Protein AF-A0A7C7A0F3-F1 (afdb_monomer_lite)

Foldseek 3Di:
DVVVVVVVVVVVVVCVVVVDDPPDPPPVDDPVQEWDWDWDQDPVVQWIKIKTADPDQFQKKKKKKFAPDADPVVRFTDMDIDMDGRADQDVRMGIDTHHVVRQDAQEFIFIKMFTHRHPPDPHGSHMYTFGEHEAKAKAKEWQLVQADVLAFAGPDWDFDADPVRFGFKTKFLAKTKMKMKIAFHWYQAPRDIDGCQDLRNQQVFADPVGRFDGKKKWKKWAKAAPHPDIQIWIQGQDPVVRFTWTDAPPDIWTFDADPVRNMTMTMDIVVSVDGTQIKRALIWMFMWTADPVRHTDDSVNTSYDYPPSRTHAYAYPRPVCPLFPHDGSIYGRAWMWMWGAQELFKIKIKTFARDIYDAAWKWKWKAKDLDPVCSPDPPDPTDTDTPVVDDPVDRMDMDMDTHDDPDQAGHFMKIWMFMDGPVDPGTPHIHRIYTPNSGHSPSHDFDDFPDKDKDKDWPAWDWDADPDDPVDGDTDTDTDIDIDIDGDQTPVQPVFDDPVVVRRDGPRDDD

Radius of gyration: 37.36 Å; chains: 1; bounding box: 97×75×110 Å

Secondary structure (DSSP, 8-state):
-HHHHHHHHHHHHHHHHHS---S--------TTBPPPEEEEETTTTEEEEEE--SS--SEEEEEEEEEEEETTTTEEEEEEEEEES---BTTBEEEEEEGGGS-TTEEEEEEEEEESSTT-SS-SEEEEEEEE----EEEESHHHHBGGGSSBBSS-EEEE-TTS-EEEEEESSS--EEEEEEPPEEEETTEEEETTSHHHHHHH-BTTB---EEEEEEEEEESTT-S-EEEEEEEEETTTTEEEEEETTEEEEEEEETTTTEEEEEE-GGGT--TT-EEEEEEEEEEEE-TT-PEEPGGGSSEEESGGG-EE-EE--HHHHTT-S--S-EEPPPPEEEEEEETTEEEEEEEPP-SS--SSEEEEEEEESSSGGGG-SSS-PPEEEGGGS-SSSSEEEEEEE----SSS--S-EEEEEEEETT-SSEEEEPPBEEGGGS-TT-SPPPPPS-EEEEEEEEEEEEEEEEEETTEEEEEEEEEEEEEEEEPPPGGGTT---BTTTTB--TT---

pLDDT: mean 84.55, std 15.21, range [25.31, 98.5]

Sequence (511 aa):
MKKTGKIISFLLILTFLMTGFPSDLKLFAADDDELALEVVYNQSSYTYDVSFTPAIQPARVVLRFHTNEYDSVAMQYREEIIELIAPELQNGKVVAHINDELIMSNHIYDISVEVYRRIDDTVPYQKGLVYYLAGMTFTGESFNVMAKNSDIEDADPDRIKDDKNNVILVKSGYEPVIRLSWTVPTIIVSGSLKKLTDPEALAALSEENIPISRASFQINMTVGKDSDRKLNYYAEYDQEDGKFKIKVGDQETEVVFDAEKNTMTVTLTAEHGIEPGTEYAFTNIGVIFRDSSSAPITLRSTKLVANRDNRFPVRNRDKVFERISPNSSSIFTPIPFEITKIDTDKVEVRFRKIVNGIYPVLYYQVQDADRLDDLFSTEKSWVKIPESSLTYDDFYGYHIVNVNVTGNTNPEWYFRVVVYDSETERPMTSSLAVNLQELAVDAGRPPMPKEIKVTPIYGGRTKVTVPSTDLSTGEFNIPITHLELSFEKPISWKKYHNDRINDDYGWDEFR

Structure (mmCIF, N/CA/C/O backbone):
data_AF-A0A7C7A0F3-F1
#
_entry.id   AF-A0A7C7A0F3-F1
#
loop_
_atom_site.group_PDB
_atom_site.id
_atom_site.type_symbol
_atom_site.label_atom_id
_atom_site.label_alt_id
_atom_site.label_comp_id
_atom_site.label_asym_id
_atom_site.label_entity_id
_atom_site.label_seq_id
_atom_site.pdbx_PDB_ins_code
_atom_site.Cartn_x
_atom_site.Cartn_y
_atom_site.Cartn_z
_atom_site.occupancy
_atom_site.B_iso_or_equiv
_atom_site.auth_seq_id
_atom_site.auth_comp_id
_atom_site.auth_asym_id
_atom_site.auth_atom_id
_atom_site.pdbx_PDB_model_num
ATOM 1 N N . MET A 1 1 ? -11.645 -55.814 -38.587 1.00 49.28 1 MET A N 1
ATOM 2 C CA . MET A 1 1 ? -11.610 -54.416 -38.088 1.00 49.28 1 MET A CA 1
ATOM 3 C C . MET A 1 1 ? -10.252 -53.950 -37.533 1.00 49.28 1 MET A C 1
ATOM 5 O O . MET A 1 1 ? -9.971 -52.772 -37.659 1.00 49.28 1 MET A O 1
ATOM 9 N N . LYS A 1 2 ? -9.354 -54.807 -37.002 1.00 49.22 2 LYS A N 1
ATOM 10 C CA . LYS A 1 2 ? -8.020 -54.366 -36.505 1.00 49.22 2 LYS A CA 1
ATOM 11 C C . LYS A 1 2 ? -6.930 -54.113 -37.575 1.00 49.22 2 LYS A C 1
ATOM 13 O O . LYS A 1 2 ? -5.911 -53.514 -37.254 1.00 49.22 2 LYS A O 1
ATOM 18 N N . LYS A 1 3 ? -7.108 -54.556 -38.830 1.00 48.72 3 LYS A N 1
ATOM 19 C CA . LYS A 1 3 ? -6.119 -54.350 -39.917 1.00 48.72 3 LYS A CA 1
ATOM 20 C C . LYS A 1 3 ? -6.302 -53.028 -40.676 1.00 48.72 3 LYS A C 1
ATOM 22 O O . LYS A 1 3 ? -5.312 -52.428 -41.070 1.00 48.72 3 LYS A O 1
ATOM 27 N N . THR A 1 4 ? -7.533 -52.534 -40.808 1.00 52.22 4 THR A N 1
ATOM 28 C CA . THR A 1 4 ? -7.843 -51.260 -41.479 1.00 52.22 4 THR A CA 1
ATOM 29 C C . THR A 1 4 ? -7.380 -50.043 -40.673 1.00 52.22 4 THR A C 1
ATOM 31 O O . THR A 1 4 ? -6.859 -49.101 -41.256 1.00 52.22 4 THR A O 1
ATOM 34 N N . GLY A 1 5 ? -7.452 -50.097 -39.336 1.00 52.28 5 GLY A N 1
ATOM 35 C CA . GLY A 1 5 ? -6.949 -49.021 -38.469 1.00 52.28 5 GLY A CA 1
ATOM 36 C C . GLY A 1 5 ? -5.434 -48.808 -38.568 1.00 52.28 5 GLY A C 1
ATOM 37 O O . GLY A 1 5 ? -4.984 -47.672 -38.613 1.00 52.28 5 GLY A O 1
ATOM 38 N N . LYS A 1 6 ? -4.642 -49.884 -38.705 1.00 54.91 6 LYS A N 1
ATOM 39 C CA . LYS A 1 6 ? -3.181 -49.769 -38.875 1.00 54.91 6 LYS A CA 1
ATOM 40 C C . LYS A 1 6 ? -2.788 -49.139 -40.211 1.00 54.91 6 LYS A C 1
ATOM 42 O O . LYS A 1 6 ? -1.821 -48.392 -40.251 1.00 54.91 6 LYS A O 1
ATOM 47 N N . ILE A 1 7 ? -3.538 -49.415 -41.279 1.00 67.31 7 ILE A N 1
ATOM 48 C CA . ILE A 1 7 ? -3.276 -48.848 -42.609 1.00 67.31 7 ILE A CA 1
ATOM 49 C C . ILE A 1 7 ? -3.622 -47.357 -42.629 1.00 67.31 7 ILE A C 1
ATOM 51 O O . ILE A 1 7 ? -2.843 -46.573 -43.152 1.00 67.31 7 ILE A O 1
ATOM 55 N N . ILE A 1 8 ? -4.729 -46.955 -41.996 1.00 66.00 8 ILE A N 1
ATOM 56 C CA . ILE A 1 8 ? -5.131 -45.544 -41.897 1.00 66.00 8 ILE A CA 1
ATOM 57 C C . ILE A 1 8 ? -4.150 -44.750 -41.024 1.00 66.00 8 ILE A C 1
ATOM 59 O O . ILE A 1 8 ? -3.761 -43.653 -41.409 1.00 66.00 8 ILE A O 1
ATOM 63 N N . SER A 1 9 ? -3.685 -45.307 -39.899 1.00 59.38 9 SER A N 1
ATOM 64 C CA . SER A 1 9 ? -2.657 -44.659 -39.070 1.00 59.38 9 SER A CA 1
ATOM 65 C C . SER A 1 9 ? -1.315 -44.537 -39.790 1.00 59.38 9 SER A C 1
ATOM 67 O O . SER A 1 9 ? -0.652 -43.515 -39.658 1.00 59.38 9 SER A O 1
ATOM 69 N N . PHE A 1 10 ? -0.922 -45.541 -40.581 1.00 65.19 10 PHE A N 1
ATOM 70 C CA . PHE A 1 10 ? 0.309 -45.467 -41.369 1.00 65.19 10 PHE A CA 1
ATOM 71 C C . PHE A 1 10 ? 0.186 -44.449 -42.508 1.00 65.19 10 PHE A C 1
ATOM 73 O O . PHE A 1 10 ? 1.126 -43.703 -42.749 1.00 65.19 10 PHE A O 1
ATOM 80 N N . LEU A 1 11 ? -0.986 -44.358 -43.148 1.00 65.38 11 LEU A N 1
ATOM 81 C CA . LEU A 1 11 ? -1.274 -43.324 -44.141 1.00 65.38 11 LEU A CA 1
ATOM 82 C C . LEU A 1 11 ? -1.250 -41.930 -43.513 1.00 65.38 11 LEU A C 1
ATOM 84 O O . LEU A 1 11 ? -0.602 -41.068 -44.072 1.00 65.38 11 LEU A O 1
ATOM 88 N N . LEU A 1 12 ? -1.847 -41.720 -42.335 1.00 59.06 12 LEU A N 1
ATOM 89 C CA . LEU A 1 12 ? -1.823 -40.433 -41.623 1.00 59.06 12 LEU A CA 1
ATOM 90 C C . LEU A 1 12 ? -0.410 -39.985 -41.229 1.00 59.06 12 LEU A C 1
ATOM 92 O O . LEU A 1 12 ? -0.086 -38.811 -41.385 1.00 59.06 12 LEU A O 1
ATOM 96 N N . ILE A 1 13 ? 0.438 -40.908 -40.764 1.00 64.94 13 ILE A N 1
ATOM 97 C CA . ILE A 1 13 ? 1.848 -40.625 -40.448 1.00 64.94 13 ILE A CA 1
ATOM 98 C C . ILE A 1 13 ? 2.634 -40.311 -41.728 1.00 64.94 13 ILE A C 1
ATOM 100 O O . ILE A 1 13 ? 3.452 -39.394 -41.739 1.00 64.94 13 ILE A O 1
ATOM 104 N N . LEU A 1 14 ? 2.358 -41.030 -42.822 1.00 59.62 14 LEU A N 1
ATOM 105 C CA . LEU A 1 14 ? 2.980 -40.768 -44.118 1.00 59.62 14 LEU A CA 1
ATOM 106 C C . LEU A 1 14 ? 2.521 -39.425 -44.702 1.00 59.62 14 LEU A C 1
ATOM 108 O O . LEU A 1 14 ? 3.343 -38.718 -45.270 1.00 59.62 14 LEU A O 1
ATOM 112 N N . THR A 1 15 ? 1.252 -39.038 -44.521 1.00 58.12 15 THR A N 1
ATOM 113 C CA . THR A 1 15 ? 0.752 -37.711 -44.902 1.00 58.12 15 THR A CA 1
ATOM 114 C C . THR A 1 15 ? 1.443 -36.630 -44.078 1.00 58.12 15 THR A C 1
ATOM 116 O O . THR A 1 15 ? 1.877 -35.653 -44.664 1.00 58.12 15 THR A O 1
ATOM 119 N N . PHE A 1 16 ? 1.651 -36.832 -42.771 1.00 54.09 16 PHE A N 1
ATOM 120 C CA . PHE A 1 16 ? 2.391 -35.893 -41.911 1.00 54.09 16 PHE A CA 1
ATOM 121 C C . PHE A 1 16 ? 3.870 -35.739 -42.308 1.00 54.09 16 PHE A C 1
ATOM 123 O O . PHE A 1 16 ? 4.430 -34.654 -42.194 1.00 54.09 16 PHE A O 1
ATOM 130 N N . LEU A 1 17 ? 4.505 -36.811 -42.796 1.00 53.81 17 LEU A N 1
ATOM 131 C CA . LEU A 1 17 ? 5.882 -36.782 -43.307 1.00 53.81 17 LEU A CA 1
ATOM 132 C C . LEU A 1 17 ? 5.976 -36.208 -44.734 1.00 53.81 17 LEU A C 1
ATOM 134 O O . LEU A 1 17 ? 6.989 -35.606 -45.078 1.00 53.81 17 LEU A O 1
ATOM 138 N N . MET A 1 18 ? 4.933 -36.373 -45.558 1.00 46.53 18 MET A N 1
ATOM 139 C CA . MET A 1 18 ? 4.871 -35.909 -46.955 1.00 46.53 18 MET A CA 1
ATOM 140 C C . MET A 1 18 ? 4.336 -34.480 -47.113 1.00 46.53 18 MET A C 1
ATOM 142 O O . MET A 1 18 ? 4.638 -33.844 -48.118 1.00 46.53 18 MET A O 1
ATOM 146 N N . THR A 1 19 ? 3.576 -33.945 -46.150 1.00 48.56 19 THR A N 1
ATOM 147 C CA . THR A 1 19 ? 3.162 -32.527 -46.149 1.00 48.56 19 THR A CA 1
ATOM 148 C C . THR A 1 19 ? 4.287 -31.580 -45.748 1.00 48.56 19 THR A C 1
ATOM 150 O O . THR A 1 19 ? 4.072 -30.372 -45.729 1.00 48.56 19 THR A O 1
ATOM 153 N N . GLY A 1 20 ? 5.477 -32.117 -45.455 1.00 33.31 20 GLY A N 1
ATOM 154 C CA . GLY A 1 20 ? 6.587 -31.358 -44.911 1.00 33.31 20 GLY A CA 1
ATOM 155 C C . GLY A 1 20 ? 6.275 -30.888 -43.493 1.00 33.31 20 GLY A C 1
ATOM 156 O O . GLY A 1 20 ? 5.136 -30.592 -43.127 1.00 33.31 20 GLY A O 1
ATOM 157 N N . PHE A 1 21 ? 7.313 -30.758 -42.675 1.00 37.38 21 PHE A N 1
ATOM 158 C CA . PHE A 1 21 ? 7.268 -29.679 -41.697 1.00 37.38 21 PHE A CA 1
ATOM 159 C C . PHE A 1 21 ? 6.915 -28.397 -42.466 1.00 37.38 21 PHE A C 1
ATOM 161 O O . PHE A 1 21 ? 7.432 -28.236 -43.575 1.00 37.38 21 PHE A O 1
ATOM 168 N N . PRO A 1 22 ? 6.067 -27.497 -41.943 1.00 34.72 22 PRO A N 1
ATOM 169 C CA . PRO A 1 22 ? 6.011 -26.151 -42.484 1.00 34.72 22 PRO A CA 1
ATOM 170 C C . PRO A 1 22 ? 7.416 -25.561 -42.319 1.00 34.72 22 PRO A C 1
ATOM 172 O O . PRO A 1 22 ? 7.784 -25.083 -41.251 1.00 34.72 22 PRO A O 1
ATOM 175 N N . SER A 1 23 ? 8.234 -25.683 -43.363 1.00 33.81 23 SER A N 1
ATOM 176 C CA . SER A 1 23 ? 9.594 -25.155 -43.433 1.00 33.81 23 SER A CA 1
ATOM 177 C C . SER A 1 23 ? 9.602 -23.642 -43.616 1.00 33.81 23 SER A C 1
ATOM 179 O O . SER A 1 23 ? 10.668 -23.052 -43.611 1.00 33.81 23 SER A O 1
ATOM 181 N N . ASP A 1 24 ? 8.422 -23.026 -43.683 1.00 32.81 24 ASP A N 1
ATOM 182 C CA . ASP A 1 24 ? 8.230 -21.590 -43.602 1.00 32.81 24 ASP A CA 1
ATOM 183 C C . ASP A 1 24 ? 7.264 -21.283 -42.450 1.00 32.81 24 ASP A C 1
ATOM 185 O O . ASP A 1 24 ? 6.107 -20.899 -42.641 1.00 32.81 24 ASP A O 1
ATOM 189 N N . LEU A 1 25 ? 7.754 -21.413 -41.213 1.00 29.66 25 LEU A N 1
ATOM 190 C CA . LEU A 1 25 ? 7.401 -20.401 -40.222 1.00 29.66 25 LEU A CA 1
ATOM 191 C C . LEU A 1 25 ? 7.898 -19.091 -40.830 1.00 29.66 25 LEU A C 1
ATOM 193 O O . LEU A 1 25 ? 9.091 -18.801 -40.790 1.00 29.66 25 LEU A O 1
ATOM 197 N N . LYS A 1 26 ? 6.990 -18.325 -41.442 1.00 25.31 26 LYS A N 1
ATOM 198 C CA . LYS A 1 26 ? 7.215 -16.902 -41.680 1.00 25.31 26 LYS A CA 1
ATOM 199 C C . LYS A 1 26 ? 7.327 -16.240 -40.308 1.00 25.31 26 LYS A C 1
ATOM 201 O O . LYS A 1 26 ? 6.374 -15.651 -39.809 1.00 25.31 26 LYS A O 1
ATOM 206 N N . LEU A 1 27 ? 8.494 -16.391 -39.683 1.00 27.17 27 LEU A N 1
ATOM 207 C CA . LEU A 1 27 ? 9.072 -15.330 -38.890 1.00 27.17 27 LEU A CA 1
ATOM 208 C C . LEU A 1 27 ? 9.091 -14.143 -39.842 1.00 27.17 27 LEU A C 1
ATOM 210 O O . LEU A 1 27 ? 9.787 -14.158 -40.857 1.00 27.17 27 LEU A O 1
ATOM 214 N N . PHE A 1 28 ? 8.238 -13.162 -39.577 1.00 28.50 28 PHE A N 1
ATOM 215 C CA . PHE A 1 28 ? 8.556 -11.823 -40.023 1.00 28.50 28 PHE A CA 1
ATOM 216 C C . PHE A 1 28 ? 9.920 -11.549 -39.402 1.00 28.50 28 PHE A C 1
ATOM 218 O O . PHE A 1 28 ? 10.029 -11.485 -38.178 1.00 28.50 28 PHE A O 1
ATOM 225 N N . ALA A 1 29 ? 10.960 -11.576 -40.233 1.00 27.14 29 ALA A N 1
ATOM 226 C CA . ALA A 1 29 ? 12.270 -11.115 -39.838 1.00 27.14 29 ALA A CA 1
ATOM 227 C C . ALA A 1 29 ? 12.052 -9.689 -39.323 1.00 27.14 29 ALA A C 1
ATOM 229 O O . ALA A 1 29 ? 11.647 -8.812 -40.086 1.00 27.14 29 ALA A O 1
ATOM 230 N N . ALA A 1 30 ? 12.219 -9.505 -38.012 1.00 34.44 30 ALA A N 1
ATOM 231 C CA . ALA A 1 30 ? 12.712 -8.235 -37.511 1.00 34.44 30 ALA A CA 1
ATOM 232 C C . ALA A 1 30 ? 13.984 -7.930 -38.313 1.00 34.44 30 ALA A C 1
ATOM 234 O O . ALA A 1 30 ? 14.670 -8.879 -38.707 1.00 34.44 30 ALA A O 1
ATOM 235 N N . ASP A 1 31 ? 14.246 -6.660 -38.621 1.00 42.69 31 ASP A N 1
ATOM 236 C CA . ASP A 1 31 ? 15.475 -6.267 -39.314 1.00 42.69 31 ASP A CA 1
ATOM 237 C C . ASP A 1 31 ? 16.654 -7.068 -38.734 1.00 42.69 31 ASP A C 1
ATOM 239 O O . ASP A 1 31 ? 16.819 -7.107 -37.515 1.00 42.69 31 ASP A O 1
ATOM 243 N N . ASP A 1 32 ? 17.432 -7.761 -39.580 1.00 50.88 32 ASP A N 1
ATOM 244 C CA . ASP A 1 32 ? 18.472 -8.730 -39.158 1.00 50.88 32 ASP A CA 1
ATOM 245 C C . ASP A 1 32 ? 19.538 -8.115 -38.206 1.00 50.88 32 ASP A C 1
ATOM 247 O O . ASP A 1 32 ? 20.347 -8.823 -37.590 1.00 50.88 32 ASP A O 1
ATOM 251 N N . ASP A 1 33 ? 19.507 -6.789 -38.054 1.00 63.25 33 ASP A N 1
ATOM 252 C CA . ASP A 1 33 ? 20.387 -5.968 -37.235 1.00 63.25 33 ASP A CA 1
ATOM 253 C C . ASP A 1 33 ? 19.806 -5.610 -35.843 1.00 63.25 33 ASP A C 1
ATOM 255 O O . ASP A 1 33 ? 20.537 -5.041 -35.026 1.00 63.25 33 ASP A O 1
ATOM 259 N N . GLU A 1 34 ? 18.542 -5.943 -35.532 1.00 80.00 34 GLU A N 1
ATOM 260 C CA . GLU A 1 34 ? 17.885 -5.609 -34.255 1.00 80.00 34 GLU A CA 1
ATOM 261 C C . GLU A 1 34 ? 17.949 -6.755 -33.222 1.00 80.00 34 GLU A C 1
ATOM 263 O O . GLU A 1 34 ? 17.533 -7.892 -33.456 1.00 80.00 34 GLU A O 1
ATOM 268 N N . LEU A 1 35 ? 18.483 -6.455 -32.037 1.00 88.94 35 LEU A N 1
ATOM 269 C CA . LEU A 1 35 ? 18.645 -7.384 -30.922 1.00 88.94 35 LEU A CA 1
ATOM 270 C C . LEU A 1 35 ? 17.506 -7.242 -29.918 1.00 88.94 35 LEU A C 1
ATOM 272 O O . LEU A 1 35 ? 17.319 -6.186 -29.315 1.00 88.94 35 LEU A O 1
ATOM 276 N N . ALA A 1 36 ? 16.841 -8.359 -29.633 1.00 89.50 36 ALA A N 1
ATOM 277 C CA . ALA A 1 36 ? 15.972 -8.467 -28.471 1.00 89.50 36 ALA A CA 1
ATOM 278 C C . ALA A 1 36 ? 16.817 -8.520 -27.188 1.00 89.50 36 ALA A C 1
ATOM 280 O O . ALA A 1 36 ? 17.622 -9.439 -26.998 1.00 89.50 36 ALA A O 1
ATOM 281 N N . LEU A 1 37 ? 16.619 -7.534 -26.312 1.00 92.50 37 LEU A N 1
ATOM 282 C CA . LEU A 1 37 ? 17.280 -7.448 -25.013 1.00 92.50 37 LEU A CA 1
ATOM 283 C C . LEU A 1 37 ? 16.383 -8.028 -23.915 1.00 92.50 37 LEU A C 1
ATOM 285 O O . LEU A 1 37 ? 15.184 -7.760 -23.861 1.00 92.50 37 LEU A O 1
ATOM 289 N N . GLU A 1 38 ? 16.979 -8.794 -23.010 1.00 92.62 38 GLU A N 1
ATOM 290 C CA . GLU A 1 38 ? 16.331 -9.325 -21.813 1.00 92.62 38 GLU A CA 1
ATOM 291 C C . GLU A 1 38 ? 17.031 -8.759 -20.577 1.00 92.62 38 GLU A C 1
ATOM 293 O O . GLU A 1 38 ? 18.254 -8.844 -20.472 1.00 92.62 38 GLU A O 1
ATOM 298 N N . VAL A 1 39 ? 16.267 -8.195 -19.640 1.00 93.62 39 VAL A N 1
ATOM 299 C CA . VAL A 1 39 ? 16.795 -7.607 -18.401 1.00 93.62 39 VAL A CA 1
ATOM 300 C C . VAL A 1 39 ? 16.240 -8.377 -17.209 1.00 93.62 39 VAL A C 1
ATOM 302 O O . VAL A 1 39 ? 15.024 -8.443 -17.027 1.00 93.62 39 VAL A O 1
ATOM 305 N N . VAL A 1 40 ? 17.122 -8.948 -16.389 1.00 92.12 40 VAL A N 1
ATOM 306 C CA . VAL A 1 40 ? 16.747 -9.748 -15.213 1.00 92.12 40 VAL A CA 1
ATOM 307 C C . VAL A 1 40 ? 17.502 -9.256 -13.985 1.00 92.12 40 VAL A C 1
ATOM 309 O O . VAL A 1 40 ? 18.712 -9.072 -14.027 1.00 92.12 40 VAL A O 1
ATOM 312 N N . TYR A 1 41 ? 16.801 -9.060 -12.866 1.00 90.88 41 TYR A N 1
ATOM 313 C CA . TYR A 1 41 ? 17.458 -8.744 -11.597 1.00 90.88 41 TYR A CA 1
ATOM 314 C C . TYR A 1 41 ? 18.002 -10.008 -10.927 1.00 90.88 41 TYR A C 1
ATOM 316 O O . TYR A 1 41 ? 17.246 -10.932 -10.614 1.00 90.88 41 TYR A O 1
ATOM 324 N N . ASN A 1 42 ? 19.302 -10.023 -10.654 1.00 90.06 42 ASN A N 1
ATOM 325 C CA . ASN A 1 42 ? 19.999 -11.099 -9.975 1.00 90.06 42 ASN A CA 1
ATOM 326 C C . ASN A 1 42 ? 20.209 -10.753 -8.495 1.00 90.06 42 ASN A C 1
ATOM 328 O O . ASN A 1 42 ? 21.079 -9.965 -8.124 1.00 90.06 42 ASN A O 1
ATOM 332 N N . GLN A 1 43 ? 19.416 -11.386 -7.630 1.00 86.75 43 GLN A N 1
ATOM 333 C CA . GLN A 1 43 ? 19.450 -11.139 -6.184 1.00 86.75 43 GLN A CA 1
ATOM 334 C C . GLN A 1 43 ? 20.750 -11.593 -5.507 1.00 86.75 43 GLN A C 1
ATOM 336 O O . GLN A 1 43 ? 21.043 -11.139 -4.407 1.00 86.75 43 GLN A O 1
ATOM 341 N N . SER A 1 44 ? 21.505 -12.515 -6.116 1.00 90.50 44 SER A N 1
ATOM 342 C CA . SER A 1 44 ? 22.740 -13.036 -5.512 1.00 90.50 44 SER A CA 1
ATOM 343 C C . SER A 1 44 ? 23.928 -12.104 -5.732 1.00 90.50 44 SER A C 1
ATOM 345 O O . SER A 1 44 ? 24.795 -12.012 -4.867 1.00 90.50 44 SER A O 1
ATOM 347 N N . SER A 1 45 ? 23.971 -11.421 -6.877 1.00 88.62 45 SER A N 1
ATOM 348 C CA . SER A 1 45 ? 25.024 -10.463 -7.228 1.00 88.62 45 SER A CA 1
ATOM 349 C C . SER A 1 45 ? 24.621 -9.004 -7.027 1.00 88.62 45 SER A C 1
ATOM 351 O O . SER A 1 45 ? 25.493 -8.148 -7.119 1.00 88.62 45 SER A O 1
ATOM 353 N N . TYR A 1 46 ? 23.345 -8.718 -6.742 1.00 90.44 46 TYR A N 1
ATOM 354 C CA . TYR A 1 46 ? 22.797 -7.356 -6.675 1.00 90.44 46 TYR A CA 1
ATOM 355 C C . TYR A 1 46 ? 23.015 -6.579 -7.986 1.00 90.44 46 TYR A C 1
ATOM 357 O O . TYR A 1 46 ? 23.360 -5.399 -8.001 1.00 90.44 46 TYR A O 1
ATOM 365 N N . THR A 1 47 ? 22.820 -7.265 -9.116 1.00 93.19 47 THR A N 1
ATOM 366 C CA . THR A 1 47 ? 22.987 -6.700 -10.462 1.00 93.19 47 THR A CA 1
ATOM 367 C C . THR A 1 47 ? 21.737 -6.889 -11.307 1.00 93.19 47 THR A C 1
ATOM 369 O O . THR A 1 47 ? 20.979 -7.842 -11.128 1.00 93.19 47 THR A O 1
ATOM 372 N N . TYR A 1 48 ? 21.529 -5.992 -12.264 1.00 94.06 48 TYR A N 1
ATOM 373 C CA . TYR A 1 48 ? 20.659 -6.232 -13.406 1.00 94.06 48 TYR A CA 1
ATOM 374 C C . TYR A 1 48 ? 21.493 -6.819 -14.538 1.00 94.06 48 TYR A C 1
ATOM 376 O O . TYR A 1 48 ? 22.427 -6.189 -15.036 1.00 94.06 48 TYR A O 1
ATOM 384 N N . ASP A 1 49 ? 21.142 -8.033 -14.933 1.00 94.56 49 ASP A N 1
ATOM 385 C CA . ASP A 1 49 ? 21.792 -8.770 -15.999 1.00 94.56 49 ASP A CA 1
ATOM 386 C C . ASP A 1 49 ? 21.047 -8.461 -17.303 1.00 94.56 49 ASP A C 1
ATOM 388 O O . ASP A 1 49 ? 19.886 -8.840 -17.479 1.00 94.56 49 ASP A O 1
ATOM 392 N N . VAL A 1 50 ? 21.710 -7.735 -18.204 1.00 95.88 50 VAL A N 1
ATOM 393 C CA . VAL A 1 50 ? 21.221 -7.438 -19.553 1.00 95.88 50 VAL A CA 1
ATOM 394 C C . VAL A 1 50 ? 21.805 -8.472 -20.498 1.00 95.88 50 VAL A C 1
ATOM 396 O O . VAL A 1 50 ? 23.021 -8.539 -20.686 1.00 95.88 50 VAL A O 1
ATOM 399 N N . SER A 1 51 ? 20.945 -9.292 -21.089 1.00 95.12 51 SER A N 1
ATOM 400 C CA . SER A 1 51 ? 21.356 -10.399 -21.942 1.00 95.12 51 SER A CA 1
ATOM 401 C C . SER A 1 51 ? 20.714 -10.356 -23.319 1.00 95.12 51 SER A C 1
ATOM 403 O O . SER A 1 51 ? 19.589 -9.891 -23.494 1.00 95.12 51 SER A O 1
ATOM 405 N N . PHE A 1 52 ? 21.450 -10.845 -24.311 1.00 94.56 52 PHE A N 1
ATOM 406 C CA . PHE A 1 52 ? 21.001 -10.927 -25.698 1.00 94.56 52 PHE A CA 1
ATOM 407 C C . PHE A 1 52 ? 21.762 -12.031 -26.435 1.00 94.56 52 PHE A C 1
ATOM 409 O O . PHE A 1 52 ? 22.848 -12.445 -26.022 1.00 94.56 52 PHE A O 1
ATOM 416 N N . THR A 1 53 ? 21.187 -12.518 -27.535 1.00 94.25 53 THR A N 1
ATOM 417 C CA . THR A 1 53 ? 21.800 -13.560 -28.374 1.00 94.25 53 THR A CA 1
ATOM 418 C C . THR A 1 53 ? 22.389 -12.905 -29.621 1.00 94.25 53 THR A C 1
ATOM 420 O O . THR A 1 53 ? 21.621 -12.525 -30.504 1.00 94.25 53 THR A O 1
ATOM 423 N N . PRO A 1 54 ? 23.718 -12.723 -29.716 1.00 90.31 54 PRO A N 1
ATOM 424 C CA . PRO A 1 54 ? 24.310 -12.123 -30.904 1.00 90.31 54 PRO A CA 1
ATOM 425 C C . PRO A 1 54 ? 24.310 -13.120 -32.070 1.00 90.31 54 PRO A C 1
ATOM 427 O O . PRO A 1 54 ? 24.436 -14.329 -31.868 1.00 90.31 54 PRO A O 1
ATOM 430 N N . ALA A 1 55 ? 24.232 -12.627 -33.309 1.00 87.31 55 ALA A N 1
ATOM 431 C CA . ALA A 1 55 ? 24.277 -13.496 -34.493 1.00 87.31 55 ALA A CA 1
ATOM 432 C C . ALA A 1 55 ? 25.655 -14.162 -34.700 1.00 87.31 55 ALA A C 1
ATOM 434 O O . ALA A 1 55 ? 25.768 -15.188 -35.371 1.00 87.31 55 ALA A O 1
ATOM 435 N N . ILE A 1 56 ? 26.711 -13.572 -34.134 1.00 85.50 56 ILE A N 1
ATOM 436 C CA . ILE A 1 56 ? 28.102 -14.038 -34.195 1.00 85.50 56 ILE A CA 1
ATOM 437 C C . ILE A 1 56 ? 28.822 -13.705 -32.885 1.00 85.50 56 ILE A C 1
ATOM 439 O O . ILE A 1 56 ? 28.375 -12.839 -32.140 1.00 85.50 56 ILE A O 1
ATOM 443 N N . GLN A 1 57 ? 29.974 -14.333 -32.634 1.00 91.00 57 GLN A N 1
ATOM 444 C CA . GLN A 1 57 ? 30.841 -13.965 -31.512 1.00 91.00 57 GLN A CA 1
ATOM 445 C C . GLN A 1 57 ? 31.273 -12.489 -31.633 1.00 91.00 57 GLN A C 1
ATOM 447 O O . GLN A 1 57 ? 31.960 -12.145 -32.601 1.00 91.00 57 GLN A O 1
ATOM 452 N N . PRO A 1 58 ? 30.905 -11.617 -30.681 1.00 93.00 58 PRO A N 1
ATOM 453 C CA . PRO A 1 58 ? 31.268 -10.209 -30.743 1.00 93.00 58 PRO A CA 1
ATOM 454 C C . PRO A 1 58 ? 32.708 -9.977 -30.276 1.00 93.00 58 PRO A C 1
ATOM 456 O O . PRO A 1 58 ? 33.206 -10.657 -29.375 1.00 93.00 58 PRO A O 1
ATOM 459 N N . ALA A 1 59 ? 33.367 -8.983 -30.873 1.00 94.44 59 ALA A N 1
ATOM 460 C CA . ALA A 1 59 ? 34.692 -8.536 -30.443 1.00 94.44 59 ALA A CA 1
ATOM 461 C C . ALA A 1 59 ? 34.612 -7.396 -29.421 1.00 94.44 59 ALA A C 1
ATOM 463 O O . ALA A 1 59 ? 35.478 -7.281 -28.556 1.00 94.44 59 ALA A O 1
ATOM 464 N N . ARG A 1 60 ? 33.567 -6.568 -29.511 1.00 95.62 60 ARG A N 1
ATOM 465 C CA . ARG A 1 60 ? 33.263 -5.505 -28.555 1.00 95.62 60 ARG A CA 1
ATOM 466 C C . ARG A 1 60 ? 31.754 -5.320 -28.452 1.00 95.62 60 ARG A C 1
ATOM 468 O O . ARG A 1 60 ? 31.055 -5.368 -29.463 1.00 95.62 60 ARG A O 1
ATOM 475 N N . VAL A 1 61 ? 31.270 -5.080 -27.241 1.00 95.75 61 VAL A N 1
ATOM 476 C CA . VAL A 1 61 ? 29.888 -4.687 -26.956 1.00 95.75 61 VAL A CA 1
ATOM 477 C C . VAL A 1 61 ? 29.920 -3.402 -26.145 1.00 95.75 61 VAL A C 1
ATOM 479 O O . VAL A 1 61 ? 30.694 -3.300 -25.198 1.00 95.75 61 VAL A O 1
ATOM 482 N N . VAL A 1 62 ? 29.090 -2.434 -26.518 1.00 96.56 62 VAL A N 1
ATOM 483 C CA . VAL A 1 62 ? 28.920 -1.176 -25.788 1.00 96.56 62 VAL A CA 1
ATOM 484 C C . VAL A 1 62 ? 27.470 -1.088 -25.338 1.00 96.56 62 VAL A C 1
ATOM 486 O O . VAL A 1 62 ? 26.568 -1.074 -26.171 1.00 96.56 62 VAL A O 1
ATOM 489 N N . LEU A 1 63 ? 27.252 -1.051 -24.030 1.00 96.88 63 LEU A N 1
ATOM 490 C CA . LEU A 1 63 ? 25.949 -0.840 -23.414 1.00 96.88 63 LEU A CA 1
ATOM 491 C C . LEU A 1 63 ? 25.867 0.599 -22.901 1.00 96.88 63 LEU A C 1
ATOM 493 O O . LEU A 1 63 ? 26.815 1.068 -22.271 1.00 96.88 63 LEU A O 1
ATOM 497 N N . ARG A 1 64 ? 24.753 1.289 -23.169 1.00 96.31 64 ARG A N 1
ATOM 498 C CA . ARG A 1 64 ? 24.520 2.685 -22.764 1.00 96.31 64 ARG A CA 1
ATOM 499 C C . ARG A 1 64 ? 23.128 2.873 -22.183 1.00 96.31 64 ARG A C 1
ATOM 501 O O . ARG A 1 64 ? 22.185 2.254 -22.671 1.00 96.31 64 ARG A O 1
ATOM 508 N N . PHE A 1 65 ? 22.997 3.739 -21.187 1.00 95.44 65 PHE A N 1
ATOM 509 C CA . PHE A 1 65 ? 21.705 4.177 -20.652 1.00 95.44 65 PHE A CA 1
ATOM 510 C C . PHE A 1 65 ? 21.844 5.515 -19.932 1.00 95.44 65 PHE A C 1
ATOM 512 O O . PHE A 1 65 ? 22.911 5.831 -19.399 1.00 95.44 65 PHE A O 1
ATOM 519 N N . HIS A 1 66 ? 20.758 6.279 -19.861 1.00 94.31 66 HIS A N 1
ATOM 520 C CA . HIS A 1 66 ? 20.720 7.499 -19.064 1.00 94.31 66 HIS A CA 1
ATOM 521 C C . HIS A 1 66 ? 20.234 7.223 -17.641 1.00 94.31 66 HIS A C 1
ATOM 523 O O . HIS A 1 66 ? 19.328 6.419 -17.416 1.00 94.31 66 HIS A O 1
ATOM 529 N N . THR A 1 67 ? 20.824 7.914 -16.666 1.00 91.75 67 THR A N 1
ATOM 530 C CA . THR A 1 67 ? 20.282 7.997 -15.307 1.00 91.75 67 THR A CA 1
ATOM 531 C C . THR A 1 67 ? 19.453 9.273 -15.149 1.00 91.75 67 THR A C 1
ATOM 533 O O . THR A 1 67 ? 19.480 10.184 -15.978 1.00 91.75 67 THR A O 1
ATOM 536 N N . ASN A 1 68 ? 18.705 9.371 -14.050 1.00 87.12 68 ASN A N 1
ATOM 537 C CA . ASN A 1 68 ? 17.961 10.583 -13.708 1.00 87.12 68 ASN A CA 1
ATOM 538 C C . ASN A 1 68 ? 18.830 11.671 -13.042 1.00 87.12 68 ASN A C 1
ATOM 540 O O . ASN A 1 68 ? 18.299 12.703 -12.625 1.00 87.12 68 ASN A O 1
ATOM 544 N N . GLU A 1 69 ? 20.144 11.461 -12.936 1.00 89.06 69 GLU A N 1
ATOM 545 C CA . GLU A 1 69 ? 21.082 12.417 -12.351 1.00 89.06 69 GLU A CA 1
ATOM 546 C C . GLU A 1 69 ? 21.474 13.468 -13.391 1.00 89.06 69 GLU A C 1
ATOM 548 O O . GLU A 1 69 ? 21.948 13.140 -14.477 1.00 89.06 69 GLU A O 1
ATOM 553 N N . TYR A 1 70 ? 21.283 14.747 -13.065 1.00 87.69 70 TYR A N 1
ATOM 554 C CA . TYR A 1 70 ? 21.669 15.843 -13.949 1.00 87.69 70 TYR A CA 1
ATOM 555 C C . TYR A 1 70 ? 23.090 16.318 -13.633 1.00 87.69 70 TYR A C 1
ATOM 557 O O . TYR A 1 70 ? 23.355 16.817 -12.535 1.00 87.69 70 TYR A O 1
ATOM 565 N N . ASP A 1 71 ? 23.993 16.207 -14.604 1.00 86.75 71 ASP A N 1
ATOM 566 C CA . ASP A 1 71 ? 25.327 16.789 -14.523 1.00 86.75 71 ASP A CA 1
ATOM 567 C C . ASP A 1 71 ? 25.238 18.286 -14.850 1.00 86.75 71 ASP A C 1
ATOM 569 O O . ASP A 1 71 ? 25.014 18.700 -15.990 1.00 86.75 71 ASP A O 1
ATOM 573 N N . SER A 1 72 ? 25.421 19.118 -13.824 1.00 86.19 72 SER A N 1
ATOM 574 C CA . SER A 1 72 ? 25.355 20.574 -13.966 1.00 86.19 72 SER A CA 1
ATOM 575 C C . SER A 1 72 ? 26.512 21.168 -14.774 1.00 86.19 72 SER A C 1
ATOM 577 O O . SER A 1 72 ? 26.354 22.255 -15.329 1.00 86.19 72 SER A O 1
ATOM 579 N N . VAL A 1 73 ? 27.647 20.470 -14.872 1.00 85.56 73 VAL A N 1
ATOM 580 C CA . VAL A 1 73 ? 28.824 20.906 -15.635 1.00 85.56 73 VAL A CA 1
ATOM 581 C C . VAL A 1 73 ? 28.654 20.552 -17.107 1.00 85.56 73 VAL A C 1
ATOM 583 O O . VAL A 1 73 ? 28.861 21.405 -17.968 1.00 85.56 73 VAL A O 1
ATOM 586 N N . ALA A 1 74 ? 28.250 19.313 -17.395 1.00 82.88 74 ALA A N 1
ATOM 587 C CA . ALA A 1 74 ? 27.997 18.859 -18.761 1.00 82.88 74 ALA A CA 1
ATOM 588 C C . ALA A 1 74 ? 26.644 19.346 -19.319 1.00 82.88 74 ALA A C 1
ATOM 590 O O . ALA A 1 74 ? 26.400 19.229 -20.516 1.00 82.88 74 ALA A O 1
ATOM 591 N N . MET A 1 75 ? 25.787 19.920 -18.464 1.00 86.25 75 MET A N 1
ATOM 592 C CA . MET A 1 75 ? 24.436 20.388 -18.793 1.00 86.25 75 MET A CA 1
ATOM 593 C C . MET A 1 75 ? 23.572 19.309 -19.462 1.00 86.25 75 MET A C 1
ATOM 595 O O . MET A 1 75 ? 22.820 19.582 -20.397 1.00 86.25 75 MET A O 1
ATOM 599 N N . GLN A 1 76 ? 23.695 18.073 -18.986 1.00 89.00 76 GLN A N 1
ATOM 600 C CA . GLN A 1 76 ? 22.986 16.916 -19.521 1.00 89.00 76 GLN A CA 1
ATOM 601 C C . GLN A 1 76 ? 22.715 15.897 -18.418 1.00 89.00 76 GLN A C 1
ATOM 603 O O . GLN A 1 76 ? 23.378 15.891 -17.379 1.00 89.00 76 GLN A O 1
ATOM 608 N N . TYR A 1 77 ? 21.743 15.019 -18.648 1.00 89.88 77 TYR A N 1
ATOM 609 C CA . TYR A 1 77 ? 21.568 13.849 -17.795 1.00 89.88 77 TYR A CA 1
ATOM 610 C C . TYR A 1 77 ? 22.737 12.889 -17.989 1.00 89.88 77 TYR A C 1
ATOM 612 O O . TYR A 1 77 ? 23.235 12.718 -19.103 1.00 89.88 77 TYR A O 1
ATOM 620 N N . ARG A 1 78 ? 23.202 12.311 -16.885 1.00 90.94 78 ARG A N 1
ATOM 621 C CA . ARG A 1 78 ? 24.353 11.416 -16.863 1.00 90.94 78 ARG A CA 1
ATOM 622 C C . ARG A 1 78 ? 24.067 10.184 -17.722 1.00 90.94 78 ARG A C 1
ATOM 624 O O . ARG A 1 78 ? 23.055 9.510 -17.541 1.00 90.94 78 ARG A O 1
ATOM 631 N N . GLU A 1 79 ? 24.981 9.903 -18.643 1.00 93.06 79 GLU A N 1
ATOM 632 C CA . GLU A 1 79 ? 24.998 8.688 -19.457 1.00 93.06 79 GLU A CA 1
ATOM 633 C C . GLU A 1 79 ? 26.018 7.718 -18.857 1.00 93.06 79 GLU A C 1
ATOM 635 O O . GLU A 1 79 ? 27.174 8.081 -18.630 1.00 93.06 79 GLU A O 1
ATOM 640 N N . GLU A 1 80 ? 25.594 6.481 -18.628 1.00 94.94 80 GLU A N 1
ATOM 641 C CA . GLU A 1 80 ? 26.474 5.387 -18.242 1.00 94.94 80 GLU A CA 1
ATOM 642 C C . GLU A 1 80 ? 26.848 4.554 -19.458 1.00 94.94 80 GLU A C 1
ATOM 644 O O . GLU A 1 80 ? 26.002 4.245 -20.297 1.00 94.94 80 GLU A O 1
ATOM 649 N N . ILE A 1 81 ? 28.121 4.162 -19.532 1.00 95.12 81 ILE A N 1
ATOM 650 C CA . ILE A 1 81 ? 28.667 3.362 -20.628 1.00 95.12 81 ILE A CA 1
ATOM 651 C C . ILE A 1 81 ? 29.407 2.167 -20.036 1.00 95.12 81 ILE A C 1
ATOM 653 O O . ILE A 1 81 ? 30.362 2.329 -19.277 1.00 95.12 81 ILE A O 1
ATOM 657 N N . ILE A 1 82 ? 28.995 0.962 -20.424 1.00 95.44 82 ILE A N 1
ATOM 658 C CA . ILE A 1 82 ? 29.659 -0.290 -20.063 1.00 95.44 82 ILE A CA 1
ATOM 659 C C . ILE A 1 82 ? 30.196 -0.927 -21.341 1.00 95.44 82 ILE A C 1
ATOM 661 O O . ILE A 1 82 ? 29.438 -1.278 -22.244 1.00 95.44 82 ILE A O 1
ATOM 665 N N . GLU A 1 83 ? 31.515 -1.088 -21.415 1.00 95.38 83 GLU A N 1
ATOM 666 C CA . GLU A 1 83 ? 32.191 -1.700 -22.557 1.00 95.38 83 GLU A CA 1
ATOM 667 C C . GLU A 1 83 ? 32.705 -3.095 -22.192 1.00 95.38 83 GLU A C 1
ATOM 669 O O . GLU A 1 83 ? 33.434 -3.276 -21.215 1.00 95.38 83 GLU A O 1
ATOM 674 N N . LEU A 1 84 ? 32.333 -4.089 -22.997 1.00 95.06 84 LEU A N 1
ATOM 675 C CA . LEU A 1 84 ? 32.812 -5.462 -22.879 1.00 95.06 84 LEU A CA 1
ATOM 676 C C . LEU A 1 84 ? 33.698 -5.791 -24.080 1.00 95.06 84 LEU A C 1
ATOM 678 O O . LEU A 1 84 ? 33.239 -5.767 -25.225 1.00 95.06 84 LEU A O 1
ATOM 682 N N . ILE A 1 85 ? 34.958 -6.138 -23.821 1.00 94.44 85 ILE A N 1
ATOM 683 C CA . ILE A 1 85 ? 35.915 -6.563 -24.849 1.00 94.44 85 ILE A CA 1
ATOM 684 C C . ILE A 1 85 ? 35.964 -8.085 -24.892 1.00 94.44 85 ILE A C 1
ATOM 686 O O . ILE A 1 85 ? 36.218 -8.722 -23.873 1.00 94.44 85 ILE A O 1
ATOM 690 N N . ALA A 1 86 ? 35.743 -8.645 -26.083 1.00 90.31 86 ALA A N 1
ATOM 691 C CA . ALA A 1 86 ? 35.696 -10.081 -26.346 1.00 90.31 86 ALA A CA 1
ATOM 692 C C . ALA A 1 86 ? 34.868 -10.862 -25.297 1.00 90.31 86 ALA A C 1
ATOM 694 O O . ALA A 1 86 ? 35.403 -11.774 -24.663 1.00 90.31 86 ALA A O 1
ATOM 695 N N . PRO A 1 87 ? 33.582 -10.508 -25.077 1.00 91.81 87 PRO A N 1
ATOM 696 C CA . PRO A 1 87 ? 32.793 -11.121 -24.016 1.00 91.81 87 PRO A CA 1
ATOM 697 C C . PRO A 1 87 ? 32.564 -12.610 -24.285 1.00 91.81 87 PRO A C 1
ATOM 699 O O . PRO A 1 87 ? 32.271 -13.025 -25.410 1.00 91.81 87 PRO A O 1
ATOM 702 N N . GLU A 1 88 ? 32.661 -13.416 -23.234 1.00 90.81 88 GLU A N 1
ATOM 703 C CA . GLU A 1 88 ? 32.336 -14.837 -23.305 1.00 90.81 88 GLU A CA 1
ATOM 704 C C . GLU A 1 88 ? 30.823 -15.045 -23.447 1.00 90.81 88 GLU A C 1
ATOM 706 O O . GLU A 1 88 ? 30.017 -14.335 -22.841 1.00 90.81 88 GLU A O 1
ATOM 711 N N . LEU A 1 89 ? 30.433 -16.045 -24.242 1.00 90.38 89 LEU A N 1
ATOM 712 C CA . LEU A 1 89 ? 29.031 -16.421 -24.395 1.00 90.38 89 LEU A CA 1
ATOM 713 C C . LEU A 1 89 ? 28.622 -17.403 -23.296 1.00 90.38 89 LEU A C 1
ATOM 715 O O . LEU A 1 89 ? 29.062 -18.553 -23.273 1.00 90.38 89 LEU A O 1
ATOM 719 N N . GLN A 1 90 ? 27.712 -16.975 -22.429 1.00 90.19 90 GLN A N 1
ATOM 720 C CA . GLN A 1 90 ? 27.083 -17.815 -21.416 1.00 90.19 90 GLN A CA 1
ATOM 721 C C . GLN A 1 90 ? 25.810 -18.420 -22.010 1.00 90.19 90 GLN A C 1
ATOM 723 O O . GLN A 1 90 ? 24.842 -17.714 -22.282 1.00 90.19 90 GLN A O 1
ATOM 728 N N . ASN A 1 91 ? 25.810 -19.733 -22.267 1.00 88.44 91 ASN A N 1
ATOM 729 C CA . ASN A 1 91 ? 24.692 -20.431 -22.923 1.00 88.44 91 ASN A CA 1
ATOM 730 C C . ASN A 1 91 ? 24.251 -19.776 -24.250 1.00 88.44 91 ASN A C 1
ATOM 732 O O . ASN A 1 91 ? 23.063 -19.706 -24.556 1.00 88.44 91 ASN A O 1
ATOM 736 N N . GLY A 1 92 ? 25.213 -19.277 -25.034 1.00 89.06 92 GLY A N 1
ATOM 737 C CA . GLY A 1 92 ? 24.953 -18.607 -26.314 1.00 89.06 92 GLY A CA 1
ATOM 738 C C . GLY A 1 92 ? 24.526 -17.138 -26.207 1.00 89.06 92 GLY A C 1
ATOM 739 O O . GLY A 1 92 ? 24.318 -16.510 -27.241 1.00 89.06 92 GLY A O 1
ATOM 740 N N . LYS A 1 93 ? 24.433 -16.573 -24.997 1.00 94.38 93 LYS A N 1
ATOM 741 C CA . LYS A 1 93 ? 24.120 -15.157 -24.767 1.00 94.38 93 LYS A CA 1
ATOM 742 C C . LYS A 1 93 ? 25.345 -14.381 -24.293 1.00 94.38 93 LYS A C 1
ATOM 744 O O . LYS A 1 93 ? 26.172 -14.910 -23.554 1.00 94.38 93 LYS A O 1
ATOM 749 N N . VAL A 1 94 ? 25.426 -13.108 -24.664 1.00 95.25 94 VAL A N 1
ATOM 750 C CA . VAL A 1 94 ? 26.259 -12.140 -23.936 1.00 95.25 94 VAL A CA 1
ATOM 751 C C . VAL A 1 94 ? 25.464 -11.677 -22.723 1.00 95.25 94 VAL A C 1
ATOM 753 O O . VAL A 1 94 ? 24.259 -11.463 -22.841 1.00 95.25 94 VAL A O 1
ATOM 756 N N . VAL A 1 95 ? 26.130 -11.516 -21.579 1.00 94.88 95 VAL A N 1
ATOM 757 C CA . VAL A 1 95 ? 25.530 -10.964 -20.360 1.00 94.88 95 VAL A CA 1
ATOM 758 C C . VAL A 1 95 ? 26.367 -9.776 -19.902 1.00 94.88 95 VAL A C 1
ATOM 760 O O . VAL A 1 95 ? 27.557 -9.920 -19.627 1.00 94.88 95 VAL A O 1
ATOM 763 N N . ALA A 1 96 ? 25.748 -8.601 -19.854 1.00 94.19 96 ALA A N 1
ATOM 764 C CA . ALA A 1 96 ? 26.307 -7.401 -19.253 1.00 94.19 96 ALA A CA 1
ATOM 765 C C . ALA A 1 96 ? 25.680 -7.195 -17.871 1.00 94.19 96 ALA A C 1
ATOM 767 O O . ALA A 1 96 ? 24.465 -7.299 -17.721 1.00 94.19 96 ALA A O 1
ATOM 768 N N . HIS A 1 97 ? 26.504 -6.893 -16.871 1.00 94.25 97 HIS A N 1
ATOM 769 C CA . HIS A 1 97 ? 26.053 -6.700 -15.495 1.00 94.25 97 HIS A CA 1
ATOM 770 C C . HIS A 1 97 ? 26.021 -5.209 -15.162 1.00 94.25 97 HIS A C 1
ATOM 772 O O . HIS A 1 97 ? 27.036 -4.525 -15.288 1.00 94.25 97 HIS A O 1
ATOM 778 N N . ILE A 1 98 ? 24.864 -4.714 -14.724 1.00 94.50 98 ILE A N 1
ATOM 779 C CA . ILE A 1 98 ? 24.677 -3.340 -14.251 1.00 94.50 98 ILE A CA 1
ATOM 780 C C . ILE A 1 98 ? 24.453 -3.384 -12.740 1.00 94.50 98 ILE A C 1
ATOM 782 O O . ILE A 1 98 ? 23.558 -4.088 -12.275 1.00 94.50 98 ILE A O 1
ATOM 786 N N . ASN A 1 99 ? 25.243 -2.639 -11.966 1.00 92.00 99 ASN A N 1
ATOM 787 C CA . ASN A 1 99 ? 25.045 -2.540 -10.516 1.00 92.00 99 ASN A CA 1
ATOM 788 C C . ASN A 1 99 ? 23.673 -1.931 -10.201 1.00 92.00 99 ASN A C 1
ATOM 790 O O . ASN A 1 99 ? 23.247 -0.977 -10.858 1.00 92.00 99 ASN A O 1
ATOM 794 N N . ASP A 1 100 ? 22.983 -2.459 -9.193 1.00 89.25 100 ASP A N 1
ATOM 795 C CA . ASP A 1 100 ? 21.621 -2.029 -8.867 1.00 89.25 100 ASP A CA 1
ATOM 796 C C . ASP A 1 100 ? 21.515 -0.584 -8.361 1.00 89.25 100 ASP A C 1
ATOM 798 O O . ASP A 1 100 ? 20.493 0.062 -8.580 1.00 89.25 100 ASP A O 1
ATOM 802 N N . GLU A 1 101 ? 22.597 -0.031 -7.815 1.00 89.38 101 GLU A N 1
ATOM 803 C CA . GLU A 1 101 ? 22.720 1.391 -7.473 1.00 89.38 101 GLU A CA 1
ATOM 804 C C . GLU A 1 101 ? 22.514 2.328 -8.680 1.00 89.38 101 GLU A C 1
ATOM 806 O O . GLU A 1 101 ? 22.077 3.464 -8.505 1.00 89.38 101 GLU A O 1
ATOM 811 N N . LEU A 1 102 ? 22.791 1.867 -9.908 1.00 90.75 102 LEU A N 1
ATOM 812 C CA . LEU A 1 102 ? 22.616 2.660 -11.134 1.00 90.75 102 LEU A CA 1
ATOM 813 C C . LEU A 1 102 ? 21.197 2.557 -11.711 1.00 90.75 102 LEU A C 1
ATOM 815 O O . LEU A 1 102 ? 20.751 3.466 -12.414 1.00 90.75 102 LEU A O 1
ATOM 819 N N . ILE A 1 103 ? 20.481 1.469 -11.402 1.00 91.56 103 ILE A N 1
ATOM 820 C CA . ILE A 1 103 ? 19.112 1.206 -11.859 1.00 91.56 103 ILE A CA 1
ATOM 821 C C . ILE A 1 103 ? 18.155 1.261 -10.662 1.00 91.56 103 ILE A C 1
ATOM 823 O O . ILE A 1 103 ? 17.816 0.264 -10.019 1.00 91.56 103 ILE A O 1
ATOM 827 N N . MET A 1 104 ? 17.693 2.474 -10.384 1.00 88.81 104 MET A N 1
ATOM 828 C CA . MET A 1 104 ? 16.809 2.804 -9.277 1.00 88.81 104 MET A CA 1
ATOM 829 C C . MET A 1 104 ? 15.326 2.728 -9.663 1.00 88.81 104 MET A C 1
ATOM 831 O O . MET A 1 104 ? 14.930 2.715 -10.828 1.00 88.81 104 MET A O 1
ATOM 835 N N . SER A 1 105 ? 14.463 2.714 -8.647 1.00 93.38 105 SER A N 1
ATOM 836 C CA . SER A 1 105 ? 13.015 2.837 -8.850 1.00 93.38 105 SER A CA 1
ATOM 837 C C . SER A 1 105 ? 12.625 4.220 -9.395 1.00 93.38 105 SER A C 1
ATOM 839 O O . SER A 1 105 ? 13.315 5.209 -9.167 1.00 93.38 105 SER A O 1
ATOM 841 N N . ASN A 1 106 ? 11.448 4.305 -10.024 1.00 96.00 106 ASN A N 1
ATOM 842 C CA . ASN A 1 106 ? 10.816 5.524 -10.560 1.00 96.00 106 ASN A CA 1
ATOM 843 C C . ASN A 1 106 ? 11.478 6.132 -11.806 1.00 96.00 106 ASN A C 1
ATOM 845 O O . ASN A 1 106 ? 11.122 7.245 -12.207 1.00 96.00 106 ASN A O 1
ATOM 849 N N . HIS A 1 107 ? 12.400 5.417 -12.440 1.00 96.50 107 HIS A N 1
ATOM 850 C CA . HIS A 1 107 ? 12.984 5.816 -13.712 1.00 96.50 107 HIS A CA 1
ATOM 851 C C . HIS A 1 107 ? 12.894 4.669 -14.720 1.00 96.50 107 HIS A C 1
ATOM 853 O O . HIS A 1 107 ? 13.043 3.500 -14.364 1.00 96.50 107 HIS A O 1
ATOM 859 N N . ILE A 1 108 ? 12.583 5.022 -15.962 1.00 97.62 108 ILE A N 1
ATOM 860 C CA . ILE A 1 108 ? 12.550 4.137 -17.117 1.00 97.62 108 ILE A CA 1
ATOM 861 C C . ILE A 1 108 ? 13.856 4.362 -17.868 1.00 97.62 108 ILE A C 1
ATOM 863 O O . ILE A 1 108 ? 14.076 5.441 -18.414 1.00 97.62 108 ILE A O 1
ATOM 867 N N . TYR A 1 109 ? 14.693 3.334 -17.882 1.00 96.69 109 TYR A N 1
ATOM 868 C CA . TYR A 1 109 ? 16.026 3.362 -18.469 1.00 96.69 109 TYR A CA 1
ATOM 869 C C . TYR A 1 109 ? 15.969 2.977 -19.943 1.00 96.69 109 TYR A C 1
ATOM 871 O O . TYR A 1 109 ? 15.410 1.938 -20.279 1.00 96.69 109 TYR A O 1
ATOM 879 N N . ASP A 1 110 ? 16.566 3.785 -20.810 1.00 95.25 110 ASP A N 1
ATOM 880 C CA . ASP A 1 110 ? 16.719 3.552 -22.246 1.00 95.25 110 ASP A CA 1
ATOM 881 C C . ASP A 1 110 ? 17.979 2.718 -22.537 1.00 95.25 110 ASP A C 1
ATOM 883 O O . ASP A 1 110 ? 18.958 3.189 -23.113 1.00 95.25 110 ASP A O 1
ATOM 887 N N . ILE A 1 111 ? 17.974 1.458 -22.098 1.00 95.69 111 ILE A N 1
ATOM 888 C CA . ILE A 1 111 ? 19.136 0.571 -22.208 1.00 95.69 111 ILE A CA 1
ATOM 889 C C . ILE A 1 111 ? 19.344 0.197 -23.672 1.00 95.69 111 ILE A C 1
ATOM 891 O O . ILE A 1 111 ? 18.570 -0.568 -24.251 1.00 95.69 111 ILE A O 1
ATOM 895 N N . SER A 1 112 ? 20.423 0.708 -24.254 1.00 95.50 112 SER A N 1
ATOM 896 C CA . SER A 1 112 ? 20.849 0.401 -25.612 1.00 95.50 112 SER A CA 1
ATOM 897 C C . SER A 1 112 ? 22.113 -0.449 -25.615 1.00 95.50 112 SER A C 1
ATOM 899 O O . SER A 1 112 ? 22.983 -0.322 -24.754 1.00 95.50 112 SER A O 1
ATOM 901 N N . VAL A 1 113 ? 22.206 -1.340 -26.593 1.00 95.81 113 VAL A N 1
ATOM 902 C CA . VAL A 1 113 ? 23.347 -2.227 -26.804 1.00 95.81 113 VAL A CA 1
ATOM 903 C C . VAL A 1 113 ? 23.796 -2.094 -28.245 1.00 95.81 113 VAL A C 1
ATOM 905 O O . VAL A 1 113 ? 22.999 -2.231 -29.167 1.00 95.81 113 VAL A O 1
ATOM 908 N N . GLU A 1 114 ? 25.089 -1.884 -28.440 1.00 95.38 114 GLU A N 1
ATOM 909 C CA . GLU A 1 114 ? 25.741 -1.860 -29.741 1.00 95.38 114 GLU A CA 1
ATOM 910 C C . GLU A 1 114 ? 26.811 -2.950 -29.806 1.00 95.38 114 GLU A C 1
ATOM 912 O O . GLU A 1 114 ? 27.710 -3.022 -28.964 1.00 95.38 114 GLU A O 1
ATOM 917 N N . VAL A 1 115 ? 26.728 -3.806 -30.822 1.00 94.06 115 VAL A N 1
ATOM 918 C CA . VAL A 1 115 ? 27.611 -4.964 -30.988 1.00 94.06 115 VAL A CA 1
ATOM 919 C C . VAL A 1 115 ? 28.535 -4.755 -32.177 1.00 94.06 115 VAL A C 1
ATOM 921 O O . VAL A 1 115 ? 28.074 -4.472 -33.276 1.00 94.06 115 VAL A O 1
ATOM 924 N N . TYR A 1 116 ? 29.837 -4.952 -31.987 1.00 94.25 116 TYR A N 1
ATOM 925 C CA . TYR A 1 116 ? 30.868 -4.715 -32.996 1.00 94.25 116 TYR A CA 1
ATOM 926 C C .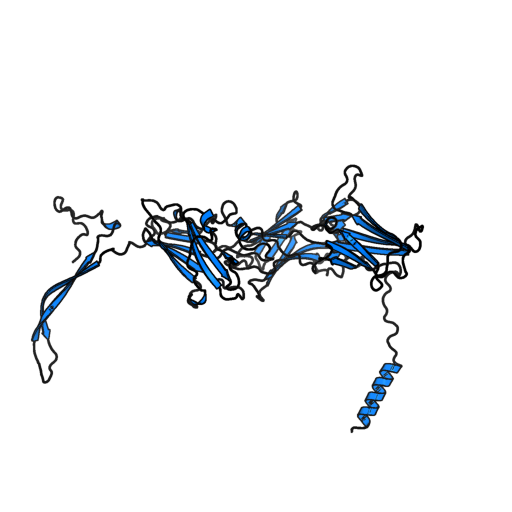 TYR A 1 116 ? 31.604 -6.012 -33.369 1.00 94.25 116 TYR A C 1
ATOM 928 O O . TYR A 1 116 ? 31.930 -6.846 -32.514 1.00 94.25 116 TYR A O 1
ATOM 936 N N . ARG A 1 117 ? 31.884 -6.178 -34.670 1.00 90.94 117 ARG A N 1
ATOM 937 C CA . ARG A 1 117 ? 32.580 -7.352 -35.232 1.00 90.94 117 ARG A CA 1
ATOM 938 C C . ARG A 1 117 ? 34.071 -7.332 -34.925 1.00 90.94 117 ARG A C 1
ATOM 940 O O . ARG A 1 117 ? 34.677 -8.391 -34.770 1.00 90.94 117 ARG A O 1
ATOM 947 N N . ARG A 1 118 ? 34.659 -6.142 -34.858 1.00 91.19 118 ARG A N 1
ATOM 948 C CA . ARG A 1 118 ? 36.055 -5.889 -34.501 1.00 91.19 118 ARG A CA 1
ATOM 949 C C . ARG A 1 118 ? 36.127 -4.805 -33.435 1.00 91.19 118 ARG A C 1
ATOM 951 O O . ARG A 1 118 ? 35.205 -4.012 -33.276 1.00 91.19 118 ARG A O 1
ATOM 958 N N . ILE A 1 119 ? 37.231 -4.788 -32.694 1.00 89.81 119 ILE A N 1
ATOM 959 C CA . ILE A 1 119 ? 37.446 -3.844 -31.586 1.00 89.81 119 ILE A CA 1
ATOM 960 C C . ILE A 1 119 ? 37.487 -2.392 -32.093 1.00 89.81 119 ILE A C 1
ATOM 962 O O . ILE A 1 119 ? 37.036 -1.485 -31.404 1.00 89.81 119 ILE A O 1
ATOM 966 N N . ASP A 1 120 ? 38.007 -2.176 -33.298 1.00 91.38 120 ASP A N 1
ATOM 967 C CA . ASP A 1 120 ? 38.227 -0.872 -33.926 1.00 91.38 120 ASP A CA 1
ATOM 968 C C . ASP A 1 120 ? 37.095 -0.426 -34.865 1.00 91.38 120 ASP A C 1
ATOM 970 O O . ASP A 1 120 ? 37.169 0.664 -35.437 1.00 91.38 120 ASP A O 1
ATOM 974 N N . ASP A 1 121 ? 36.036 -1.229 -35.014 1.00 90.06 121 ASP A N 1
ATOM 975 C CA . ASP A 1 121 ? 34.884 -0.853 -35.834 1.00 90.06 121 ASP A CA 1
ATOM 976 C C . ASP A 1 121 ? 34.220 0.416 -35.270 1.00 90.06 121 ASP A C 1
ATOM 978 O O . ASP A 1 121 ? 34.061 0.576 -34.063 1.00 90.06 121 ASP A O 1
ATOM 982 N N . THR A 1 122 ? 33.791 1.329 -36.138 1.00 88.19 122 THR A N 1
ATOM 983 C CA . THR A 1 122 ? 33.055 2.547 -35.740 1.00 88.19 122 THR A CA 1
ATOM 984 C C . THR A 1 122 ? 31.554 2.439 -35.977 1.00 88.19 122 THR A C 1
ATOM 986 O O . THR A 1 122 ? 30.791 3.262 -35.481 1.00 88.19 122 THR A O 1
ATOM 989 N N . VAL A 1 123 ? 31.129 1.423 -36.728 1.00 89.56 123 VAL A N 1
ATOM 990 C CA . VAL A 1 123 ? 29.727 1.145 -37.034 1.00 89.56 123 VAL A CA 1
ATOM 991 C C . VAL A 1 123 ? 29.365 -0.188 -36.386 1.00 89.56 123 VAL A C 1
ATOM 993 O O . VAL A 1 123 ? 30.040 -1.186 -36.659 1.00 89.56 123 VAL A O 1
ATOM 996 N N . PRO A 1 124 ? 28.339 -0.230 -35.524 1.00 90.75 124 PRO A N 1
ATOM 997 C CA . PRO A 1 124 ? 27.909 -1.479 -34.925 1.00 90.75 124 PRO A CA 1
ATOM 998 C C . PRO A 1 124 ? 27.251 -2.374 -35.969 1.00 90.75 124 PRO A C 1
ATOM 1000 O O . PRO A 1 124 ? 26.561 -1.916 -36.878 1.00 90.75 124 PRO A O 1
ATOM 1003 N N . TYR A 1 125 ? 27.491 -3.666 -35.811 1.00 89.50 125 TYR A N 1
ATOM 1004 C CA . TYR A 1 125 ? 26.911 -4.725 -36.614 1.00 89.50 125 TYR A CA 1
ATOM 1005 C C . TYR A 1 125 ? 25.466 -5.032 -36.213 1.00 89.50 125 TYR A C 1
ATOM 1007 O O . TYR A 1 125 ? 24.653 -5.307 -37.079 1.00 89.50 125 TYR A O 1
ATOM 1015 N N . GLN A 1 126 ? 25.154 -4.991 -34.917 1.00 92.88 126 GLN A N 1
ATOM 1016 C CA . GLN A 1 126 ? 23.790 -5.152 -34.413 1.00 92.88 126 GLN A CA 1
ATOM 1017 C C . GLN A 1 126 ? 23.524 -4.136 -33.305 1.00 92.88 126 GLN A C 1
ATOM 1019 O O . GLN A 1 126 ? 24.452 -3.731 -32.593 1.00 92.88 126 GLN A O 1
ATOM 1024 N N . LYS A 1 127 ? 22.261 -3.740 -33.154 1.00 93.62 127 LYS A N 1
ATOM 1025 C CA . LYS A 1 127 ? 21.798 -2.809 -32.125 1.00 93.62 127 LYS A CA 1
ATOM 1026 C C . LYS A 1 127 ? 20.585 -3.373 -31.404 1.00 93.62 127 LYS A C 1
ATOM 1028 O O . LYS A 1 127 ? 19.749 -4.003 -32.026 1.00 93.62 127 LYS A O 1
ATOM 1033 N N . GLY A 1 128 ? 20.462 -3.116 -30.112 1.00 92.50 128 GLY A N 1
ATOM 1034 C CA . GLY A 1 128 ? 19.244 -3.381 -29.350 1.00 92.50 128 GLY A CA 1
ATOM 1035 C C . GLY A 1 128 ? 18.891 -2.181 -28.489 1.00 92.50 128 GLY A C 1
ATOM 1036 O O . GLY A 1 128 ? 19.784 -1.445 -28.069 1.00 92.50 128 GLY A O 1
ATOM 1037 N N . LEU A 1 129 ? 17.604 -1.992 -28.219 1.00 92.62 129 LEU A N 1
ATOM 1038 C CA . LEU A 1 129 ? 17.098 -0.978 -27.299 1.00 92.62 129 LEU A CA 1
ATOM 1039 C C . LEU A 1 129 ? 15.951 -1.573 -26.486 1.00 92.62 129 LEU A C 1
ATOM 1041 O O . LEU A 1 129 ? 15.069 -2.228 -27.032 1.00 92.62 129 LEU A O 1
ATOM 1045 N N . VAL A 1 130 ? 15.945 -1.315 -25.183 1.00 92.94 130 VAL A N 1
ATOM 1046 C CA . VAL A 1 130 ? 14.818 -1.628 -24.305 1.00 92.94 130 VAL A CA 1
ATOM 1047 C C . VAL A 1 130 ? 14.581 -0.472 -23.346 1.00 92.94 130 VAL A C 1
ATOM 1049 O O . VAL A 1 130 ? 15.519 0.032 -22.732 1.00 92.94 130 VAL A O 1
ATOM 1052 N N . TYR A 1 131 ? 13.320 -0.068 -23.191 1.00 95.75 131 TYR A N 1
ATOM 1053 C CA . TYR A 1 131 ? 12.933 0.835 -22.114 1.00 95.75 131 TYR A CA 1
ATOM 1054 C C . TYR A 1 131 ? 12.560 0.003 -20.895 1.00 95.75 131 TYR A C 1
ATOM 1056 O O . TYR A 1 131 ? 11.599 -0.761 -20.945 1.00 95.75 131 TYR A O 1
ATOM 1064 N N . TYR A 1 132 ? 13.315 0.123 -19.807 1.00 96.31 132 TYR A N 1
ATOM 1065 C CA . TYR A 1 132 ? 13.189 -0.754 -18.647 1.00 96.31 132 TYR A CA 1
ATOM 1066 C C . TYR A 1 132 ? 12.787 0.000 -17.377 1.00 96.31 132 TYR A C 1
ATOM 1068 O O . TYR A 1 132 ? 13.504 0.887 -16.917 1.00 96.31 132 TYR A O 1
ATOM 1076 N N . LEU A 1 133 ? 11.658 -0.383 -16.773 1.00 96.62 133 LEU A N 1
ATOM 1077 C CA . LEU A 1 133 ? 11.219 0.095 -15.460 1.00 96.62 133 LEU A CA 1
ATOM 1078 C C . LEU A 1 133 ? 11.535 -0.942 -14.379 1.00 96.62 133 LEU A C 1
ATOM 1080 O O . LEU A 1 133 ? 10.868 -1.974 -14.264 1.00 96.62 133 LEU A O 1
ATOM 1084 N N . ALA A 1 134 ? 12.517 -0.637 -13.537 1.00 94.62 134 ALA A N 1
ATOM 1085 C CA . ALA A 1 134 ? 12.978 -1.558 -12.502 1.00 94.62 134 ALA A CA 1
ATOM 1086 C C . ALA A 1 134 ? 12.054 -1.647 -11.278 1.00 94.62 134 ALA A C 1
ATOM 1088 O O . ALA A 1 134 ? 11.938 -2.705 -10.653 1.00 94.62 134 ALA A O 1
ATOM 1089 N N . GLY A 1 135 ? 11.401 -0.540 -10.925 1.00 94.81 135 GLY A N 1
ATOM 1090 C CA . GLY A 1 135 ? 10.610 -0.425 -9.707 1.00 94.81 135 GLY A CA 1
ATOM 1091 C C . GLY A 1 135 ? 9.779 0.849 -9.659 1.00 94.81 135 GLY A C 1
ATOM 1092 O O . GLY A 1 135 ? 10.101 1.839 -10.315 1.00 94.81 135 GLY A O 1
ATOM 1093 N N . MET A 1 136 ? 8.743 0.843 -8.824 1.00 95.75 136 MET A N 1
ATOM 1094 C CA . MET A 1 136 ? 8.004 2.040 -8.432 1.00 95.75 136 MET A CA 1
ATOM 1095 C C . MET A 1 136 ? 8.007 2.168 -6.914 1.00 95.75 136 MET A C 1
ATOM 1097 O O . MET A 1 136 ? 7.792 1.198 -6.188 1.00 95.75 136 MET A O 1
ATOM 1101 N N . THR A 1 137 ? 8.225 3.384 -6.431 1.00 96.31 137 THR A N 1
ATOM 1102 C CA . THR A 1 137 ? 7.981 3.745 -5.041 1.00 96.31 137 THR A CA 1
ATOM 1103 C C . THR A 1 137 ? 6.483 3.852 -4.855 1.00 96.31 137 THR A C 1
ATOM 1105 O O . THR A 1 137 ? 5.854 4.769 -5.376 1.00 96.31 137 THR A O 1
ATOM 1108 N N . PHE A 1 138 ? 5.936 2.893 -4.118 1.00 97.38 138 PHE A N 1
ATOM 1109 C CA . PHE A 1 138 ? 4.525 2.804 -3.785 1.00 97.38 138 PHE A CA 1
ATOM 1110 C C . PHE A 1 138 ? 4.387 2.567 -2.287 1.00 97.38 138 PHE A C 1
ATOM 1112 O O . PHE A 1 138 ? 4.947 1.614 -1.744 1.00 97.38 138 PHE A O 1
ATOM 1119 N N . THR A 1 139 ? 3.683 3.457 -1.602 1.00 96.62 139 THR A N 1
ATOM 1120 C CA . THR A 1 139 ? 3.519 3.427 -0.150 1.00 96.62 139 THR A CA 1
ATOM 1121 C C . THR A 1 139 ? 2.054 3.487 0.233 1.00 96.62 139 THR A C 1
ATOM 1123 O O . THR A 1 139 ? 1.251 4.093 -0.474 1.00 96.62 139 THR A O 1
ATOM 1126 N N . GLY A 1 140 ? 1.729 2.892 1.374 1.00 95.69 140 GLY A N 1
ATOM 1127 C CA . GLY A 1 140 ? 0.385 2.897 1.930 1.00 95.69 140 GLY A CA 1
ATOM 1128 C C . GLY A 1 140 ? 0.411 3.057 3.441 1.00 95.69 140 GLY A C 1
ATOM 1129 O O . GLY A 1 140 ? 1.352 2.605 4.093 1.00 95.69 140 GLY A O 1
ATOM 1130 N N . GLU A 1 141 ? -0.611 3.707 3.978 1.00 94.88 141 GLU A N 1
ATOM 1131 C CA . GLU A 1 141 ? -0.808 3.909 5.413 1.00 94.88 141 GLU A CA 1
ATOM 1132 C C . GLU A 1 141 ? -2.303 3.990 5.739 1.00 94.88 141 GLU A C 1
ATOM 1134 O O . GLU A 1 141 ? -3.108 4.448 4.925 1.00 94.88 141 GLU A O 1
ATOM 1139 N N . SER A 1 142 ? -2.671 3.533 6.930 1.00 95.75 142 SER A N 1
ATOM 1140 C CA . SER A 1 142 ? -4.028 3.607 7.470 1.00 95.75 142 SER A CA 1
ATOM 1141 C C . SER A 1 142 ? -4.010 4.146 8.898 1.00 95.75 142 SER A C 1
ATOM 1143 O O . SER A 1 142 ? -4.637 5.164 9.186 1.00 95.75 142 SER A O 1
ATOM 1145 N N . PHE A 1 143 ? -3.203 3.550 9.778 1.00 94.50 143 PHE A N 1
ATOM 1146 C CA . PHE A 1 143 ? -3.061 3.987 11.168 1.00 94.50 143 PHE A CA 1
ATOM 1147 C C . PHE A 1 143 ? -2.497 5.399 11.268 1.00 94.50 143 PHE A C 1
ATOM 1149 O O . PHE A 1 143 ? -3.073 6.224 11.966 1.00 94.50 143 PHE A O 1
ATOM 1156 N N . ASN A 1 144 ? -1.432 5.726 10.531 1.00 94.81 144 ASN A N 1
ATOM 1157 C CA . ASN A 1 144 ? -0.840 7.067 10.571 1.00 94.81 144 ASN A CA 1
ATOM 1158 C C . ASN A 1 144 ? -1.825 8.169 10.159 1.00 94.81 144 ASN A C 1
ATOM 1160 O O . ASN A 1 144 ? -1.668 9.316 10.582 1.00 94.81 144 ASN A O 1
ATOM 1164 N N . VAL A 1 145 ? -2.786 7.824 9.295 1.00 96.00 145 VAL A N 1
ATOM 1165 C CA . VAL A 1 145 ? -3.817 8.734 8.781 1.00 96.00 145 VAL A CA 1
ATOM 1166 C C . VAL A 1 145 ? -4.894 8.978 9.831 1.00 96.00 145 VAL A C 1
ATOM 1168 O O . VAL A 1 145 ? -5.420 10.083 9.912 1.00 96.00 145 VAL A O 1
ATOM 1171 N N . MET A 1 146 ? -5.209 7.951 10.620 1.00 96.31 146 MET A N 1
ATOM 1172 C CA . MET A 1 146 ? -6.280 7.966 11.615 1.00 96.31 146 MET A CA 1
ATOM 1173 C C . MET A 1 146 ? -5.786 8.290 13.035 1.00 96.31 146 MET A C 1
ATOM 1175 O O . MET A 1 146 ? -6.597 8.572 13.909 1.00 96.31 146 MET A O 1
ATOM 1179 N N . ALA A 1 147 ? -4.476 8.257 13.289 1.00 95.00 147 ALA A N 1
ATOM 1180 C CA . ALA A 1 147 ? -3.898 8.465 14.613 1.00 95.00 147 ALA A CA 1
ATOM 1181 C C . ALA A 1 147 ? -3.429 9.909 14.862 1.00 95.00 147 ALA A C 1
ATOM 1183 O O . ALA A 1 147 ? -2.859 10.567 13.984 1.00 95.00 147 ALA A O 1
ATOM 1184 N N . LYS A 1 148 ? -3.554 10.384 16.110 1.00 93.31 148 LYS A N 1
ATOM 1185 C CA . LYS A 1 148 ? -2.917 11.620 16.587 1.00 93.31 148 LYS A CA 1
ATOM 1186 C C . LYS A 1 148 ? -1.408 11.511 16.397 1.00 93.31 148 LYS A C 1
ATOM 1188 O O . LYS A 1 148 ? -0.794 10.506 16.750 1.00 93.31 148 LYS A O 1
ATOM 1193 N N . ASN A 1 149 ? -0.803 12.564 15.844 1.00 90.12 149 ASN A N 1
ATOM 1194 C CA . ASN A 1 149 ? 0.643 12.656 15.593 1.00 90.12 149 ASN A CA 1
ATOM 1195 C C . ASN A 1 149 ? 1.222 11.493 14.754 1.00 90.12 149 ASN A C 1
ATOM 1197 O O . ASN A 1 149 ? 2.432 11.235 14.796 1.00 90.12 149 ASN A O 1
ATOM 1201 N N . SER A 1 150 ? 0.368 10.801 13.987 1.00 87.94 150 SER A N 1
ATOM 1202 C CA . SER A 1 150 ? 0.720 9.594 13.233 1.00 87.94 150 SER A CA 1
ATOM 1203 C C . SER A 1 150 ? 1.412 8.547 14.109 1.00 87.94 150 SER A C 1
ATOM 1205 O O . SER A 1 150 ? 2.493 8.068 13.758 1.00 87.94 150 SER A O 1
ATOM 1207 N N . ASP A 1 151 ? 0.853 8.287 15.290 1.00 86.81 151 ASP A N 1
ATOM 1208 C CA . ASP A 1 151 ? 1.284 7.208 16.181 1.00 86.81 151 ASP A CA 1
ATOM 1209 C C . ASP A 1 151 ? 0.168 6.163 16.340 1.00 86.81 151 ASP A C 1
ATOM 1211 O O . ASP A 1 151 ? -0.211 5.551 15.341 1.00 86.81 151 ASP A O 1
ATOM 1215 N N . ILE A 1 152 ? -0.377 5.952 17.548 1.00 90.75 152 ILE A N 1
ATOM 1216 C CA . ILE A 1 152 ? -1.396 4.918 17.787 1.00 90.75 152 ILE A CA 1
ATOM 1217 C C . ILE A 1 152 ? -2.686 5.415 18.444 1.00 90.75 152 ILE A C 1
ATOM 1219 O O . ILE A 1 152 ? -3.691 4.723 18.342 1.00 90.75 152 ILE A O 1
ATOM 1223 N N . GLU A 1 153 ? -2.707 6.581 19.094 1.00 95.69 153 GLU A N 1
ATOM 1224 C CA . GLU A 1 153 ? -3.942 7.141 19.668 1.00 95.69 153 GLU A CA 1
ATOM 1225 C C . GLU A 1 153 ? -4.893 7.612 18.563 1.00 95.69 153 GLU A C 1
ATOM 1227 O O . GLU A 1 153 ? -4.460 8.320 17.663 1.00 95.69 153 GLU A O 1
ATOM 1232 N N . ASP A 1 154 ? -6.175 7.261 18.631 1.00 96.88 154 ASP A N 1
ATOM 1233 C CA . ASP A 1 154 ? -7.184 7.672 17.651 1.00 96.88 154 ASP A CA 1
ATOM 1234 C C . ASP A 1 154 ? -7.344 9.203 17.621 1.00 96.88 154 ASP A C 1
ATOM 1236 O O . ASP A 1 154 ? -7.530 9.841 18.663 1.00 96.88 154 ASP A O 1
ATOM 1240 N N . ALA A 1 155 ? -7.239 9.802 16.431 1.00 96.31 155 ALA A N 1
ATOM 1241 C CA . ALA A 1 155 ? -7.372 11.241 16.229 1.00 96.31 155 ALA A CA 1
ATOM 1242 C C . ALA A 1 155 ? -8.796 11.744 16.418 1.00 96.31 155 ALA A C 1
ATOM 1244 O O . ALA A 1 155 ? -8.973 12.841 16.958 1.00 96.31 155 ALA A O 1
ATOM 1245 N N . ASP A 1 156 ? -9.783 10.955 16.006 1.00 95.50 156 ASP A N 1
ATOM 1246 C CA . ASP A 1 156 ? -11.182 11.352 16.055 1.00 95.50 156 ASP A CA 1
ATOM 1247 C C . ASP A 1 156 ? -12.095 10.150 16.323 1.00 95.50 156 ASP A C 1
ATOM 1249 O O . ASP A 1 156 ? -12.819 9.696 15.439 1.00 95.50 156 ASP A O 1
ATOM 1253 N N . PRO A 1 157 ? -12.064 9.602 17.551 1.00 96.50 157 PRO A N 1
ATOM 1254 C CA . PRO A 1 157 ? -12.955 8.515 17.903 1.00 96.50 157 PRO A CA 1
ATOM 1255 C C . PRO A 1 157 ? -14.402 9.017 18.029 1.00 96.50 157 PRO A C 1
ATOM 1257 O O . PRO A 1 157 ? -14.674 10.112 18.542 1.00 96.50 157 PRO A O 1
ATOM 1260 N N . ASP A 1 158 ? -15.351 8.163 17.652 1.00 97.00 158 ASP A N 1
ATOM 1261 C CA . ASP A 1 158 ? -16.780 8.438 17.759 1.00 97.00 158 ASP A CA 1
ATOM 1262 C C . ASP A 1 158 ? -17.221 8.452 19.222 1.00 97.00 158 ASP A C 1
ATOM 1264 O O . ASP A 1 158 ? -17.069 7.470 19.956 1.00 97.00 158 ASP A O 1
ATOM 1268 N N . ARG A 1 159 ? -17.843 9.554 19.646 1.00 95.88 159 ARG A N 1
ATOM 1269 C CA . ARG A 1 159 ? -18.294 9.767 21.029 1.00 95.88 159 ARG A CA 1
ATOM 1270 C C . ARG A 1 159 ? -19.813 9.729 21.099 1.00 95.88 159 ARG A C 1
ATOM 1272 O O . ARG A 1 159 ? -20.487 10.691 20.731 1.00 95.88 159 ARG A O 1
ATOM 1279 N N . ILE A 1 160 ? -20.356 8.641 21.631 1.00 94.62 160 ILE A N 1
ATOM 1280 C CA . ILE A 1 160 ? -21.795 8.484 21.843 1.00 94.62 160 ILE A CA 1
ATOM 1281 C C . ILE A 1 160 ? -22.151 9.000 23.230 1.00 94.62 160 ILE A C 1
ATOM 1283 O O . ILE A 1 160 ? -21.535 8.634 24.236 1.00 94.62 160 ILE A O 1
ATOM 1287 N N . LYS A 1 161 ? -23.165 9.864 23.272 1.00 92.69 161 LYS A N 1
ATOM 1288 C CA . LYS A 1 161 ? -23.573 10.581 24.476 1.00 92.69 161 LYS A CA 1
ATOM 1289 C C . LYS A 1 161 ? -24.953 10.160 24.961 1.00 92.69 161 LYS A C 1
ATOM 1291 O O . LYS A 1 161 ? -25.790 9.748 24.163 1.00 92.69 161 LYS A O 1
ATOM 1296 N N . ASP A 1 162 ? -25.171 10.283 26.265 1.00 87.62 162 ASP A N 1
ATOM 1297 C CA . ASP A 1 162 ? -26.496 10.168 26.876 1.00 87.62 162 ASP A CA 1
ATOM 1298 C C . ASP A 1 162 ? -27.323 11.463 26.713 1.00 87.62 162 ASP A C 1
ATOM 1300 O O . ASP A 1 162 ? -26.846 12.482 26.203 1.00 87.62 162 ASP A O 1
ATOM 1304 N N . ASP A 1 163 ? -28.559 11.449 27.219 1.00 86.25 163 ASP A N 1
ATOM 1305 C CA . ASP A 1 163 ? -29.468 12.608 27.227 1.00 86.25 163 ASP A CA 1
ATOM 1306 C C . ASP A 1 163 ? -28.923 13.818 28.013 1.00 86.25 163 ASP A C 1
ATOM 1308 O O . ASP A 1 163 ? -29.422 14.936 27.884 1.00 86.25 163 ASP A O 1
ATOM 1312 N N . LYS A 1 164 ? -27.903 13.609 28.854 1.00 84.69 164 LYS A N 1
ATOM 1313 C CA . LYS A 1 164 ? -27.231 14.643 29.651 1.00 84.69 164 LYS A CA 1
ATOM 1314 C C . LYS A 1 164 ? -25.927 15.109 29.002 1.00 84.69 164 LYS A C 1
ATOM 1316 O O . LYS A 1 164 ? -25.180 15.854 29.634 1.00 84.69 164 LYS A O 1
ATOM 1321 N N . ASN A 1 165 ? -25.671 14.716 27.752 1.00 87.31 165 ASN A N 1
ATOM 1322 C CA . ASN A 1 165 ? -24.477 15.058 26.983 1.00 87.31 165 ASN A CA 1
ATOM 1323 C C . ASN A 1 165 ? -23.167 14.506 27.594 1.00 87.31 165 ASN A C 1
ATOM 1325 O O . ASN A 1 165 ? -22.082 14.995 27.272 1.00 87.31 165 ASN A O 1
ATOM 1329 N N . ASN A 1 166 ? -23.247 13.472 28.437 1.00 88.31 166 ASN A N 1
ATOM 1330 C CA . ASN A 1 166 ? -22.088 12.727 28.925 1.00 88.31 166 ASN A CA 1
ATOM 1331 C C . ASN A 1 166 ? -21.690 11.672 27.898 1.00 88.31 166 ASN A C 1
ATOM 1333 O O . ASN A 1 166 ? -22.547 10.933 27.420 1.00 88.31 166 ASN A O 1
ATOM 1337 N N . VAL A 1 167 ? -20.398 11.555 27.590 1.00 92.50 167 VAL A N 1
ATOM 1338 C CA . VAL A 1 167 ? -19.900 10.490 26.709 1.00 92.50 167 VAL A CA 1
ATOM 1339 C C . VAL A 1 167 ? -19.938 9.161 27.463 1.00 92.50 167 VAL A C 1
ATOM 1341 O O . VAL A 1 167 ? -19.224 8.990 28.451 1.00 92.50 167 VAL A O 1
ATOM 1344 N N . ILE A 1 168 ? -20.782 8.235 27.006 1.00 91.62 168 ILE A N 1
ATOM 1345 C CA . ILE A 1 168 ? -21.018 6.928 27.646 1.00 91.62 168 ILE A CA 1
ATOM 1346 C C . ILE A 1 168 ? -20.362 5.760 26.906 1.00 91.62 168 ILE A C 1
ATOM 1348 O O . ILE A 1 168 ? -20.180 4.676 27.465 1.00 91.62 168 ILE A O 1
ATOM 1352 N N . LEU A 1 169 ? -20.015 5.978 25.642 1.00 94.06 169 LEU A N 1
ATOM 1353 C CA . LEU A 1 169 ? -19.435 4.984 24.758 1.00 94.06 169 LEU A CA 1
ATOM 1354 C C . LEU A 1 169 ? -18.518 5.702 23.773 1.00 94.06 169 LEU A C 1
ATOM 1356 O O . LEU A 1 169 ? -18.924 6.687 23.154 1.00 94.06 169 LEU A O 1
ATOM 1360 N N . VAL A 1 170 ? -17.299 5.196 23.636 1.00 97.06 170 VAL A N 1
ATOM 1361 C CA . VAL A 1 170 ? -16.343 5.665 22.631 1.00 97.06 170 VAL A CA 1
ATOM 1362 C C . VAL A 1 170 ? -16.066 4.521 21.672 1.00 97.06 170 VAL A C 1
ATOM 1364 O O . VAL A 1 170 ? -15.786 3.409 22.123 1.00 97.06 170 VAL A O 1
ATOM 1367 N N . LYS A 1 171 ? -16.169 4.780 20.369 1.00 97.25 171 LYS A N 1
ATOM 1368 C CA . LYS A 1 171 ? -15.879 3.807 19.314 1.00 97.25 171 LYS A CA 1
ATOM 1369 C C . LYS A 1 171 ? -14.688 4.267 18.486 1.00 97.25 171 LYS A C 1
ATOM 1371 O O . LYS A 1 171 ? -14.529 5.454 18.231 1.00 97.25 171 LYS A O 1
ATOM 1376 N N . SER A 1 172 ? -13.869 3.318 18.059 1.00 97.56 172 SER A N 1
ATOM 1377 C CA . SER A 1 172 ? -12.651 3.577 17.295 1.00 97.56 172 SER A CA 1
ATOM 1378 C C . SER A 1 172 ? -12.473 2.526 16.203 1.00 97.56 172 SER A C 1
ATOM 1380 O O . SER A 1 172 ? -12.872 1.372 16.378 1.00 97.56 172 SER A O 1
ATOM 1382 N N . GLY A 1 173 ? -11.900 2.928 15.064 1.00 95.00 173 GLY A N 1
ATOM 1383 C CA . GLY A 1 173 ? -11.577 2.035 13.944 1.00 95.00 173 GLY A CA 1
ATOM 1384 C C . GLY A 1 173 ? -12.766 1.582 13.084 1.00 95.00 173 GLY A C 1
ATOM 1385 O O . GLY A 1 173 ? -12.604 0.686 12.260 1.00 95.00 173 GLY A O 1
ATOM 1386 N N . TYR A 1 174 ? -13.956 2.165 13.262 1.00 95.00 174 TYR A N 1
ATOM 1387 C CA . TYR A 1 174 ? -15.158 1.811 12.492 1.00 95.00 174 TYR A CA 1
ATOM 1388 C C . TYR A 1 174 ? -15.210 2.439 11.095 1.00 95.00 174 TYR A C 1
ATOM 1390 O O . TYR A 1 174 ? -15.787 1.832 10.192 1.00 95.00 174 TYR A O 1
ATOM 1398 N N . GLU A 1 175 ? -14.589 3.605 10.914 1.00 95.56 175 GLU A N 1
ATOM 1399 C CA . GLU A 1 175 ? -14.513 4.333 9.644 1.00 95.56 175 GLU A CA 1
ATOM 1400 C C . GLU A 1 175 ? -13.081 4.267 9.094 1.00 95.56 175 GLU A C 1
ATOM 1402 O O . GLU A 1 175 ? -12.260 5.147 9.353 1.00 95.56 175 GLU A O 1
ATOM 1407 N N . PRO A 1 176 ? -12.715 3.181 8.393 1.00 94.88 176 PRO A N 1
ATOM 1408 C CA . PRO A 1 176 ? -11.344 2.972 7.965 1.00 94.88 176 PRO A CA 1
ATOM 1409 C C . PRO A 1 176 ? -10.973 3.913 6.819 1.00 94.88 176 PRO A C 1
ATOM 1411 O O . PRO A 1 176 ? -11.747 4.144 5.885 1.00 94.88 176 PRO A O 1
ATOM 1414 N N . VAL A 1 177 ? -9.725 4.369 6.847 1.00 97.38 177 VAL A N 1
ATOM 1415 C CA . VAL A 1 177 ? -9.134 5.173 5.781 1.00 97.38 177 VAL A CA 1
ATOM 1416 C C . VAL A 1 177 ? -7.819 4.543 5.354 1.00 97.38 177 VAL A C 1
ATOM 1418 O O . VAL A 1 177 ? -7.004 4.177 6.198 1.00 97.38 177 VAL A O 1
ATOM 1421 N N . ILE A 1 178 ? -7.590 4.430 4.048 1.00 98.12 178 ILE A N 1
ATOM 1422 C CA . ILE A 1 178 ? -6.285 4.073 3.485 1.00 98.12 178 ILE A CA 1
ATOM 1423 C C . ILE A 1 178 ? -5.810 5.218 2.608 1.00 98.12 178 ILE A C 1
ATOM 1425 O O . ILE A 1 178 ? -6.502 5.623 1.677 1.00 98.12 178 ILE A O 1
ATOM 1429 N N . ARG A 1 179 ? -4.596 5.702 2.854 1.00 98.31 179 ARG A N 1
ATOM 1430 C CA . ARG A 1 179 ? -3.905 6.610 1.945 1.00 98.31 179 ARG A CA 1
ATOM 1431 C C . ARG A 1 179 ? -2.847 5.847 1.170 1.00 98.31 179 ARG A C 1
ATOM 1433 O O . ARG A 1 179 ? -2.003 5.172 1.754 1.00 98.31 179 ARG A O 1
ATOM 1440 N N . LEU A 1 180 ? -2.898 5.974 -0.149 1.00 98.50 180 LEU A N 1
ATOM 1441 C CA . LEU A 1 180 ? -1.936 5.387 -1.073 1.00 98.50 180 LEU A CA 1
ATOM 1442 C C . LEU A 1 180 ? -1.179 6.501 -1.781 1.00 98.50 180 LEU A C 1
ATOM 1444 O O . LEU A 1 180 ? -1.799 7.448 -2.266 1.00 98.50 180 LEU A O 1
ATOM 1448 N N . SER A 1 181 ? 0.139 6.357 -1.893 1.00 98.25 181 SER A N 1
ATOM 1449 C CA . SER A 1 181 ? 0.994 7.318 -2.590 1.00 98.25 181 SER A CA 1
ATOM 1450 C C . SER A 1 181 ? 2.010 6.617 -3.481 1.00 98.25 181 SER A C 1
ATOM 1452 O O . SER A 1 181 ? 2.606 5.617 -3.078 1.00 98.25 181 SER A O 1
ATOM 1454 N N . TRP A 1 182 ? 2.241 7.143 -4.683 1.00 98.31 182 TRP A N 1
ATOM 1455 C CA . TRP A 1 182 ? 3.265 6.631 -5.594 1.00 98.31 182 TRP A CA 1
ATOM 1456 C C . TRP A 1 182 ? 3.973 7.739 -6.362 1.00 98.31 182 TRP A C 1
ATOM 1458 O O . TRP A 1 182 ? 3.393 8.778 -6.674 1.00 98.31 182 TRP A O 1
ATOM 1468 N N . THR A 1 183 ? 5.235 7.500 -6.702 1.00 97.81 183 THR A N 1
ATOM 1469 C CA . THR A 1 183 ? 6.007 8.396 -7.567 1.00 97.81 183 THR A CA 1
ATOM 1470 C C . THR A 1 183 ? 5.727 8.073 -9.032 1.00 97.81 183 THR A C 1
ATOM 1472 O O . THR A 1 183 ? 5.759 6.910 -9.440 1.00 97.81 183 THR A O 1
ATOM 1475 N N . VAL A 1 184 ? 5.458 9.099 -9.842 1.00 97.38 184 VAL A N 1
ATOM 1476 C CA . VAL A 1 184 ? 5.238 8.929 -11.287 1.00 97.38 184 VAL A CA 1
ATOM 1477 C C . VAL A 1 184 ? 6.578 8.597 -11.953 1.00 97.38 184 VAL A C 1
ATOM 1479 O O . VAL A 1 184 ? 7.510 9.394 -11.808 1.00 97.38 184 VAL A O 1
ATOM 1482 N N . PRO A 1 185 ? 6.711 7.474 -12.688 1.00 97.75 185 PRO A N 1
ATOM 1483 C CA . PRO A 1 185 ? 7.963 7.143 -13.354 1.00 97.75 185 PRO A CA 1
ATOM 1484 C C . PRO A 1 185 ? 8.405 8.246 -14.312 1.00 97.75 185 PRO A C 1
ATOM 1486 O O . PRO A 1 185 ? 7.581 8.950 -14.897 1.00 97.75 185 PRO A O 1
ATOM 1489 N N . THR A 1 186 ? 9.711 8.392 -14.473 1.00 97.31 186 THR A N 1
ATOM 1490 C CA . THR A 1 186 ? 10.322 9.368 -15.381 1.00 97.31 186 THR A CA 1
ATOM 1491 C C . THR A 1 186 ? 11.128 8.669 -16.464 1.00 97.31 186 THR A C 1
ATOM 1493 O O . THR A 1 186 ? 11.476 7.506 -16.306 1.00 97.31 186 THR A O 1
ATOM 1496 N N . ILE A 1 187 ? 11.422 9.363 -17.554 1.00 97.06 187 ILE A N 1
ATOM 1497 C CA . ILE A 1 187 ? 12.190 8.858 -18.694 1.00 97.06 187 ILE A CA 1
ATOM 1498 C C . ILE A 1 187 ? 12.990 10.012 -19.301 1.00 97.06 187 ILE A C 1
ATOM 1500 O O . ILE A 1 187 ? 12.512 11.149 -19.304 1.00 97.06 187 ILE A O 1
ATOM 1504 N N . ILE A 1 188 ? 14.195 9.743 -19.805 1.00 95.62 188 ILE A N 1
ATOM 1505 C CA . ILE A 1 188 ? 14.928 10.711 -20.626 1.00 95.62 188 ILE A CA 1
ATOM 1506 C C . ILE A 1 188 ? 14.484 10.559 -22.081 1.00 95.62 188 ILE A C 1
ATOM 1508 O O . ILE A 1 188 ? 14.596 9.488 -22.669 1.00 95.62 188 ILE A O 1
ATOM 1512 N N . VAL A 1 189 ? 13.975 11.639 -22.671 1.00 92.94 189 VAL A N 1
ATOM 1513 C CA . VAL A 1 189 ? 13.619 11.704 -24.094 1.00 92.94 189 VAL A CA 1
ATOM 1514 C C . VAL A 1 189 ? 14.296 12.926 -24.688 1.00 92.94 189 VAL A C 1
ATOM 1516 O O . VAL A 1 189 ? 14.150 14.034 -24.172 1.00 92.94 189 VAL A O 1
ATOM 1519 N N . SER A 1 190 ? 15.071 12.725 -25.757 1.00 88.62 190 SER A N 1
ATOM 1520 C CA . SER A 1 190 ? 15.792 13.804 -26.451 1.00 88.62 190 SER A CA 1
ATOM 1521 C C . SER A 1 190 ? 16.618 14.691 -25.501 1.00 88.62 190 SER A C 1
ATOM 1523 O O . SER A 1 190 ? 16.626 15.915 -25.623 1.00 88.62 190 SER A O 1
ATOM 1525 N N . GLY A 1 191 ? 17.273 14.077 -24.508 1.00 86.81 191 GLY A N 1
ATOM 1526 C CA . GLY A 1 191 ? 18.109 14.765 -23.517 1.00 86.81 191 GLY A CA 1
ATOM 1527 C C . GLY A 1 191 ? 17.352 15.493 -22.399 1.00 86.81 191 GLY A C 1
ATOM 1528 O O . GLY A 1 191 ? 17.980 16.172 -21.592 1.00 86.81 191 GLY A O 1
ATOM 1529 N N . SER A 1 192 ? 16.023 15.367 -22.320 1.00 91.38 192 SER A N 1
ATOM 1530 C CA . SER A 1 192 ? 15.193 15.993 -21.282 1.00 91.38 192 SER A CA 1
ATOM 1531 C C . SER A 1 192 ? 14.476 14.954 -20.419 1.00 91.38 192 SER A C 1
ATOM 1533 O O . SER A 1 192 ? 13.950 13.972 -20.938 1.00 91.38 192 SER A O 1
ATOM 1535 N N . LEU A 1 193 ? 14.387 15.196 -19.107 1.00 94.56 193 LEU A N 1
ATOM 1536 C CA . LEU A 1 193 ? 13.604 14.362 -18.192 1.00 94.56 193 LEU A CA 1
ATOM 1537 C C . LEU A 1 193 ? 12.115 14.668 -18.328 1.00 94.56 193 LEU A C 1
ATOM 1539 O O . LEU A 1 193 ? 11.661 15.789 -18.093 1.00 94.56 193 LEU A O 1
ATOM 1543 N N . LYS A 1 194 ? 11.349 13.639 -18.668 1.00 95.88 194 LYS A N 1
ATOM 1544 C CA . LYS A 1 194 ? 9.899 13.686 -18.820 1.00 95.88 194 LYS A CA 1
ATOM 1545 C C . LYS A 1 194 ? 9.246 12.736 -17.829 1.00 95.88 194 LYS A C 1
ATOM 1547 O O . LYS A 1 194 ? 9.800 11.697 -17.477 1.00 95.88 194 LYS A O 1
ATOM 1552 N N . LYS A 1 195 ? 8.052 13.091 -17.361 1.00 95.94 195 LYS A N 1
ATOM 1553 C CA . LYS A 1 195 ? 7.204 12.176 -16.584 1.00 95.94 195 LYS A CA 1
ATOM 1554 C C . LYS A 1 195 ? 6.550 11.198 -17.550 1.00 95.94 195 LYS A C 1
ATOM 1556 O O . LYS A 1 195 ? 6.252 11.567 -18.677 1.00 95.94 195 LYS A O 1
ATOM 1561 N N . LEU A 1 196 ? 6.247 9.987 -17.101 1.00 96.31 196 LEU A N 1
ATOM 1562 C CA . LEU A 1 196 ? 5.575 8.974 -17.916 1.00 96.31 196 LEU A CA 1
ATOM 1563 C C . LEU A 1 196 ? 4.222 9.449 -18.471 1.00 96.31 196 LEU A C 1
ATOM 1565 O O . LEU A 1 196 ? 3.768 8.968 -19.498 1.00 96.31 196 LEU A O 1
ATOM 1569 N N . THR A 1 197 ? 3.575 10.399 -17.800 1.00 94.38 197 THR A N 1
ATOM 1570 C CA . THR A 1 197 ? 2.310 11.002 -18.236 1.00 94.38 197 THR A CA 1
ATOM 1571 C C . THR A 1 197 ? 2.481 12.097 -19.300 1.00 94.38 197 THR A C 1
ATOM 1573 O O . THR A 1 197 ? 1.483 12.656 -19.743 1.00 94.38 197 THR A O 1
ATOM 1576 N N . ASP A 1 198 ? 3.713 12.451 -19.675 1.00 95.19 198 ASP A N 1
ATOM 1577 C CA . ASP A 1 198 ? 4.019 13.459 -20.694 1.00 95.19 198 ASP A CA 1
ATOM 1578 C C . ASP A 1 198 ? 3.860 12.878 -22.115 1.00 95.19 198 ASP A C 1
ATOM 1580 O O . ASP A 1 198 ? 4.324 11.762 -22.363 1.00 95.19 198 ASP A O 1
ATOM 1584 N N . PRO A 1 199 ? 3.255 13.603 -23.076 1.00 94.62 199 PRO A N 1
ATOM 1585 C CA . PRO A 1 199 ? 3.090 13.115 -24.445 1.00 94.62 199 PRO A CA 1
ATOM 1586 C C . PRO A 1 199 ? 4.388 12.670 -25.136 1.00 94.62 199 PRO A C 1
ATOM 1588 O O . PRO A 1 199 ? 4.360 11.701 -25.893 1.00 94.62 199 PRO A O 1
ATOM 1591 N N . GLU A 1 200 ? 5.526 13.324 -24.875 1.00 96.12 200 GLU A N 1
ATOM 1592 C CA . GLU A 1 200 ? 6.816 12.930 -25.463 1.00 96.12 200 GLU A CA 1
ATOM 1593 C C . GLU A 1 200 ? 7.311 11.591 -24.898 1.00 96.12 200 GLU A C 1
ATOM 1595 O O . GLU A 1 200 ? 7.845 10.765 -25.638 1.00 96.12 200 GLU A O 1
ATOM 1600 N N . ALA A 1 201 ? 7.074 11.339 -23.605 1.00 96.50 201 ALA A N 1
ATOM 1601 C CA . ALA A 1 201 ? 7.363 10.051 -22.978 1.00 96.50 201 ALA A CA 1
ATOM 1602 C C . ALA A 1 201 ? 6.493 8.934 -23.572 1.00 96.50 201 ALA A C 1
ATOM 1604 O O . ALA A 1 201 ? 6.997 7.864 -23.911 1.00 96.50 201 ALA A O 1
ATOM 1605 N N . LEU A 1 202 ? 5.193 9.190 -23.745 1.00 96.31 202 LEU A N 1
ATOM 1606 C CA . LEU A 1 202 ? 4.266 8.223 -24.341 1.00 96.31 202 LEU A CA 1
ATOM 1607 C C . LEU A 1 202 ? 4.630 7.907 -25.796 1.00 96.31 202 LEU A C 1
ATOM 1609 O O . LEU A 1 202 ? 4.591 6.744 -26.200 1.00 96.31 202 LEU A O 1
ATOM 1613 N N . ALA A 1 203 ? 5.035 8.917 -26.569 1.00 95.25 203 ALA A N 1
ATOM 1614 C CA . ALA A 1 203 ? 5.491 8.739 -27.943 1.00 95.25 203 ALA A CA 1
ATOM 1615 C C . ALA A 1 203 ? 6.768 7.887 -28.022 1.00 95.25 203 ALA A C 1
ATOM 1617 O O . ALA A 1 203 ? 6.838 6.983 -28.853 1.00 95.25 203 ALA A O 1
ATOM 1618 N N . ALA A 1 204 ? 7.742 8.112 -27.130 1.00 94.12 204 ALA A N 1
ATOM 1619 C CA . ALA A 1 204 ? 8.974 7.320 -27.079 1.00 94.12 204 ALA A CA 1
ATOM 1620 C C . ALA A 1 204 ? 8.712 5.829 -26.793 1.00 94.12 204 ALA A C 1
ATOM 1622 O O . ALA A 1 204 ? 9.377 4.962 -27.357 1.00 94.12 204 ALA A O 1
ATOM 1623 N N . LEU A 1 205 ? 7.711 5.527 -25.960 1.00 95.75 205 LEU A N 1
ATOM 1624 C CA . LEU A 1 205 ? 7.332 4.156 -25.597 1.00 95.75 205 LEU A CA 1
ATOM 1625 C C . LEU A 1 205 ? 6.381 3.483 -26.600 1.00 95.75 205 LEU A C 1
ATOM 1627 O O . LEU A 1 205 ? 6.115 2.284 -26.478 1.00 95.75 205 LEU A O 1
ATOM 1631 N N . SER A 1 206 ? 5.852 4.232 -27.568 1.00 94.31 206 SER A N 1
ATOM 1632 C CA . SER A 1 206 ? 4.904 3.722 -28.559 1.00 94.31 206 SER A CA 1
ATOM 1633 C C . SER A 1 206 ? 5.600 2.921 -29.660 1.00 94.31 206 SER A C 1
ATOM 1635 O O . SER A 1 206 ? 6.703 3.258 -30.107 1.00 94.31 206 SER A O 1
ATOM 1637 N N . GLU A 1 207 ? 4.905 1.896 -30.147 1.00 90.38 207 GLU A N 1
ATOM 1638 C CA . GLU A 1 207 ? 5.214 1.279 -31.438 1.00 90.38 207 GLU A CA 1
ATOM 1639 C C . GLU A 1 207 ? 4.536 2.061 -32.564 1.00 90.38 207 GLU A C 1
ATOM 1641 O O . GLU A 1 207 ? 3.481 2.661 -32.355 1.00 90.38 207 GLU A O 1
ATOM 1646 N N . GLU A 1 208 ? 5.106 2.035 -33.772 1.00 86.06 208 GLU A N 1
ATOM 1647 C CA . GLU A 1 208 ? 4.624 2.833 -34.917 1.00 86.06 208 GLU A CA 1
ATOM 1648 C C . GLU A 1 208 ? 3.124 2.621 -35.197 1.00 86.06 208 GLU A C 1
ATOM 1650 O O . GLU A 1 208 ? 2.390 3.568 -35.477 1.00 86.06 208 GLU A O 1
ATOM 1655 N N . ASN A 1 209 ? 2.648 1.382 -35.041 1.00 88.69 209 ASN A N 1
ATOM 1656 C CA . ASN A 1 209 ? 1.255 1.000 -35.280 1.00 88.69 209 ASN A CA 1
ATOM 1657 C C . ASN A 1 209 ? 0.392 0.949 -34.005 1.00 88.69 209 ASN A C 1
ATOM 1659 O O . ASN A 1 209 ? -0.787 0.602 -34.085 1.00 88.69 209 ASN A O 1
ATOM 1663 N N . ILE A 1 210 ? 0.959 1.246 -32.830 1.00 90.88 210 ILE A N 1
ATOM 1664 C CA . ILE A 1 210 ? 0.283 1.132 -31.526 1.00 90.88 210 ILE A CA 1
ATOM 1665 C C . ILE A 1 210 ? 0.576 2.398 -30.701 1.00 90.88 210 ILE A C 1
ATOM 1667 O O . ILE A 1 210 ? 1.357 2.360 -29.746 1.00 90.88 210 ILE A O 1
ATOM 1671 N N . PRO A 1 211 ? -0.022 3.547 -31.075 1.00 93.88 211 PRO A N 1
ATOM 1672 C CA . PRO A 1 211 ? 0.228 4.810 -30.398 1.00 93.88 211 PRO A CA 1
ATOM 1673 C C . PRO A 1 211 ? -0.395 4.828 -29.000 1.00 93.88 211 PRO A C 1
ATOM 1675 O O . PRO A 1 211 ? -1.599 4.619 -28.821 1.00 93.88 211 PRO A O 1
ATOM 1678 N N . ILE A 1 212 ? 0.419 5.156 -28.003 1.00 95.50 212 ILE A N 1
ATOM 1679 C CA . ILE A 1 212 ? -0.026 5.359 -26.628 1.00 95.50 212 ILE A CA 1
ATOM 1680 C C . ILE A 1 212 ? -0.519 6.797 -26.485 1.00 95.50 212 ILE A C 1
ATOM 1682 O O . ILE A 1 212 ? 0.222 7.748 -26.714 1.00 95.50 212 ILE A O 1
ATOM 1686 N N . SER A 1 213 ? -1.775 6.967 -26.075 1.00 93.50 213 SER A N 1
ATOM 1687 C CA . SER A 1 213 ? -2.356 8.297 -25.849 1.00 93.50 213 SER A CA 1
ATOM 1688 C C . SER A 1 213 ? -2.373 8.696 -24.378 1.00 93.50 213 SER A C 1
ATOM 1690 O O . SER A 1 213 ? -2.343 9.886 -24.074 1.00 93.50 213 SER A O 1
ATOM 1692 N N . ARG A 1 214 ? -2.461 7.727 -23.455 1.00 93.31 214 ARG A N 1
ATOM 1693 C CA . ARG A 1 214 ? -2.522 7.987 -22.008 1.00 93.31 214 ARG A CA 1
ATOM 1694 C C . ARG A 1 214 ? -1.791 6.907 -21.215 1.00 93.31 214 ARG A C 1
ATOM 1696 O O . ARG A 1 214 ? -1.887 5.726 -21.545 1.00 93.31 214 ARG A O 1
ATOM 1703 N N . ALA A 1 215 ? -1.140 7.320 -20.129 1.00 95.00 215 ALA A N 1
ATOM 1704 C CA . ALA A 1 215 ? -0.704 6.436 -19.051 1.00 95.00 215 ALA A CA 1
ATOM 1705 C C . ALA A 1 215 ? -1.678 6.527 -17.871 1.00 95.00 215 ALA A C 1
ATOM 1707 O O . ALA A 1 215 ? -2.215 7.591 -17.561 1.00 95.00 215 ALA A O 1
ATOM 1708 N N . SER A 1 216 ? -1.915 5.407 -17.206 1.00 94.88 216 SER A N 1
ATOM 1709 C CA . SER A 1 216 ? -2.720 5.315 -15.987 1.00 94.88 216 SER A CA 1
ATOM 1710 C C . SER A 1 216 ? -2.101 4.288 -15.044 1.00 94.88 216 SER A C 1
ATOM 1712 O O . SER A 1 216 ? -1.199 3.542 -15.433 1.00 94.88 216 SER A O 1
ATOM 1714 N N . PHE A 1 217 ? -2.563 4.256 -13.797 1.00 97.31 217 PHE A N 1
ATOM 1715 C CA . PHE A 1 217 ? -2.014 3.354 -12.786 1.00 97.31 217 PHE A CA 1
ATOM 1716 C C . PHE A 1 217 ? -3.091 2.412 -12.277 1.00 97.31 217 PHE A C 1
ATOM 1718 O O . PHE A 1 217 ? -4.151 2.850 -11.834 1.00 97.31 217 PHE A O 1
ATOM 1725 N N . GLN A 1 218 ? -2.817 1.114 -12.346 1.00 96.81 218 GLN A N 1
ATOM 1726 C CA . GLN A 1 218 ? -3.683 0.091 -11.785 1.00 96.81 218 GLN A CA 1
ATOM 1727 C C . GLN A 1 218 ? -3.177 -0.278 -10.394 1.00 96.81 218 GLN A C 1
ATOM 1729 O O . GLN A 1 218 ? -2.030 -0.692 -10.255 1.00 96.81 218 GLN A O 1
ATOM 1734 N N . ILE A 1 219 ? -4.039 -0.165 -9.390 1.00 98.12 219 ILE A N 1
ATOM 1735 C CA . ILE A 1 219 ? -3.781 -0.616 -8.024 1.00 98.12 219 ILE A CA 1
ATOM 1736 C C . ILE A 1 219 ? -4.627 -1.861 -7.778 1.00 98.12 219 ILE A C 1
ATOM 1738 O O . ILE A 1 219 ? -5.830 -1.861 -8.037 1.00 98.12 219 ILE A O 1
ATOM 1742 N N . ASN A 1 220 ? -4.007 -2.920 -7.271 1.00 96.69 220 ASN A N 1
ATOM 1743 C CA . ASN A 1 220 ? -4.670 -4.184 -6.972 1.00 96.69 220 ASN A CA 1
ATOM 1744 C C . ASN A 1 220 ? -4.475 -4.522 -5.499 1.00 96.69 220 ASN A C 1
ATOM 1746 O O . ASN A 1 220 ? -3.356 -4.445 -4.997 1.00 96.69 220 ASN A O 1
ATOM 1750 N N . MET A 1 221 ? -5.554 -4.914 -4.824 1.00 96.44 221 MET A N 1
ATOM 1751 C CA . MET A 1 221 ? -5.574 -5.234 -3.395 1.00 96.44 221 MET A CA 1
ATOM 1752 C C . MET A 1 221 ? -6.403 -6.500 -3.179 1.00 96.44 221 MET A C 1
ATOM 1754 O O . MET A 1 221 ? -7.495 -6.623 -3.734 1.00 96.44 221 MET A O 1
ATOM 1758 N N . THR A 1 222 ? -5.908 -7.444 -2.382 1.00 95.88 222 THR A N 1
ATOM 1759 C CA . THR A 1 222 ? -6.656 -8.656 -2.005 1.00 95.88 222 THR A CA 1
ATOM 1760 C C . THR A 1 222 ? -7.278 -8.448 -0.632 1.00 95.88 222 THR A C 1
ATOM 1762 O O . THR A 1 222 ? -6.572 -8.096 0.306 1.00 95.88 222 THR A O 1
ATOM 1765 N N . VAL A 1 223 ? -8.591 -8.626 -0.502 1.00 95.81 223 VAL A N 1
ATOM 1766 C CA . VAL A 1 223 ? -9.316 -8.304 0.733 1.00 95.81 223 VAL A CA 1
ATOM 1767 C C . VAL A 1 223 ? -9.303 -9.500 1.683 1.00 95.81 223 VAL A C 1
ATOM 1769 O O . VAL A 1 223 ? -10.146 -10.395 1.576 1.00 95.81 223 VAL A O 1
ATOM 1772 N N . GLY A 1 224 ? -8.354 -9.487 2.614 1.00 91.38 224 GLY A N 1
ATOM 1773 C CA . GLY A 1 224 ? -8.004 -10.577 3.520 1.00 91.38 224 GLY A CA 1
ATOM 1774 C C . GLY A 1 224 ? -6.913 -11.487 2.950 1.00 91.38 224 GLY A C 1
ATOM 1775 O O . GLY A 1 224 ? -6.821 -11.683 1.735 1.00 91.38 224 GLY A O 1
ATOM 1776 N N . LYS A 1 225 ? -6.093 -12.072 3.831 1.00 88.06 225 LYS A N 1
ATOM 1777 C CA . LYS A 1 225 ? -5.102 -13.094 3.456 1.00 88.06 225 LYS A CA 1
ATOM 1778 C C . LYS A 1 225 ? -5.789 -14.291 2.793 1.00 88.06 225 LYS A C 1
ATOM 1780 O O . LYS A 1 225 ? -6.840 -14.727 3.255 1.00 88.06 225 LYS A O 1
ATOM 1785 N N . ASP A 1 226 ? -5.207 -14.795 1.705 1.00 86.25 226 ASP A N 1
ATOM 1786 C CA . ASP A 1 226 ? -5.687 -15.969 0.956 1.00 86.25 226 ASP A CA 1
ATOM 1787 C C . ASP A 1 226 ? -7.165 -15.894 0.509 1.00 86.25 226 ASP A C 1
ATOM 1789 O O . ASP A 1 226 ? -7.841 -16.907 0.338 1.00 86.25 226 ASP A O 1
ATOM 1793 N N . SER A 1 227 ? -7.672 -14.675 0.305 1.00 89.75 227 SER A N 1
ATOM 1794 C CA . SER A 1 227 ? -9.030 -14.402 -0.171 1.00 89.75 227 SER A CA 1
ATOM 1795 C C . SER A 1 227 ? -9.096 -14.287 -1.697 1.00 89.75 227 SER A C 1
ATOM 1797 O O . SER A 1 227 ? -8.188 -13.756 -2.339 1.00 89.75 227 SER A O 1
ATOM 1799 N N . ASP A 1 228 ? -10.221 -14.694 -2.287 1.00 90.50 228 ASP A N 1
ATOM 1800 C CA . ASP A 1 228 ? -10.500 -14.487 -3.715 1.00 90.50 228 ASP A CA 1
ATOM 1801 C C . ASP A 1 228 ? -11.038 -13.077 -4.025 1.00 90.50 228 ASP A C 1
ATOM 1803 O O . ASP A 1 228 ? -11.074 -12.658 -5.188 1.00 90.50 228 ASP A O 1
ATOM 1807 N N . ARG A 1 229 ? -11.467 -12.317 -3.005 1.00 95.00 229 ARG A N 1
ATOM 1808 C CA . ARG A 1 229 ? -12.038 -10.977 -3.194 1.00 95.00 229 ARG A CA 1
ATOM 1809 C C . ARG A 1 229 ? -10.927 -9.969 -3.481 1.00 95.00 229 ARG A C 1
ATOM 1811 O O . ARG A 1 229 ? -10.048 -9.753 -2.650 1.00 95.00 229 ARG A O 1
ATOM 1818 N N . LYS A 1 230 ? -10.994 -9.311 -4.641 1.00 94.25 230 LYS A N 1
ATOM 1819 C CA . LYS A 1 230 ? -10.002 -8.324 -5.092 1.00 94.25 230 LYS A CA 1
ATOM 1820 C C . LYS A 1 230 ? -10.640 -6.967 -5.351 1.00 94.25 230 LYS A C 1
ATOM 1822 O O . LYS A 1 230 ? -11.691 -6.892 -5.983 1.00 94.25 230 LYS A O 1
ATOM 1827 N N . LEU A 1 231 ? -9.959 -5.910 -4.925 1.00 96.25 231 LEU A N 1
ATOM 1828 C CA . LEU A 1 231 ? -10.257 -4.531 -5.295 1.00 96.25 231 LEU A CA 1
ATOM 1829 C C . LEU A 1 231 ? -9.243 -4.093 -6.348 1.00 96.25 231 LEU A C 1
ATOM 1831 O O . LEU A 1 231 ? -8.036 -4.280 -6.183 1.00 96.25 231 LEU A O 1
ATOM 1835 N N . ASN A 1 232 ? -9.753 -3.555 -7.452 1.00 95.94 232 ASN A N 1
ATOM 1836 C CA . ASN A 1 232 ? -8.944 -3.069 -8.560 1.00 95.94 232 ASN A CA 1
ATOM 1837 C C . ASN A 1 232 ? -9.319 -1.615 -8.806 1.00 95.94 232 ASN A C 1
ATOM 1839 O O . ASN A 1 232 ? -10.444 -1.333 -9.215 1.00 95.94 232 ASN A O 1
ATOM 1843 N N . TYR A 1 233 ? -8.375 -0.716 -8.575 1.00 97.12 233 TYR A N 1
ATOM 1844 C CA . TYR A 1 233 ? -8.550 0.704 -8.819 1.00 97.12 233 TYR A CA 1
ATOM 1845 C C . TYR A 1 233 ? -7.723 1.133 -10.019 1.00 97.12 233 TYR A C 1
ATOM 1847 O O . TYR A 1 233 ? -6.622 0.629 -10.243 1.00 97.12 233 TYR A O 1
ATOM 1855 N N . TYR A 1 234 ? -8.255 2.083 -10.775 1.00 95.50 234 TYR A N 1
ATOM 1856 C CA . TYR A 1 234 ? -7.582 2.677 -11.919 1.00 95.50 234 TYR A CA 1
ATOM 1857 C C . TYR A 1 234 ? -7.499 4.177 -11.676 1.00 95.50 234 TYR A C 1
ATOM 1859 O O . TYR A 1 234 ? -8.525 4.850 -11.645 1.00 95.50 234 TYR A O 1
ATOM 1867 N N . ALA A 1 235 ? -6.287 4.677 -11.451 1.00 95.88 235 ALA A N 1
ATOM 1868 C CA . ALA A 1 235 ? -6.010 6.102 -11.402 1.00 95.88 235 ALA A CA 1
ATOM 1869 C C . ALA A 1 235 ? -5.822 6.596 -12.837 1.00 95.88 235 ALA A C 1
ATOM 1871 O O . ALA A 1 235 ? -4.770 6.376 -13.447 1.00 95.88 235 ALA A O 1
ATOM 1872 N N . GLU A 1 236 ? -6.857 7.234 -13.375 1.00 93.06 236 GLU A N 1
ATOM 1873 C CA . GLU A 1 236 ? -6.931 7.644 -14.777 1.00 93.06 236 GLU A CA 1
ATOM 1874 C C . GLU A 1 236 ? -7.053 9.156 -14.902 1.00 93.06 236 GLU A C 1
ATOM 1876 O O . GLU A 1 236 ? -7.676 9.808 -14.066 1.00 93.06 236 GLU A O 1
ATOM 1881 N N . TYR A 1 237 ? -6.453 9.714 -15.953 1.00 89.88 237 TYR A N 1
ATOM 1882 C CA . TYR A 1 237 ? -6.556 11.138 -16.244 1.00 89.88 237 TYR A CA 1
ATOM 1883 C C . TYR A 1 237 ? -7.924 11.465 -16.848 1.00 89.88 237 TYR A C 1
ATOM 1885 O O . TYR A 1 237 ? -8.253 11.021 -17.954 1.00 89.88 237 TYR A O 1
ATOM 1893 N N . ASP A 1 238 ? -8.691 12.267 -16.122 1.00 87.56 238 ASP A N 1
ATOM 1894 C CA . ASP A 1 238 ? -9.939 12.862 -16.564 1.00 87.56 238 ASP A CA 1
ATOM 1895 C C . ASP A 1 238 ? -9.629 14.148 -17.343 1.00 87.56 238 ASP A C 1
ATOM 1897 O O . ASP A 1 238 ? -9.066 15.102 -16.801 1.00 87.56 238 ASP A O 1
ATOM 1901 N N . GLN A 1 239 ? -9.953 14.154 -18.637 1.00 82.75 239 GLN A N 1
ATOM 1902 C CA . GLN A 1 239 ? -9.675 15.290 -19.517 1.00 82.75 239 GLN A CA 1
ATOM 1903 C C . GLN A 1 239 ? -10.610 16.476 -19.277 1.00 82.75 239 GLN A C 1
ATOM 1905 O O . GLN A 1 239 ? -10.226 17.596 -19.602 1.00 82.75 239 GLN A O 1
ATOM 1910 N N . GLU A 1 240 ? -11.813 16.244 -18.746 1.00 84.12 240 GLU A N 1
ATOM 1911 C CA . GLU A 1 240 ? -12.787 17.314 -18.512 1.00 84.12 240 GLU A CA 1
ATOM 1912 C C . GLU A 1 240 ? -12.355 18.165 -17.317 1.00 84.12 240 GLU A C 1
ATOM 1914 O O . GLU A 1 240 ? -12.307 19.392 -17.407 1.00 84.12 240 GLU A O 1
ATOM 1919 N N . ASP A 1 241 ? -11.927 17.500 -16.243 1.00 82.25 241 ASP A N 1
ATOM 1920 C CA . ASP A 1 241 ? -11.506 18.154 -15.000 1.00 82.25 241 ASP A CA 1
ATOM 1921 C C . ASP A 1 241 ? -9.990 18.374 -14.901 1.00 82.25 241 ASP A C 1
ATOM 1923 O O . ASP A 1 241 ? -9.503 19.016 -13.967 1.00 82.25 241 ASP A O 1
ATOM 1927 N N . GLY A 1 242 ? -9.223 17.840 -15.855 1.00 84.19 242 GLY A N 1
ATOM 1928 C CA . GLY A 1 242 ? -7.773 17.994 -15.939 1.00 84.19 242 GLY A CA 1
ATOM 1929 C C . GLY A 1 242 ? -6.999 17.326 -14.797 1.00 84.19 242 GLY A C 1
ATOM 1930 O O . GLY A 1 242 ? -5.892 17.765 -14.472 1.00 84.19 242 GLY A O 1
ATOM 1931 N N . LYS A 1 243 ? -7.565 16.288 -14.172 1.00 90.38 243 LYS A N 1
ATOM 1932 C CA . LYS A 1 243 ? -7.062 15.657 -12.940 1.00 90.38 243 LYS A CA 1
ATOM 1933 C C . LYS A 1 243 ? -7.076 14.137 -13.036 1.00 90.38 243 LYS A C 1
ATOM 1935 O O . LYS A 1 243 ? -7.875 13.564 -13.766 1.00 90.38 243 LYS A O 1
ATOM 1940 N N . PHE A 1 244 ? -6.216 13.473 -12.267 1.00 94.62 244 PHE A N 1
ATOM 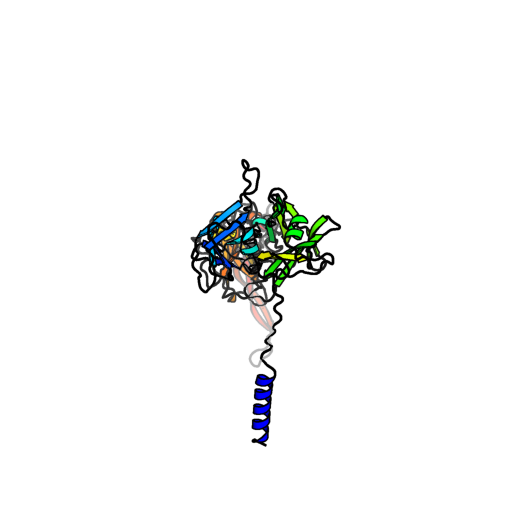1941 C CA . PHE A 1 244 ? -6.308 12.023 -12.098 1.00 94.62 244 PHE A CA 1
ATOM 1942 C C . PHE A 1 244 ? -7.401 11.673 -11.090 1.00 94.62 244 PHE A C 1
ATOM 1944 O O . PHE A 1 244 ? -7.554 12.364 -10.083 1.00 94.62 244 PHE A O 1
ATOM 1951 N N . LYS A 1 245 ? -8.142 10.593 -11.344 1.00 95.44 245 LYS A N 1
ATOM 1952 C CA . LYS A 1 245 ? -9.237 10.140 -10.482 1.00 95.44 245 LYS A CA 1
ATOM 1953 C C . LYS A 1 245 ? -9.322 8.623 -10.415 1.00 95.44 245 LYS A C 1
ATOM 1955 O O . LYS A 1 245 ? -8.878 7.936 -11.333 1.00 95.44 245 LYS A O 1
ATOM 1960 N N . ILE A 1 246 ? -9.920 8.120 -9.340 1.00 96.06 246 ILE A N 1
ATOM 1961 C CA . ILE A 1 246 ? -10.315 6.718 -9.183 1.00 96.06 246 ILE A CA 1
ATOM 1962 C C . ILE A 1 246 ? -11.839 6.667 -9.098 1.00 96.06 246 ILE A C 1
ATOM 1964 O O . ILE A 1 246 ? -12.428 7.365 -8.276 1.00 96.06 246 ILE A O 1
ATOM 1968 N N . LYS A 1 247 ? -12.462 5.827 -9.932 1.00 92.69 247 LYS A N 1
ATOM 1969 C CA . LYS A 1 247 ? -13.916 5.604 -9.953 1.00 92.69 247 LYS A CA 1
ATOM 1970 C C . LYS A 1 247 ? -14.244 4.188 -9.482 1.00 92.69 247 LYS A C 1
ATOM 1972 O O . LYS A 1 247 ? -13.625 3.226 -9.941 1.00 92.69 247 LYS A O 1
ATOM 1977 N N . VAL A 1 248 ? -15.211 4.059 -8.578 1.00 89.50 248 VAL A N 1
ATOM 1978 C CA . VAL A 1 248 ? -15.667 2.794 -7.982 1.00 89.50 248 VAL A CA 1
ATOM 1979 C C . VAL A 1 248 ? -17.193 2.784 -7.979 1.00 89.50 248 VAL A C 1
ATOM 1981 O O . VAL A 1 248 ? -17.829 3.386 -7.118 1.00 89.50 248 VAL A O 1
ATOM 1984 N N . GLY A 1 249 ? -17.797 2.113 -8.963 1.00 87.88 249 GLY A N 1
ATOM 1985 C CA . GLY A 1 249 ? -19.239 2.237 -9.188 1.00 87.88 249 GLY A CA 1
ATOM 1986 C C . GLY A 1 249 ? -19.606 3.694 -9.481 1.00 87.88 249 GLY A C 1
ATOM 1987 O O . GLY A 1 249 ? -19.024 4.292 -10.382 1.00 87.88 249 GLY A O 1
ATOM 1988 N N . ASP A 1 250 ? -20.524 4.252 -8.691 1.00 87.94 250 ASP A N 1
ATOM 1989 C CA . ASP A 1 250 ? -20.955 5.654 -8.792 1.00 87.94 250 ASP A CA 1
ATOM 1990 C C . ASP A 1 250 ? -20.095 6.623 -7.955 1.00 87.94 250 ASP A C 1
ATOM 1992 O O . ASP A 1 250 ? -20.318 7.831 -7.996 1.00 87.94 250 ASP A O 1
ATOM 1996 N N . GLN A 1 251 ? -19.132 6.109 -7.181 1.00 91.50 251 GLN A N 1
ATOM 1997 C CA . GLN A 1 251 ? -18.260 6.913 -6.323 1.00 91.50 251 GLN A CA 1
ATOM 1998 C C . GLN A 1 251 ? -16.966 7.284 -7.041 1.00 91.50 251 GLN A C 1
ATOM 2000 O O . GLN A 1 251 ? -16.411 6.500 -7.816 1.00 91.50 251 GLN A O 1
ATOM 2005 N N . GLU A 1 252 ? -16.460 8.479 -6.757 1.00 92.88 252 GLU A N 1
ATOM 2006 C CA . GLU A 1 252 ? -15.252 9.017 -7.368 1.00 92.88 252 GLU A CA 1
ATOM 2007 C C . GLU A 1 252 ? -14.405 9.748 -6.328 1.00 92.88 252 GLU A C 1
ATOM 2009 O O . GLU A 1 252 ? -14.918 10.529 -5.530 1.00 92.88 252 GLU A O 1
ATOM 2014 N N . THR A 1 253 ? -13.092 9.534 -6.382 1.00 95.75 253 THR A N 1
ATOM 2015 C CA . THR A 1 253 ? -12.123 10.298 -5.594 1.00 95.75 253 THR A CA 1
ATOM 2016 C C . THR A 1 253 ? -11.025 10.863 -6.481 1.00 95.75 253 THR A C 1
ATOM 2018 O O . THR A 1 253 ? -10.531 10.214 -7.409 1.00 95.75 253 THR A O 1
ATOM 2021 N N . GLU A 1 254 ? -10.605 12.083 -6.160 1.00 95.94 254 GLU A N 1
ATOM 2022 C CA . GLU A 1 254 ? -9.463 12.734 -6.790 1.00 95.94 254 GLU A CA 1
ATOM 2023 C C . GLU A 1 254 ? -8.150 12.063 -6.364 1.00 95.94 254 GLU A C 1
ATOM 2025 O O . GLU A 1 254 ? -7.958 11.688 -5.203 1.00 95.94 254 GLU A O 1
ATOM 2030 N N . VAL A 1 255 ? -7.229 11.946 -7.317 1.00 97.69 255 VAL A N 1
ATOM 2031 C CA . VAL A 1 255 ? -5.825 11.624 -7.080 1.00 97.69 255 VAL A CA 1
ATOM 2032 C C . VAL A 1 255 ? -5.043 12.933 -7.128 1.00 97.69 255 VAL A C 1
ATOM 2034 O O . VAL A 1 255 ? -4.859 13.538 -8.186 1.00 97.69 255 VAL A O 1
ATOM 2037 N N . VAL A 1 256 ? -4.573 13.368 -5.966 1.00 97.06 256 VAL A N 1
ATOM 2038 C CA . VAL A 1 256 ? -3.847 14.627 -5.802 1.00 97.06 256 VAL A CA 1
ATOM 2039 C C . VAL A 1 256 ? -2.409 14.447 -6.270 1.00 97.06 256 VAL A C 1
ATOM 2041 O O . VAL A 1 256 ? -1.732 13.503 -5.861 1.00 97.06 256 VAL A O 1
ATOM 2044 N N . PHE A 1 257 ? -1.923 15.367 -7.104 1.00 95.62 257 PHE A N 1
ATOM 2045 C CA . PHE A 1 257 ? -0.544 15.367 -7.583 1.00 95.62 257 PHE A CA 1
ATOM 2046 C C . PHE A 1 257 ? 0.293 16.457 -6.902 1.00 95.62 257 PHE A C 1
ATOM 2048 O O . PHE A 1 257 ? 0.022 17.647 -7.054 1.00 95.62 257 PHE A O 1
ATOM 2055 N N . ASP A 1 258 ? 1.341 16.046 -6.189 1.00 95.62 258 ASP A N 1
ATOM 2056 C CA . ASP A 1 258 ? 2.391 16.914 -5.651 1.00 95.62 258 ASP A CA 1
ATOM 2057 C C . ASP A 1 258 ? 3.507 17.036 -6.702 1.00 95.62 258 ASP A C 1
ATOM 2059 O O . ASP A 1 258 ? 4.263 16.090 -6.955 1.00 95.62 258 ASP A O 1
ATOM 2063 N N . ALA A 1 259 ? 3.583 18.202 -7.351 1.00 90.94 259 ALA A N 1
ATOM 2064 C CA . ALA A 1 259 ? 4.531 18.451 -8.431 1.00 90.94 259 ALA A CA 1
ATOM 2065 C C . ALA A 1 259 ? 5.988 18.530 -7.953 1.00 90.94 259 ALA A C 1
ATOM 2067 O O . ALA A 1 259 ? 6.872 18.137 -8.716 1.00 90.94 259 ALA A O 1
ATOM 2068 N N . GLU A 1 260 ? 6.230 18.995 -6.722 1.00 91.38 260 GLU A N 1
ATOM 2069 C CA . GLU A 1 260 ? 7.573 19.121 -6.142 1.00 91.38 260 GLU A CA 1
ATOM 2070 C C . GLU A 1 260 ? 8.156 17.744 -5.827 1.00 91.38 260 GLU A C 1
ATOM 2072 O O . GLU A 1 260 ? 9.320 17.471 -6.112 1.00 91.38 260 GLU A O 1
ATOM 2077 N N . LYS A 1 261 ? 7.323 16.842 -5.296 1.00 92.44 261 LYS A N 1
ATOM 2078 C CA . LYS A 1 261 ? 7.726 15.466 -4.965 1.00 92.44 261 LYS A CA 1
ATOM 2079 C C . LYS A 1 261 ? 7.498 14.470 -6.095 1.00 92.44 261 LYS A C 1
ATOM 2081 O O . LYS A 1 261 ? 7.770 13.283 -5.918 1.00 92.44 261 LYS A O 1
ATOM 2086 N N . ASN A 1 262 ? 6.935 14.912 -7.219 1.00 94.69 262 ASN A N 1
ATOM 2087 C CA . ASN A 1 262 ? 6.508 14.052 -8.323 1.00 94.69 262 ASN A CA 1
ATOM 2088 C C . ASN A 1 262 ? 5.666 12.844 -7.848 1.00 94.69 262 ASN A C 1
ATOM 2090 O O . ASN A 1 262 ? 5.863 11.706 -8.281 1.00 94.69 262 ASN A O 1
ATOM 2094 N N . THR A 1 263 ? 4.759 13.088 -6.902 1.00 97.50 263 THR A N 1
ATOM 2095 C CA . THR A 1 263 ? 4.034 12.038 -6.175 1.00 97.50 263 THR A CA 1
ATOM 2096 C C . THR A 1 263 ? 2.531 12.212 -6.342 1.00 97.50 263 THR A C 1
ATOM 2098 O O . THR A 1 263 ? 1.995 13.297 -6.145 1.00 97.50 263 THR A O 1
ATOM 2101 N N . MET A 1 264 ? 1.843 11.131 -6.693 1.00 98.06 264 MET A N 1
ATOM 2102 C CA . MET A 1 264 ? 0.386 11.032 -6.686 1.00 98.06 264 MET A CA 1
ATOM 2103 C C . MET A 1 264 ? -0.081 10.439 -5.360 1.00 98.06 264 MET A C 1
ATOM 2105 O O . MET A 1 264 ? 0.570 9.539 -4.834 1.00 98.06 264 MET A O 1
ATOM 2109 N N . THR A 1 265 ? -1.186 10.943 -4.812 1.00 98.38 265 THR A N 1
ATOM 2110 C CA . THR A 1 265 ? -1.780 10.467 -3.557 1.00 98.38 265 THR A CA 1
ATOM 2111 C C . THR A 1 265 ? -3.295 10.370 -3.667 1.00 98.38 265 THR A C 1
ATOM 2113 O O . THR A 1 265 ? -3.940 11.273 -4.191 1.00 98.38 265 THR A O 1
ATOM 2116 N N . VAL A 1 266 ? -3.869 9.297 -3.129 1.00 98.25 266 VAL A N 1
ATOM 2117 C CA . VAL A 1 266 ? -5.319 9.102 -3.032 1.00 98.25 266 VAL A CA 1
ATOM 2118 C C . VAL A 1 266 ? -5.699 8.620 -1.639 1.00 98.25 266 VAL A C 1
ATOM 2120 O O . VAL A 1 266 ? -4.933 7.904 -0.993 1.00 98.25 266 VAL A O 1
ATOM 2123 N N . THR A 1 267 ? -6.881 9.026 -1.181 1.00 98.06 267 THR A N 1
ATOM 2124 C CA . THR A 1 267 ? -7.472 8.571 0.079 1.00 98.06 267 THR A CA 1
ATOM 2125 C C . THR A 1 267 ? -8.701 7.729 -0.237 1.00 98.06 267 THR A C 1
ATOM 2127 O O . THR A 1 267 ? -9.605 8.190 -0.924 1.00 98.06 267 THR A O 1
ATOM 2130 N N . LEU A 1 268 ? -8.711 6.490 0.240 1.00 98.06 268 LEU A N 1
ATOM 2131 C CA . LEU A 1 268 ? -9.780 5.517 0.059 1.00 98.06 268 LEU A CA 1
ATOM 2132 C C . LEU A 1 268 ? -10.500 5.303 1.392 1.00 98.06 268 LEU A C 1
ATOM 2134 O O . LEU A 1 268 ? -9.872 5.257 2.450 1.00 98.06 268 LEU A O 1
ATOM 2138 N N . THR A 1 269 ? -11.815 5.152 1.320 1.00 97.25 269 THR A N 1
ATOM 2139 C CA . THR A 1 269 ? -12.743 5.073 2.461 1.00 97.25 269 THR A CA 1
ATOM 2140 C C . THR A 1 269 ? -13.733 3.924 2.254 1.00 97.25 269 THR A C 1
ATOM 2142 O O . THR A 1 269 ? -13.658 3.204 1.253 1.00 97.25 269 THR A O 1
ATOM 2145 N N . ALA A 1 270 ? -14.701 3.763 3.158 1.00 95.69 270 ALA A N 1
ATOM 2146 C CA . ALA A 1 270 ? -15.771 2.773 3.020 1.00 95.69 270 ALA A CA 1
ATOM 2147 C C . ALA A 1 270 ? -16.547 2.872 1.692 1.00 95.69 270 ALA A C 1
ATOM 2149 O O . ALA A 1 270 ? -16.886 1.845 1.106 1.00 95.69 270 ALA A O 1
ATOM 2150 N N . GLU A 1 271 ? -16.747 4.082 1.158 1.00 95.38 271 GLU A N 1
ATOM 2151 C CA . GLU A 1 271 ? -17.399 4.314 -0.145 1.00 95.38 271 GLU A CA 1
ATOM 2152 C C . GLU A 1 271 ? -16.636 3.679 -1.318 1.00 95.38 271 GLU A C 1
ATOM 2154 O O . GLU A 1 271 ? -17.220 3.329 -2.340 1.00 95.38 271 GLU A O 1
ATOM 2159 N N . HIS A 1 272 ? -15.333 3.462 -1.141 1.00 95.75 272 HIS A N 1
ATOM 2160 C CA . HIS A 1 272 ? -14.445 2.845 -2.121 1.00 95.75 272 HIS A CA 1
ATOM 2161 C C . HIS A 1 272 ? -14.258 1.338 -1.883 1.00 95.75 272 HIS A C 1
ATOM 2163 O O . HIS A 1 272 ? -13.427 0.712 -2.542 1.00 95.75 272 HIS A O 1
ATOM 2169 N N . GLY A 1 273 ? -15.008 0.747 -0.946 1.00 94.88 273 GLY A N 1
ATOM 2170 C CA . GLY A 1 273 ? -14.911 -0.664 -0.572 1.00 94.88 273 GLY A CA 1
ATOM 2171 C C . GLY A 1 273 ? -13.886 -0.962 0.524 1.00 94.88 273 GLY A C 1
ATOM 2172 O O . GLY A 1 273 ? -13.539 -2.129 0.707 1.00 94.88 273 GLY A O 1
ATOM 2173 N N . ILE A 1 274 ? -13.389 0.055 1.243 1.00 97.19 274 ILE A N 1
ATOM 2174 C CA . ILE A 1 274 ? -12.480 -0.161 2.373 1.00 97.19 274 ILE A CA 1
ATOM 2175 C C . ILE A 1 274 ? -13.270 -0.551 3.629 1.00 97.19 274 ILE A C 1
ATOM 2177 O O . ILE A 1 274 ? -14.043 0.219 4.185 1.00 97.19 274 ILE A O 1
ATOM 2181 N N . GLU A 1 275 ? -13.043 -1.767 4.098 1.00 96.19 275 GLU A N 1
ATOM 2182 C CA . GLU A 1 275 ? -13.623 -2.358 5.296 1.00 96.19 275 GLU A CA 1
ATOM 2183 C C . GLU A 1 275 ? -12.682 -2.267 6.512 1.00 96.19 275 GLU A C 1
ATOM 2185 O O . GLU A 1 275 ? -11.451 -2.308 6.363 1.00 96.19 275 GLU A O 1
ATOM 2190 N N . PRO A 1 276 ? -13.242 -2.139 7.728 1.00 95.12 276 PRO A N 1
ATOM 2191 C CA . PRO A 1 276 ? -12.454 -2.039 8.948 1.00 95.12 276 PRO A CA 1
ATOM 2192 C C . PRO A 1 276 ? -11.904 -3.401 9.388 1.00 95.12 276 PRO A C 1
ATOM 2194 O O . PRO A 1 276 ? -12.423 -4.447 8.988 1.00 95.12 276 PRO A O 1
ATOM 2197 N N . GLY A 1 277 ? -10.858 -3.400 10.221 1.00 93.81 277 GLY A N 1
ATOM 2198 C CA . GLY A 1 277 ? -10.218 -4.617 10.737 1.00 93.81 277 GLY A CA 1
ATOM 2199 C C . GLY A 1 277 ? -9.799 -5.605 9.646 1.00 93.81 277 GLY A C 1
ATOM 2200 O O . GLY A 1 277 ? -9.954 -6.813 9.819 1.00 93.81 277 GLY A O 1
ATOM 2201 N N . THR A 1 278 ? -9.355 -5.097 8.497 1.00 94.94 278 THR A N 1
ATOM 2202 C CA . THR A 1 278 ? -9.125 -5.877 7.280 1.00 94.94 278 THR A CA 1
ATOM 2203 C C . THR A 1 278 ? -7.693 -5.699 6.795 1.00 94.94 278 THR A C 1
ATOM 2205 O O . THR A 1 278 ? -7.178 -4.585 6.707 1.00 94.94 278 THR A O 1
ATOM 2208 N N . GLU A 1 279 ? -7.053 -6.812 6.450 1.00 94.19 279 GLU A N 1
ATOM 2209 C CA . GLU A 1 279 ? -5.807 -6.804 5.692 1.00 94.19 279 GLU A CA 1
ATOM 2210 C C . GLU A 1 279 ? -6.102 -6.663 4.198 1.00 94.19 279 GLU A C 1
ATOM 2212 O O . GLU A 1 279 ? -6.905 -7.402 3.637 1.00 94.19 279 GLU A O 1
ATOM 2217 N N . TYR A 1 280 ? -5.390 -5.768 3.532 1.00 95.81 280 TYR A N 1
ATOM 2218 C CA . TYR A 1 280 ? -5.327 -5.673 2.082 1.00 95.81 280 TYR A CA 1
ATOM 2219 C C . TYR A 1 280 ? -4.021 -6.292 1.605 1.00 95.81 280 TYR A C 1
ATOM 2221 O O . TYR A 1 280 ? -3.012 -5.601 1.426 1.00 95.81 280 TYR A O 1
ATOM 2229 N N . ALA A 1 281 ? -4.041 -7.612 1.456 1.00 92.88 281 ALA A N 1
ATOM 2230 C CA . ALA A 1 281 ? -2.886 -8.426 1.118 1.00 92.88 281 ALA A CA 1
ATOM 2231 C C . ALA A 1 281 ? -2.470 -8.249 -0.348 1.00 92.88 281 ALA A C 1
ATOM 2233 O O . ALA A 1 281 ? -3.290 -7.950 -1.224 1.00 92.88 281 ALA A O 1
ATOM 2234 N N . PHE A 1 282 ? -1.178 -8.462 -0.615 1.00 92.00 282 PHE A N 1
ATOM 2235 C CA . PHE A 1 282 ? -0.576 -8.352 -1.948 1.00 92.00 282 PHE A CA 1
ATOM 2236 C C . PHE A 1 282 ? -0.908 -7.032 -2.653 1.00 92.00 282 PHE A C 1
ATOM 2238 O O . PHE A 1 282 ? -1.096 -7.001 -3.871 1.00 92.00 282 PHE A O 1
ATOM 2245 N N . THR A 1 283 ? -1.000 -5.942 -1.892 1.00 96.06 283 THR A N 1
ATOM 2246 C CA . THR A 1 283 ? -1.307 -4.628 -2.444 1.00 96.06 283 THR A CA 1
ATOM 2247 C C . THR A 1 283 ? -0.157 -4.181 -3.337 1.00 96.06 283 THR A C 1
ATOM 2249 O O . THR A 1 283 ? 1.000 -4.131 -2.913 1.00 96.06 283 THR A O 1
ATOM 2252 N N . ASN A 1 284 ? -0.457 -3.890 -4.599 1.00 97.00 284 ASN A N 1
ATOM 2253 C CA . ASN A 1 284 ? 0.544 -3.545 -5.600 1.00 97.00 284 ASN A CA 1
ATOM 2254 C C . ASN A 1 284 ? 0.008 -2.537 -6.619 1.00 97.00 284 ASN A C 1
ATOM 2256 O O . ASN A 1 284 ? -1.202 -2.353 -6.749 1.00 97.00 284 ASN A O 1
ATOM 2260 N N . ILE A 1 285 ? 0.932 -1.896 -7.330 1.00 97.94 285 ILE A N 1
ATOM 2261 C CA . ILE A 1 285 ? 0.650 -0.944 -8.400 1.00 97.94 285 ILE A CA 1
ATOM 2262 C C . ILE A 1 285 ? 1.344 -1.369 -9.696 1.00 97.94 285 ILE A C 1
ATOM 2264 O O . ILE A 1 285 ? 2.430 -1.950 -9.668 1.00 97.94 285 ILE A O 1
ATOM 2268 N N . GLY A 1 286 ? 0.733 -1.054 -10.832 1.00 96.94 286 GLY A N 1
ATOM 2269 C CA . GLY A 1 286 ? 1.309 -1.236 -12.160 1.00 96.94 286 GLY A CA 1
ATOM 2270 C C . GLY A 1 286 ? 0.936 -0.101 -13.106 1.00 96.94 286 GLY A C 1
ATOM 2271 O O . GLY A 1 286 ? -0.075 0.579 -12.920 1.00 96.94 286 GLY A O 1
ATOM 2272 N N . VAL A 1 287 ? 1.745 0.092 -14.142 1.00 96.75 287 VAL A N 1
ATOM 2273 C CA . VAL A 1 287 ? 1.467 1.030 -15.236 1.00 96.75 287 VAL A CA 1
ATOM 2274 C C . VAL A 1 287 ? 0.543 0.372 -16.256 1.00 96.75 287 VAL A C 1
ATOM 2276 O O . VAL A 1 287 ? 0.762 -0.769 -16.656 1.00 96.75 287 VAL A O 1
ATOM 2279 N N . ILE A 1 288 ? -0.465 1.097 -16.722 1.00 95.38 288 ILE A N 1
ATOM 2280 C CA . ILE A 1 288 ? -1.286 0.695 -17.864 1.00 95.38 288 ILE A CA 1
ATOM 2281 C C . ILE A 1 288 ? -1.307 1.812 -18.904 1.00 95.38 288 ILE A C 1
ATOM 2283 O O . ILE A 1 288 ? -1.237 2.996 -18.571 1.00 95.38 288 ILE A O 1
ATOM 2287 N N . PHE A 1 289 ? -1.428 1.426 -20.167 1.00 95.88 289 PHE A N 1
ATOM 2288 C CA . PHE A 1 289 ? -1.506 2.356 -21.283 1.00 95.88 289 PHE A CA 1
ATOM 2289 C C . PHE A 1 289 ? -2.861 2.258 -21.965 1.00 95.88 289 PHE A C 1
ATOM 2291 O O . PHE A 1 289 ? -3.478 1.191 -21.995 1.00 95.88 289 PHE A O 1
ATOM 2298 N N . ARG A 1 290 ? -3.322 3.379 -22.515 1.00 93.62 290 ARG A N 1
ATOM 2299 C CA . ARG A 1 290 ? -4.545 3.444 -23.312 1.00 93.62 290 ARG A CA 1
ATOM 2300 C C . ARG A 1 290 ? -4.310 4.185 -24.621 1.00 93.62 290 ARG A C 1
ATOM 2302 O O . ARG A 1 290 ? -3.505 5.121 -24.680 1.00 93.62 290 ARG A O 1
ATOM 2309 N N . ASP A 1 291 ? -5.028 3.763 -25.653 1.00 92.44 291 ASP A N 1
ATOM 2310 C CA . ASP A 1 291 ? -5.070 4.455 -26.939 1.00 92.44 291 ASP A CA 1
ATOM 2311 C C . ASP A 1 291 ? -6.004 5.681 -26.896 1.00 92.44 291 ASP A C 1
ATOM 2313 O O . ASP A 1 291 ? -6.546 6.055 -25.850 1.00 92.44 291 ASP A O 1
ATOM 2317 N N . SER A 1 292 ? -6.185 6.337 -28.042 1.00 90.31 292 SER A N 1
ATOM 2318 C CA . SER A 1 292 ? -7.008 7.545 -28.165 1.00 90.31 292 SER A CA 1
ATOM 2319 C C . SER A 1 292 ? -8.506 7.287 -27.974 1.00 90.31 292 SER A C 1
ATOM 2321 O O . SER A 1 292 ? -9.241 8.210 -27.626 1.00 90.31 292 SER A O 1
ATOM 2323 N N . SER A 1 293 ? -8.951 6.039 -28.150 1.00 88.75 293 SER A N 1
ATOM 2324 C CA . SER A 1 293 ? -10.315 5.574 -27.873 1.00 88.75 293 SER A CA 1
ATOM 2325 C C . SER A 1 293 ? -10.503 5.106 -26.424 1.00 88.75 293 SER A C 1
ATOM 2327 O O . SER A 1 293 ? -11.576 4.627 -26.058 1.00 88.75 293 SER A O 1
ATOM 2329 N N . SER A 1 294 ? -9.471 5.267 -25.589 1.00 84.81 294 SER A N 1
ATOM 2330 C CA . SER A 1 294 ? -9.390 4.752 -24.223 1.00 84.81 294 SER A CA 1
ATOM 2331 C C . SER A 1 294 ? -9.380 3.221 -24.135 1.00 84.81 294 SER A C 1
ATOM 2333 O O . SER A 1 294 ? -9.633 2.679 -23.059 1.00 84.81 294 SER A O 1
ATOM 2335 N N . ALA A 1 295 ? -9.059 2.493 -25.207 1.00 89.50 295 ALA A N 1
ATOM 2336 C CA . ALA A 1 295 ? -8.893 1.044 -25.144 1.00 89.50 295 ALA A CA 1
ATOM 2337 C C . ALA A 1 295 ? -7.546 0.681 -24.486 1.00 89.50 295 ALA 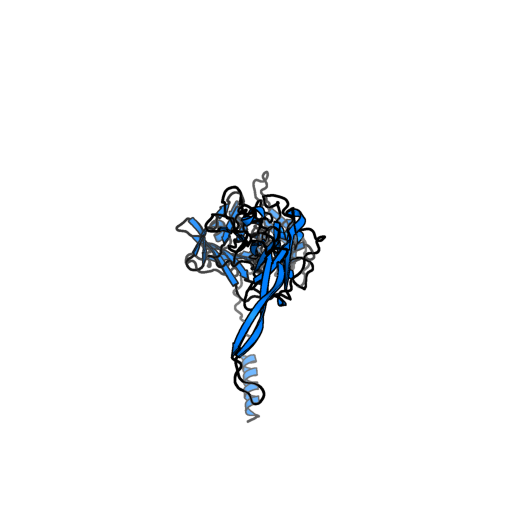A C 1
ATOM 2339 O O . ALA A 1 295 ? -6.552 1.377 -24.706 1.00 89.50 295 ALA A O 1
ATOM 2340 N N . PRO A 1 296 ? -7.488 -0.377 -23.655 1.00 90.56 296 PRO A N 1
ATOM 2341 C CA . PRO A 1 296 ? -6.252 -0.781 -22.994 1.00 90.56 296 PRO A CA 1
ATOM 2342 C C . PRO A 1 296 ? -5.225 -1.323 -23.998 1.00 90.56 296 PRO A C 1
ATOM 2344 O O . PRO A 1 296 ? -5.541 -2.178 -24.824 1.00 90.56 296 PRO A O 1
ATOM 2347 N N . ILE A 1 297 ? -3.976 -0.875 -23.869 1.00 92.25 297 ILE A N 1
ATOM 2348 C CA . ILE A 1 297 ? -2.813 -1.371 -24.613 1.00 92.25 297 ILE A CA 1
ATOM 2349 C C . ILE A 1 297 ? -2.004 -2.276 -23.684 1.00 92.25 297 ILE A C 1
ATOM 2351 O O . ILE A 1 297 ? -1.676 -1.903 -22.555 1.00 92.25 297 ILE A O 1
ATOM 2355 N N . THR A 1 298 ? -1.674 -3.483 -24.147 1.00 89.38 298 THR A N 1
ATOM 2356 C CA . THR A 1 298 ? -0.837 -4.395 -23.357 1.00 89.38 298 THR A CA 1
ATOM 2357 C C . THR A 1 298 ? 0.616 -3.930 -23.367 1.00 89.38 298 THR A C 1
ATOM 2359 O O . THR A 1 298 ? 1.106 -3.501 -24.406 1.00 89.38 298 THR A O 1
ATOM 2362 N N . LEU A 1 299 ? 1.337 -4.073 -22.249 1.00 89.25 299 LEU A N 1
ATOM 2363 C CA . LEU A 1 299 ? 2.767 -3.725 -22.183 1.00 89.25 299 LEU A CA 1
ATOM 2364 C C . LEU A 1 299 ? 3.623 -4.479 -23.210 1.00 89.25 299 LEU A C 1
ATOM 2366 O O . LEU A 1 299 ? 4.599 -3.944 -23.702 1.00 89.25 299 LEU A O 1
ATOM 2370 N N . ARG A 1 300 ? 3.228 -5.701 -23.596 1.00 87.19 300 ARG A N 1
ATOM 2371 C CA . ARG A 1 300 ? 3.929 -6.483 -24.635 1.00 87.19 300 ARG A CA 1
ATOM 2372 C C . ARG A 1 300 ? 3.811 -5.878 -26.036 1.00 87.19 300 ARG A C 1
ATOM 2374 O O . ARG A 1 300 ? 4.471 -6.344 -26.954 1.00 87.19 300 ARG A O 1
ATOM 2381 N N . SER A 1 301 ? 2.905 -4.923 -26.209 1.00 89.56 301 SER A N 1
ATOM 2382 C CA . SER A 1 301 ? 2.665 -4.192 -27.450 1.00 89.56 301 SER A CA 1
ATOM 2383 C C . SER A 1 301 ? 3.308 -2.801 -27.431 1.00 89.56 301 SER A C 1
ATOM 2385 O O . SER A 1 301 ? 3.016 -1.995 -28.309 1.00 89.56 301 SER A O 1
ATOM 2387 N N . THR A 1 302 ? 4.117 -2.498 -26.414 1.00 91.69 302 THR A N 1
ATOM 2388 C CA . THR A 1 302 ? 4.858 -1.244 -26.280 1.00 91.69 302 THR A CA 1
ATOM 2389 C C . THR A 1 302 ? 6.344 -1.543 -26.116 1.00 91.69 302 THR A C 1
ATOM 2391 O O . THR A 1 302 ? 6.737 -2.681 -25.863 1.00 91.69 302 THR A O 1
ATOM 2394 N N . LYS A 1 303 ? 7.177 -0.504 -26.195 1.00 92.38 303 LYS A N 1
ATOM 2395 C CA . LYS A 1 303 ? 8.627 -0.633 -25.994 1.00 92.38 303 LYS A CA 1
ATOM 2396 C C . LYS A 1 303 ? 9.031 -0.724 -24.516 1.00 92.38 303 LYS A C 1
ATOM 2398 O O . LYS A 1 303 ? 10.219 -0.831 -24.213 1.00 92.38 303 LYS A O 1
ATOM 2403 N N . LEU A 1 304 ? 8.062 -0.639 -23.594 1.00 93.75 304 LEU A N 1
ATOM 2404 C CA . LEU A 1 304 ? 8.297 -0.673 -22.152 1.00 93.75 304 LEU A CA 1
ATOM 2405 C C . LEU A 1 304 ? 8.301 -2.112 -21.630 1.00 93.75 304 LEU A C 1
ATOM 2407 O O . LEU A 1 304 ? 7.276 -2.792 -21.617 1.00 93.75 304 LEU A O 1
ATOM 2411 N N . VAL A 1 305 ? 9.428 -2.513 -21.057 1.00 93.06 305 VAL A N 1
ATOM 2412 C CA . VAL A 1 305 ? 9.562 -3.702 -20.220 1.00 93.06 305 VAL A CA 1
ATOM 2413 C C . VAL A 1 305 ? 9.606 -3.265 -18.760 1.00 93.06 305 VAL A C 1
ATOM 2415 O O . VAL A 1 305 ? 10.285 -2.310 -18.393 1.00 93.06 305 VAL A O 1
ATOM 2418 N N . ALA A 1 306 ? 8.874 -3.963 -17.899 1.00 92.00 306 ALA A N 1
ATOM 2419 C CA . ALA A 1 306 ? 8.839 -3.679 -16.471 1.00 92.00 306 ALA A CA 1
ATOM 2420 C C . ALA A 1 306 ? 9.217 -4.926 -15.675 1.00 92.00 306 ALA A C 1
ATOM 2422 O O . ALA A 1 306 ? 8.805 -6.038 -16.008 1.00 92.00 306 ALA A O 1
ATOM 2423 N N . ASN A 1 307 ? 9.967 -4.731 -14.594 1.00 88.88 307 ASN A N 1
ATOM 2424 C CA . ASN A 1 307 ? 10.269 -5.793 -13.643 1.00 88.88 307 ASN A CA 1
ATOM 2425 C C . ASN A 1 307 ? 8.993 -6.284 -12.930 1.00 88.88 307 ASN A C 1
ATOM 2427 O O . ASN A 1 307 ? 7.970 -5.592 -12.904 1.00 88.88 307 ASN A O 1
ATOM 2431 N N . ARG A 1 308 ? 9.073 -7.460 -12.292 1.00 82.50 308 ARG A N 1
ATOM 2432 C CA . ARG A 1 308 ? 8.008 -8.053 -11.459 1.00 82.50 308 ARG A CA 1
ATOM 2433 C C . ARG A 1 308 ? 6.649 -8.106 -12.162 1.00 82.50 308 ARG A C 1
ATOM 2435 O O . ARG A 1 308 ? 5.630 -7.814 -11.545 1.00 82.50 308 ARG A O 1
ATOM 2442 N N . ASP A 1 309 ? 6.642 -8.397 -13.461 1.00 87.62 309 ASP A N 1
ATOM 2443 C CA . ASP A 1 309 ? 5.429 -8.437 -14.285 1.00 87.62 309 ASP A CA 1
ATOM 2444 C C . ASP A 1 309 ? 4.564 -7.165 -14.168 1.00 87.62 309 ASP A C 1
ATOM 2446 O O . ASP A 1 309 ? 3.335 -7.233 -14.241 1.00 87.62 309 ASP A O 1
ATOM 2450 N N . ASN A 1 310 ? 5.199 -5.999 -13.962 1.00 93.88 310 ASN A N 1
ATOM 2451 C CA . ASN A 1 310 ? 4.526 -4.718 -13.728 1.00 93.88 310 ASN A CA 1
ATOM 2452 C C . ASN A 1 310 ? 3.604 -4.728 -12.487 1.00 93.88 310 ASN A C 1
ATOM 2454 O O . ASN A 1 310 ? 2.510 -4.161 -12.482 1.00 93.88 310 ASN A O 1
ATOM 2458 N N . ARG A 1 311 ? 4.041 -5.406 -11.421 1.00 94.25 311 ARG A N 1
ATOM 2459 C CA . ARG A 1 311 ? 3.370 -5.468 -10.117 1.00 94.25 311 ARG A CA 1
ATOM 2460 C C . ARG A 1 311 ? 4.354 -5.053 -9.026 1.00 94.25 311 ARG A C 1
ATOM 2462 O O . ARG A 1 311 ? 5.100 -5.864 -8.475 1.00 94.25 311 ARG A O 1
ATOM 2469 N N . PHE A 1 312 ? 4.365 -3.764 -8.705 1.00 95.38 312 PHE A N 1
ATOM 2470 C CA . PHE A 1 312 ? 5.242 -3.192 -7.687 1.00 95.38 312 PHE A CA 1
ATOM 2471 C C . PHE A 1 312 ? 4.527 -3.183 -6.329 1.00 95.38 312 PHE A C 1
ATOM 2473 O O . PHE A 1 312 ? 3.500 -2.517 -6.195 1.00 95.38 312 PHE A O 1
ATOM 2480 N N . PRO A 1 313 ? 5.009 -3.942 -5.328 1.00 95.19 313 PRO A N 1
ATOM 2481 C CA . PRO A 1 313 ? 4.316 -4.082 -4.055 1.00 95.19 313 PRO A CA 1
ATOM 2482 C C . PRO A 1 313 ? 4.378 -2.792 -3.243 1.00 95.19 313 PRO A C 1
ATOM 2484 O O . PRO A 1 313 ? 5.352 -2.041 -3.307 1.00 95.19 313 PRO A O 1
ATOM 2487 N N . VAL A 1 314 ? 3.344 -2.575 -2.439 1.00 95.56 314 VAL A N 1
ATOM 2488 C CA . VAL A 1 314 ? 3.301 -1.461 -1.500 1.00 95.56 314 VAL A CA 1
ATOM 2489 C C . VAL A 1 314 ? 4.309 -1.652 -0.376 1.00 95.56 314 VAL A C 1
ATOM 2491 O O . VAL A 1 314 ? 4.544 -2.763 0.099 1.00 95.56 314 VAL A O 1
ATOM 2494 N N . ARG A 1 315 ? 4.863 -0.540 0.098 1.00 93.81 315 ARG A N 1
ATOM 2495 C CA . ARG A 1 315 ? 5.542 -0.452 1.385 1.00 93.81 315 ARG A CA 1
ATOM 2496 C C . ARG A 1 315 ? 4.613 0.199 2.403 1.00 93.81 315 ARG A C 1
ATOM 2498 O O . ARG A 1 315 ? 4.302 1.385 2.280 1.00 93.81 315 ARG A O 1
ATOM 2505 N N . ASN A 1 316 ? 4.213 -0.561 3.416 1.00 92.81 316 ASN A N 1
ATOM 2506 C CA . ASN A 1 316 ? 3.449 -0.023 4.535 1.00 92.81 316 ASN A CA 1
ATOM 2507 C C . ASN A 1 316 ? 4.305 0.981 5.340 1.00 92.81 316 ASN A C 1
ATOM 2509 O O . ASN A 1 316 ? 5.475 0.713 5.632 1.00 92.81 316 ASN A O 1
ATOM 2513 N N . ARG A 1 317 ? 3.747 2.161 5.624 1.00 92.00 317 ARG A N 1
ATOM 2514 C CA . ARG A 1 317 ? 4.393 3.260 6.359 1.00 92.00 317 ARG A CA 1
ATOM 2515 C C . ARG A 1 317 ? 3.832 3.474 7.763 1.00 92.00 317 ARG A C 1
ATOM 2517 O O . ARG A 1 317 ? 4.326 4.356 8.460 1.00 92.00 317 ARG A O 1
ATOM 2524 N N . ASP A 1 318 ? 2.836 2.699 8.179 1.00 90.81 318 ASP A N 1
ATOM 2525 C CA . ASP A 1 318 ? 2.226 2.825 9.498 1.00 90.81 318 ASP A CA 1
ATOM 2526 C C . ASP A 1 318 ? 3.236 2.524 10.612 1.00 90.81 318 ASP A C 1
ATOM 2528 O O . ASP A 1 318 ? 3.794 1.424 10.690 1.00 90.81 318 ASP A O 1
ATOM 2532 N N . LYS A 1 319 ? 3.445 3.496 11.510 1.00 87.44 319 LYS A N 1
ATOM 2533 C CA . LYS A 1 319 ? 4.448 3.388 12.583 1.00 87.44 319 LYS A CA 1
ATOM 2534 C C . LYS A 1 319 ? 4.164 2.247 13.547 1.00 87.44 319 LYS A C 1
ATOM 2536 O O . LYS A 1 319 ? 5.098 1.630 14.059 1.00 87.44 319 LYS A O 1
ATOM 2541 N N . VAL A 1 320 ? 2.885 1.919 13.750 1.00 84.44 320 VAL A N 1
ATOM 2542 C CA . VAL A 1 320 ? 2.469 0.796 14.599 1.00 84.44 320 VAL A CA 1
ATOM 2543 C C . VAL A 1 320 ? 3.147 -0.515 14.181 1.00 84.44 320 VAL A C 1
ATOM 2545 O O . VAL A 1 320 ? 3.453 -1.340 15.040 1.00 84.44 320 VAL A O 1
ATOM 2548 N N . PHE A 1 321 ? 3.471 -0.685 12.892 1.00 82.00 321 PHE A N 1
ATOM 2549 C CA . PHE A 1 321 ? 4.095 -1.902 12.376 1.00 82.00 321 PHE A CA 1
ATOM 2550 C C . PHE A 1 321 ? 5.622 -1.898 12.383 1.00 82.00 321 PHE A C 1
ATOM 2552 O O . PHE A 1 321 ? 6.209 -2.977 12.296 1.00 82.00 321 PHE A O 1
ATOM 2559 N N . GLU A 1 322 ? 6.284 -0.751 12.574 1.00 75.31 322 GLU A N 1
ATOM 2560 C CA . GLU A 1 322 ? 7.755 -0.664 12.574 1.00 75.31 322 GLU A CA 1
ATOM 2561 C C . GLU A 1 322 ? 8.400 -1.606 13.604 1.00 75.31 322 GLU A C 1
ATOM 2563 O O . GLU A 1 322 ? 9.470 -2.164 13.361 1.00 75.31 322 GLU A O 1
ATOM 2568 N N . ARG A 1 323 ? 7.729 -1.827 14.742 1.00 62.88 323 ARG A N 1
ATOM 2569 C CA . ARG A 1 323 ? 8.193 -2.720 15.821 1.00 62.88 323 ARG A CA 1
ATOM 2570 C C . ARG A 1 323 ? 7.601 -4.129 15.758 1.00 62.88 323 ARG A C 1
ATOM 2572 O O . ARG A 1 323 ? 8.060 -5.017 16.473 1.00 62.88 323 ARG A O 1
ATOM 2579 N N . ILE A 1 324 ? 6.582 -4.331 14.927 1.00 62.62 324 ILE A N 1
ATOM 2580 C CA . ILE A 1 324 ? 5.719 -5.516 14.945 1.00 62.62 324 ILE A CA 1
ATOM 2581 C C . ILE A 1 324 ? 6.033 -6.439 13.760 1.00 62.62 324 ILE A C 1
ATOM 2583 O O . ILE A 1 324 ? 6.242 -7.634 13.961 1.00 62.62 324 ILE A O 1
ATOM 2587 N N . SER A 1 325 ? 6.170 -5.910 12.542 1.00 53.97 325 SER A N 1
ATOM 2588 C CA . SER A 1 325 ? 6.580 -6.700 11.375 1.00 53.97 325 SER A CA 1
ATOM 2589 C C . SER A 1 325 ? 7.136 -5.800 10.264 1.00 53.97 325 SER A C 1
ATOM 2591 O O . SER A 1 325 ? 6.388 -5.014 9.680 1.00 53.97 325 SER A O 1
ATOM 2593 N N . PRO A 1 326 ? 8.441 -5.881 9.944 1.00 51.22 326 PRO A N 1
ATOM 2594 C CA . PRO A 1 326 ? 9.006 -5.115 8.847 1.00 51.22 326 PRO A CA 1
ATOM 2595 C C . PRO A 1 326 ? 8.682 -5.793 7.506 1.00 51.22 326 PRO A C 1
ATOM 2597 O O . PRO A 1 326 ? 9.025 -6.952 7.292 1.00 51.22 326 PRO A O 1
ATOM 2600 N N . ASN A 1 327 ? 8.108 -5.025 6.577 1.00 52.62 327 ASN A N 1
ATOM 2601 C CA . ASN A 1 327 ? 7.944 -5.353 5.150 1.00 52.62 327 ASN A CA 1
ATOM 2602 C C . ASN A 1 327 ? 6.804 -6.317 4.781 1.00 52.62 327 ASN A C 1
ATOM 2604 O O . ASN A 1 327 ? 7.011 -7.274 4.032 1.00 52.62 327 ASN A O 1
ATOM 2608 N N . SER A 1 328 ? 5.575 -6.023 5.202 1.00 67.19 328 SER A N 1
ATOM 2609 C CA . SER A 1 328 ? 4.407 -6.594 4.528 1.00 67.19 328 SER A CA 1
ATOM 2610 C C . SER A 1 328 ? 4.145 -5.858 3.205 1.00 67.19 328 SER A C 1
ATOM 2612 O O . SER A 1 328 ? 4.193 -4.630 3.130 1.00 67.19 328 SER A O 1
ATOM 2614 N N . SER A 1 329 ? 3.806 -6.611 2.155 1.00 84.00 329 SER A N 1
ATOM 2615 C CA . SER A 1 329 ? 3.144 -6.070 0.953 1.00 84.00 329 SER A CA 1
ATOM 2616 C C . SER A 1 329 ? 1.639 -5.863 1.197 1.00 84.00 329 SER A C 1
ATOM 2618 O O . SER A 1 329 ? 0.821 -5.969 0.284 1.00 84.00 329 SER A O 1
ATOM 2620 N N . SER A 1 330 ? 1.279 -5.594 2.454 1.00 91.50 330 SER A N 1
ATOM 2621 C CA . SER A 1 330 ? -0.089 -5.528 2.950 1.00 91.50 330 SER A CA 1
ATOM 2622 C C . SER A 1 330 ? -0.325 -4.215 3.687 1.00 91.50 330 SER A C 1
ATOM 2624 O O . SER A 1 330 ? 0.553 -3.706 4.389 1.00 91.50 330 SER A O 1
ATOM 2626 N N . ILE A 1 331 ? -1.542 -3.697 3.579 1.00 94.12 331 ILE A N 1
ATOM 2627 C CA . ILE A 1 331 ? -2.027 -2.570 4.384 1.00 94.12 331 ILE A CA 1
ATOM 2628 C C . ILE A 1 331 ? -3.091 -3.112 5.324 1.00 94.12 331 ILE A C 1
ATOM 2630 O O . ILE A 1 331 ? -3.934 -3.889 4.895 1.00 94.12 331 ILE A O 1
ATOM 2634 N N . PHE A 1 332 ? -3.068 -2.713 6.588 1.00 93.81 332 PHE A N 1
ATOM 2635 C CA . PHE A 1 332 ? -4.060 -3.142 7.568 1.00 93.81 332 PHE A CA 1
ATOM 2636 C C . PHE A 1 332 ? -4.895 -1.941 7.981 1.00 93.81 332 PHE A C 1
ATOM 2638 O O . PHE A 1 332 ? -4.332 -0.894 8.284 1.00 93.81 332 PHE A O 1
ATOM 2645 N N . THR A 1 333 ? -6.215 -2.096 8.018 1.00 96.12 333 THR A N 1
ATOM 2646 C CA . THR A 1 333 ? -7.092 -1.117 8.668 1.00 96.12 333 THR A CA 1
ATOM 2647 C C . THR A 1 333 ? -7.242 -1.455 10.154 1.00 96.12 333 THR A C 1
ATOM 2649 O O . THR A 1 333 ? -7.227 -2.642 10.509 1.00 96.12 333 THR A O 1
ATOM 2652 N N . PRO A 1 334 ? -7.388 -0.451 11.042 1.00 95.50 334 PRO A N 1
ATOM 2653 C CA . PRO A 1 334 ? -7.551 -0.693 12.469 1.00 95.50 334 PRO A CA 1
ATOM 2654 C C . PRO A 1 334 ? -8.740 -1.599 12.776 1.00 95.50 334 PRO A C 1
ATOM 2656 O O . PRO A 1 334 ? -9.796 -1.506 12.146 1.00 95.50 334 PRO A O 1
ATOM 2659 N N . ILE A 1 335 ? -8.583 -2.467 13.773 1.00 95.06 335 ILE A N 1
ATOM 2660 C CA . ILE A 1 335 ? -9.691 -3.278 14.279 1.00 95.06 335 ILE A CA 1
ATOM 2661 C C . ILE A 1 335 ? -10.698 -2.380 15.007 1.00 95.06 335 ILE A C 1
ATOM 2663 O O . ILE A 1 335 ? -10.289 -1.631 15.900 1.00 95.06 335 ILE A O 1
ATOM 2667 N N . PRO A 1 336 ? -12.005 -2.497 14.701 1.00 95.94 336 PRO A N 1
ATOM 2668 C CA . PRO A 1 336 ? -13.038 -1.812 15.454 1.00 95.94 336 PRO A CA 1
ATOM 2669 C C . PRO A 1 336 ? -13.078 -2.261 16.904 1.00 95.94 336 PRO A C 1
ATOM 2671 O O . PRO A 1 336 ? -13.189 -3.459 17.196 1.00 95.94 336 PRO A O 1
ATOM 2674 N N . PHE A 1 337 ? -13.082 -1.295 17.808 1.00 96.50 337 PHE A N 1
ATOM 2675 C CA . PHE A 1 337 ? -13.361 -1.559 19.207 1.00 96.50 337 PHE A CA 1
ATOM 2676 C C . PHE A 1 337 ? -14.094 -0.399 19.866 1.00 96.50 337 PHE A C 1
ATOM 2678 O O . PHE A 1 337 ? -14.208 0.706 19.333 1.00 96.50 337 PHE A O 1
ATOM 2685 N N . GLU A 1 338 ? -14.643 -0.703 21.027 1.00 95.75 338 GLU A N 1
ATOM 2686 C CA . GLU A 1 338 ? -15.497 0.157 21.810 1.00 95.75 338 GLU A CA 1
ATOM 2687 C C . GLU A 1 338 ? -15.064 0.086 23.267 1.00 95.75 338 GLU A C 1
ATOM 2689 O O . GLU A 1 338 ? -14.731 -0.993 23.769 1.00 95.75 338 GLU A O 1
ATOM 2694 N N . ILE A 1 339 ? -15.115 1.222 23.954 1.00 95.81 339 ILE A N 1
ATOM 2695 C CA . ILE A 1 339 ? -14.954 1.271 25.404 1.00 95.81 339 ILE A CA 1
ATOM 2696 C C . ILE A 1 339 ? -16.184 1.888 26.058 1.00 95.81 339 ILE A C 1
ATOM 2698 O O . ILE A 1 339 ? -16.714 2.908 25.609 1.00 95.81 339 ILE A O 1
ATOM 2702 N N . THR A 1 340 ? -16.630 1.274 27.148 1.00 93.12 340 THR A N 1
ATOM 2703 C CA . THR A 1 340 ? -17.691 1.806 28.006 1.00 93.12 340 THR A CA 1
ATOM 2704 C C . THR A 1 340 ? -17.356 1.552 29.468 1.00 93.12 340 THR A C 1
ATOM 2706 O O . THR A 1 340 ? -16.693 0.570 29.810 1.00 93.12 340 THR A O 1
ATOM 2709 N N . LYS A 1 341 ? -17.805 2.434 30.362 1.00 88.75 341 LYS A N 1
ATOM 2710 C CA . LYS A 1 341 ? -17.690 2.177 31.800 1.00 88.75 341 LYS A CA 1
ATOM 2711 C C . LYS A 1 341 ? -18.831 1.252 32.214 1.00 88.75 341 LYS A C 1
ATOM 2713 O O . LYS A 1 341 ? -19.991 1.508 31.906 1.00 88.75 341 LYS A O 1
ATOM 2718 N N . ILE A 1 342 ? -18.514 0.196 32.954 1.00 84.81 342 ILE A N 1
ATOM 2719 C CA . ILE A 1 342 ? -19.529 -0.651 33.608 1.00 84.81 342 ILE A CA 1
ATOM 2720 C C . ILE A 1 342 ? -19.636 -0.347 35.105 1.00 84.81 342 ILE A C 1
ATOM 2722 O O . ILE A 1 342 ? -20.651 -0.657 35.720 1.00 84.81 342 ILE A O 1
ATOM 2726 N N . ASP A 1 343 ? -18.600 0.283 35.659 1.00 78.69 343 ASP A N 1
ATOM 2727 C CA . ASP A 1 343 ? -18.484 0.779 37.028 1.00 78.69 343 ASP A CA 1
ATOM 2728 C C . ASP A 1 343 ? -17.550 2.009 37.016 1.00 78.69 343 ASP A C 1
ATOM 2730 O O . ASP A 1 343 ? -16.907 2.305 36.004 1.00 78.69 343 ASP A O 1
ATOM 2734 N N . THR A 1 344 ? -17.423 2.727 38.131 1.00 77.25 344 THR A N 1
ATOM 2735 C CA . THR A 1 344 ? -16.485 3.853 38.263 1.00 77.25 344 THR A CA 1
ATOM 2736 C C . THR A 1 344 ? -15.037 3.424 38.005 1.00 77.25 344 THR A C 1
ATOM 2738 O O . THR A 1 344 ? -14.285 4.192 37.403 1.00 77.25 344 THR A O 1
ATOM 2741 N N . ASP A 1 345 ? -14.672 2.205 38.406 1.00 80.50 345 ASP A N 1
ATOM 2742 C CA . ASP A 1 345 ? -13.328 1.621 38.330 1.00 80.50 345 ASP A CA 1
ATOM 2743 C C . ASP A 1 345 ? -13.206 0.472 37.311 1.00 80.50 345 ASP A C 1
ATOM 2745 O O . ASP A 1 345 ? -12.186 -0.212 37.282 1.00 80.50 345 ASP A O 1
ATOM 2749 N N . LYS A 1 346 ? -14.226 0.233 36.473 1.00 87.75 346 LYS A N 1
ATOM 2750 C CA . LYS A 1 346 ? -14.220 -0.856 35.482 1.00 87.75 346 LYS A CA 1
ATOM 2751 C C . LYS A 1 346 ? -14.638 -0.378 34.108 1.00 87.75 346 LYS A C 1
ATOM 2753 O O . LYS A 1 346 ? -15.696 0.235 33.938 1.00 87.75 346 LYS A O 1
ATOM 2758 N N . VAL A 1 347 ? -13.831 -0.746 33.124 1.00 90.62 347 VAL A N 1
ATOM 2759 C CA . VAL A 1 347 ? -14.054 -0.449 31.712 1.00 90.62 347 VAL A CA 1
ATOM 2760 C C . VAL A 1 347 ? -14.235 -1.764 30.973 1.00 90.62 347 VAL A C 1
ATOM 2762 O O . VAL A 1 347 ? -13.398 -2.660 31.066 1.00 90.62 347 VAL A O 1
ATOM 2765 N N . GLU A 1 348 ? -15.341 -1.888 30.253 1.00 91.75 348 GLU A N 1
ATOM 2766 C CA . GLU A 1 348 ? -15.524 -2.949 29.274 1.00 91.75 348 GLU A CA 1
ATOM 2767 C C . GLU A 1 348 ? -14.931 -2.489 27.944 1.00 91.75 348 GLU A C 1
ATOM 2769 O O . GLU A 1 348 ? -15.279 -1.426 27.429 1.00 91.75 348 GLU A O 1
ATOM 2774 N N . VAL A 1 349 ? -14.030 -3.306 27.406 1.00 94.38 349 VAL A N 1
ATOM 2775 C CA . VAL A 1 349 ? -13.435 -3.152 26.081 1.00 94.38 349 VAL A CA 1
ATOM 2776 C C . VAL A 1 349 ? -14.046 -4.219 25.187 1.00 94.38 349 VAL A C 1
ATOM 2778 O O . VAL A 1 349 ? -13.758 -5.406 25.349 1.00 94.38 349 VAL A O 1
ATOM 2781 N N . ARG A 1 350 ? -14.896 -3.808 24.248 1.00 93.50 350 ARG A N 1
ATOM 2782 C CA . ARG A 1 350 ? -15.570 -4.691 23.292 1.00 93.50 350 ARG A CA 1
ATOM 2783 C C . ARG A 1 350 ? -14.937 -4.520 21.916 1.00 93.50 350 ARG A C 1
ATOM 2785 O O . ARG A 1 350 ? -14.758 -3.401 21.465 1.00 93.50 350 ARG A O 1
ATOM 2792 N N . PHE A 1 351 ? -14.601 -5.602 21.225 1.00 93.94 351 PHE A N 1
ATOM 2793 C CA . PHE A 1 351 ? -13.855 -5.541 19.963 1.00 93.94 351 PHE A CA 1
ATOM 2794 C C . PHE A 1 351 ? -14.407 -6.493 18.923 1.00 93.94 351 PHE A C 1
ATOM 2796 O O . PHE A 1 351 ? -14.922 -7.556 19.264 1.00 93.94 351 PHE A O 1
ATOM 2803 N N . ARG A 1 352 ? -14.302 -6.117 17.650 1.00 92.00 352 ARG A N 1
ATOM 2804 C CA . ARG A 1 352 ? -14.782 -6.936 16.540 1.00 92.00 352 ARG A CA 1
ATOM 2805 C C . ARG A 1 352 ? -13.705 -7.929 16.101 1.00 92.00 352 ARG A C 1
ATOM 2807 O O . ARG A 1 352 ? -12.538 -7.565 15.986 1.00 92.00 352 ARG A O 1
ATOM 2814 N N . LYS A 1 353 ? -14.094 -9.177 15.832 1.00 90.25 353 LYS A N 1
ATOM 2815 C CA . LYS A 1 353 ? -13.186 -10.171 15.242 1.00 90.25 353 LYS A CA 1
ATOM 2816 C C . LYS A 1 353 ? -12.890 -9.848 13.774 1.00 90.25 353 LYS A C 1
ATOM 2818 O O . LYS A 1 353 ? -13.735 -9.271 13.086 1.00 90.25 353 LYS A O 1
ATOM 2823 N N . ILE A 1 354 ? -11.715 -10.242 13.292 1.00 90.06 354 ILE A N 1
ATOM 2824 C CA . ILE A 1 354 ? -11.375 -10.201 11.865 1.00 90.06 354 ILE A CA 1
ATOM 2825 C C . ILE A 1 354 ? -12.279 -11.200 11.136 1.00 90.06 354 ILE A C 1
ATOM 2827 O O . ILE A 1 354 ? -12.430 -12.339 11.563 1.00 90.06 354 ILE A O 1
ATOM 2831 N N . VAL A 1 355 ? -12.915 -10.758 10.051 1.00 88.19 355 VAL A N 1
ATOM 2832 C CA . VAL A 1 355 ? -13.868 -11.578 9.274 1.00 88.19 355 VAL A CA 1
ATOM 2833 C C . VAL A 1 355 ? -13.427 -11.825 7.835 1.00 88.19 355 VAL A C 1
ATOM 2835 O O . VAL A 1 355 ? -14.021 -12.648 7.145 1.00 88.19 355 VAL A O 1
ATOM 2838 N N . ASN A 1 356 ? -12.407 -11.101 7.376 1.00 88.06 356 ASN A N 1
ATOM 2839 C CA . ASN A 1 356 ? -11.947 -11.116 5.996 1.00 88.06 356 ASN A CA 1
ATOM 2840 C C . ASN A 1 356 ? -10.596 -11.814 5.900 1.00 88.06 356 ASN A C 1
ATOM 2842 O O . ASN A 1 356 ? -9.626 -11.316 6.460 1.00 88.06 356 ASN A O 1
ATOM 2846 N N . GLY A 1 357 ? -10.528 -12.894 5.124 1.00 87.38 357 GLY A N 1
ATOM 2847 C CA . GLY A 1 357 ? -9.316 -13.687 4.923 1.00 87.38 357 GLY A CA 1
ATOM 2848 C C . GLY A 1 357 ? -9.338 -15.011 5.678 1.00 87.38 357 GLY A C 1
ATOM 2849 O O . GLY A 1 357 ? -10.241 -15.289 6.466 1.00 87.38 357 GLY A O 1
ATOM 2850 N N . ILE A 1 358 ? -8.342 -15.841 5.395 1.00 87.62 358 ILE A N 1
ATOM 2851 C CA . ILE A 1 358 ? -8.145 -17.141 6.024 1.00 87.62 358 ILE A CA 1
ATOM 2852 C C . ILE A 1 358 ? -6.851 -17.056 6.823 1.00 87.62 358 ILE A C 1
ATOM 2854 O O . ILE A 1 358 ? -5.760 -16.947 6.265 1.00 87.62 358 ILE A O 1
ATOM 2858 N N . TYR A 1 359 ? -6.991 -17.095 8.143 1.00 87.00 359 TYR A N 1
ATOM 2859 C CA . TYR A 1 359 ? -5.870 -17.059 9.071 1.00 87.00 359 TYR A CA 1
ATOM 2860 C C . TYR A 1 359 ? -5.791 -18.373 9.850 1.00 87.00 359 TYR A C 1
ATOM 2862 O O . TYR A 1 359 ? -6.808 -19.058 10.015 1.00 87.00 359 TYR A O 1
ATOM 2870 N N . PRO A 1 360 ? -4.601 -18.732 10.358 1.00 86.25 360 PRO A N 1
ATOM 2871 C CA . PRO A 1 360 ? -4.491 -19.688 11.449 1.00 86.25 360 PRO A CA 1
ATOM 2872 C C . PRO A 1 360 ? -5.229 -19.170 12.697 1.00 86.25 360 PRO A C 1
ATOM 2874 O O . PRO A 1 360 ? -5.848 -18.106 12.687 1.00 86.25 360 PRO A O 1
ATOM 2877 N N . VAL A 1 361 ? -5.184 -19.925 13.795 1.00 89.00 361 VAL A N 1
ATOM 2878 C CA . VAL A 1 361 ? -5.940 -19.577 15.008 1.00 89.00 361 VAL A CA 1
ATOM 2879 C C . VAL A 1 361 ? -5.546 -18.181 15.503 1.00 89.00 361 VAL A C 1
ATOM 2881 O O . VAL A 1 361 ? -4.392 -17.947 15.861 1.00 89.00 361 VAL A O 1
ATOM 2884 N N . LEU A 1 362 ? -6.512 -17.262 15.554 1.00 91.06 362 LEU A N 1
ATOM 2885 C CA . LEU A 1 362 ? -6.277 -15.899 16.022 1.00 91.06 362 LEU A CA 1
ATOM 2886 C C . LEU A 1 362 ? -6.437 -15.785 17.542 1.00 91.06 362 LEU A C 1
ATOM 2888 O O . LEU A 1 362 ? -7.285 -16.433 18.163 1.00 91.06 362 LEU A O 1
ATOM 2892 N N . TYR A 1 363 ? -5.644 -14.899 18.142 1.00 91.75 363 TYR A N 1
ATOM 2893 C CA . TYR A 1 363 ? -5.752 -14.507 19.545 1.00 91.75 363 TYR A CA 1
ATOM 2894 C C . TYR A 1 363 ? -5.840 -12.990 19.668 1.00 91.75 363 TYR A C 1
ATOM 2896 O O . TYR A 1 363 ? -5.023 -12.264 19.105 1.00 91.75 363 TYR A O 1
ATOM 2904 N N . TYR A 1 364 ? -6.786 -12.516 20.468 1.00 92.75 364 TYR A N 1
ATOM 2905 C CA . TYR A 1 364 ? -7.010 -11.103 20.751 1.00 92.75 364 TYR A CA 1
ATOM 2906 C C . TYR A 1 364 ? -6.470 -10.768 22.137 1.00 92.75 364 TYR A C 1
ATOM 2908 O O . TYR A 1 364 ? -6.672 -11.518 23.086 1.00 92.75 364 TYR A O 1
ATOM 2916 N N . GLN A 1 365 ? -5.790 -9.642 22.278 1.00 92.25 365 GLN A N 1
ATOM 2917 C CA . GLN A 1 365 ? -5.244 -9.183 23.548 1.00 92.25 365 GLN A CA 1
ATOM 2918 C C . GLN A 1 365 ? -5.687 -7.743 23.778 1.00 92.25 365 GLN A C 1
ATOM 2920 O O . GLN A 1 365 ? -5.343 -6.858 22.994 1.00 92.25 365 GLN A O 1
ATOM 2925 N N . VAL A 1 366 ? -6.442 -7.510 24.851 1.00 93.31 366 VAL A N 1
ATOM 2926 C CA . VAL A 1 366 ? -6.757 -6.153 25.307 1.00 93.31 366 VAL A CA 1
ATOM 2927 C C . VAL A 1 366 ? -5.566 -5.645 26.107 1.00 93.31 366 VAL A C 1
ATOM 2929 O O . VAL A 1 366 ? -5.166 -6.270 27.088 1.00 93.31 366 VAL A O 1
ATOM 2932 N N . GLN A 1 367 ? -4.979 -4.547 25.644 1.00 93.19 367 GLN A N 1
ATOM 2933 C CA . GLN A 1 367 ? -3.836 -3.897 26.268 1.00 93.19 367 GLN A CA 1
ATOM 2934 C C . GLN A 1 367 ? -4.270 -2.560 26.849 1.00 93.19 367 GLN A C 1
ATOM 2936 O O . GLN A 1 367 ? -4.917 -1.764 26.166 1.00 93.19 367 GLN A O 1
ATOM 2941 N N . ASP A 1 368 ? -3.876 -2.315 28.092 1.00 93.19 368 ASP A N 1
ATOM 2942 C CA . ASP A 1 368 ? -4.144 -1.072 28.796 1.00 93.19 368 ASP A CA 1
ATOM 2943 C C . ASP A 1 368 ? -2.918 -0.551 29.566 1.00 93.19 368 ASP A C 1
ATOM 2945 O O . ASP A 1 368 ? -2.054 -1.318 30.025 1.00 93.19 368 ASP A O 1
ATOM 2949 N N . ALA A 1 369 ? -2.804 0.775 29.654 1.00 92.81 369 ALA A N 1
ATOM 2950 C CA . ALA A 1 369 ? -1.689 1.449 30.310 1.00 92.81 369 ALA A CA 1
ATOM 2951 C C . ALA A 1 369 ? -1.989 2.917 30.643 1.00 92.81 369 ALA A C 1
ATOM 2953 O O . ALA A 1 369 ? -2.719 3.581 29.921 1.00 92.81 369 ALA A O 1
ATOM 2954 N N . ASP A 1 370 ? -1.336 3.454 31.669 1.00 90.62 370 ASP A N 1
ATOM 2955 C CA . ASP A 1 370 ? -1.321 4.882 32.019 1.00 90.62 370 ASP A CA 1
ATOM 2956 C C . ASP A 1 370 ? -0.457 5.743 31.081 1.00 90.62 370 ASP A C 1
ATOM 2958 O O . ASP A 1 370 ? -0.537 6.969 31.113 1.00 90.62 370 ASP A O 1
ATOM 2962 N N . ARG A 1 371 ? 0.360 5.119 30.223 1.00 90.44 371 ARG A N 1
ATOM 2963 C CA . ARG A 1 371 ? 1.151 5.782 29.178 1.00 90.44 371 ARG A CA 1
ATOM 2964 C C . ARG A 1 371 ? 1.014 5.063 27.847 1.00 90.44 371 ARG A C 1
ATOM 2966 O O . ARG A 1 371 ? 1.019 3.836 27.796 1.00 90.44 371 ARG A O 1
ATOM 2973 N N . LEU A 1 372 ? 0.974 5.831 26.761 1.00 89.12 372 LEU A N 1
ATOM 2974 C CA . LEU A 1 372 ? 0.856 5.296 25.404 1.00 89.12 372 LEU A CA 1
ATOM 2975 C C . LEU A 1 372 ? 2.023 4.354 25.040 1.00 89.12 372 LEU A C 1
ATOM 2977 O O . LEU A 1 372 ? 1.796 3.273 24.499 1.00 89.12 372 LEU A O 1
ATOM 2981 N N . ASP A 1 373 ? 3.259 4.723 25.402 1.00 87.44 373 ASP A N 1
ATOM 2982 C CA . ASP A 1 373 ? 4.472 3.931 25.128 1.00 87.44 373 ASP A CA 1
ATOM 2983 C C . ASP A 1 373 ? 4.423 2.528 25.750 1.00 87.44 373 ASP A C 1
ATOM 2985 O O . ASP A 1 373 ? 4.897 1.552 25.159 1.00 87.44 373 ASP A O 1
ATOM 2989 N N . ASP A 1 374 ? 3.797 2.405 26.921 1.00 89.00 374 ASP A N 1
ATOM 2990 C CA . ASP A 1 374 ? 3.717 1.147 27.663 1.00 89.00 374 ASP A CA 1
ATOM 2991 C C . ASP A 1 374 ? 2.792 0.132 26.987 1.00 89.00 374 ASP A C 1
ATOM 2993 O O . ASP A 1 374 ? 2.869 -1.061 27.288 1.00 89.00 374 ASP A O 1
ATOM 2997 N N . LEU A 1 375 ? 1.953 0.567 26.040 1.00 88.44 375 LEU A N 1
ATOM 2998 C CA . LEU A 1 375 ? 1.170 -0.346 25.212 1.00 88.44 375 LEU A CA 1
ATOM 2999 C C . LEU A 1 375 ? 2.082 -1.223 24.342 1.00 88.44 375 LEU A C 1
ATOM 3001 O O . LEU A 1 375 ? 1.718 -2.348 24.017 1.00 88.44 375 LEU A O 1
ATOM 3005 N N . PHE A 1 376 ? 3.281 -0.757 23.980 1.00 83.56 376 PHE A N 1
ATOM 3006 C CA . PHE A 1 376 ? 4.243 -1.529 23.185 1.00 83.56 376 PHE A CA 1
ATOM 3007 C C . PHE A 1 376 ? 5.165 -2.431 24.021 1.00 83.56 376 PHE A C 1
ATOM 3009 O O . PHE A 1 376 ? 5.969 -3.162 23.442 1.00 83.56 376 PHE A O 1
ATOM 3016 N N . SER A 1 377 ? 5.079 -2.391 25.355 1.00 78.62 377 SER A N 1
ATOM 3017 C CA . SER A 1 377 ? 5.931 -3.202 26.233 1.00 78.62 377 SER A CA 1
ATOM 3018 C C . SER A 1 377 ? 5.524 -4.675 26.216 1.00 78.62 377 SER A C 1
ATOM 3020 O O . SER A 1 377 ? 4.355 -4.997 26.340 1.00 78.62 377 SER A O 1
ATOM 3022 N N . THR A 1 378 ? 6.475 -5.604 26.138 1.00 68.56 378 THR A N 1
ATOM 3023 C CA . THR A 1 378 ? 6.192 -7.045 26.283 1.00 68.56 378 THR A CA 1
ATOM 3024 C C . THR A 1 378 ? 6.220 -7.521 27.738 1.00 68.56 378 THR A C 1
ATOM 3026 O O . THR A 1 378 ? 5.990 -8.698 27.999 1.00 68.56 378 THR A O 1
ATOM 3029 N N . GLU A 1 379 ? 6.533 -6.639 28.693 1.00 68.12 379 GLU A N 1
ATOM 3030 C CA . GLU A 1 379 ? 6.676 -6.990 30.115 1.00 68.12 379 GLU A CA 1
ATOM 3031 C C . GLU A 1 379 ? 5.327 -7.138 30.835 1.00 68.12 379 GLU A C 1
ATOM 3033 O O . GLU A 1 379 ? 5.243 -7.788 31.878 1.00 68.12 379 GLU A O 1
ATOM 3038 N N . LYS A 1 380 ? 4.253 -6.560 30.283 1.00 67.88 380 LYS A N 1
ATOM 3039 C CA . LYS A 1 380 ? 2.904 -6.675 30.842 1.00 67.88 380 LYS A CA 1
ATOM 3040 C C . LYS A 1 380 ? 2.269 -7.999 30.414 1.00 67.88 380 LYS A C 1
ATOM 3042 O O . LYS A 1 380 ? 2.120 -8.299 29.231 1.00 67.88 380 LYS A O 1
ATOM 3047 N N . SER A 1 381 ? 1.847 -8.805 31.386 1.00 65.44 381 SER A N 1
ATOM 3048 C CA . SER A 1 381 ? 1.162 -10.076 31.135 1.00 65.44 381 SER A CA 1
ATOM 3049 C C . SER A 1 381 ? -0.326 -9.853 30.838 1.00 65.44 381 SER A C 1
ATOM 3051 O O . SER A 1 381 ? -1.180 -10.134 31.681 1.00 65.44 381 SER A O 1
ATOM 3053 N N . TRP A 1 382 ? -0.652 -9.322 29.659 1.00 81.44 382 TRP A N 1
ATOM 3054 C CA . TRP A 1 382 ? -2.049 -9.186 29.238 1.00 81.44 382 TRP A CA 1
ATOM 3055 C C . TRP A 1 382 ? -2.628 -10.519 28.757 1.00 81.44 382 TRP A C 1
ATOM 3057 O O . TRP A 1 382 ? -1.958 -11.313 28.087 1.00 81.44 382 TRP A O 1
ATOM 3067 N N . VAL A 1 383 ? -3.906 -10.740 29.054 1.00 80.38 383 VAL A N 1
ATOM 3068 C CA . VAL A 1 383 ? -4.616 -11.980 28.727 1.00 80.38 383 VAL A CA 1
ATOM 3069 C C . VAL A 1 383 ? -4.865 -12.077 27.221 1.00 80.38 383 VAL A C 1
ATOM 3071 O O . VAL A 1 383 ? -5.414 -11.160 26.614 1.00 80.38 383 VAL A O 1
ATOM 3074 N N . LYS A 1 384 ? -4.491 -13.215 26.624 1.00 86.44 384 LYS A N 1
ATOM 3075 C CA . LYS A 1 384 ? -4.846 -13.566 25.244 1.00 86.44 384 LYS A CA 1
ATOM 3076 C C . LYS A 1 384 ? -6.166 -14.338 25.227 1.00 86.44 384 LYS A C 1
ATOM 3078 O O . LYS A 1 384 ? -6.294 -15.372 25.878 1.00 86.44 384 LYS A O 1
ATOM 3083 N N . ILE A 1 385 ? -7.126 -13.835 24.467 1.00 87.62 385 ILE A N 1
ATOM 3084 C CA . ILE A 1 385 ? -8.459 -14.392 24.255 1.00 87.62 385 ILE A CA 1
ATOM 3085 C C . ILE A 1 385 ? -8.436 -15.127 22.908 1.00 87.62 385 ILE A C 1
ATOM 3087 O O . ILE A 1 385 ? -8.258 -14.471 21.879 1.00 87.62 385 ILE A O 1
ATOM 3091 N N . PRO A 1 386 ? -8.564 -16.464 22.873 1.00 88.62 386 PRO A N 1
ATOM 3092 C CA . PRO A 1 386 ? -8.603 -17.193 21.612 1.00 88.62 386 PRO A CA 1
ATOM 3093 C C . PRO A 1 386 ? -9.876 -16.851 20.840 1.00 88.62 386 PRO A C 1
ATOM 3095 O O . PRO A 1 386 ? -10.955 -16.752 21.421 1.00 88.62 386 PRO A O 1
ATOM 3098 N N . GLU A 1 387 ? -9.782 -16.749 19.518 1.00 87.00 387 GLU A N 1
ATOM 3099 C CA . GLU A 1 387 ? -10.948 -16.521 18.659 1.00 87.00 387 GLU A CA 1
ATOM 3100 C C . GLU A 1 387 ? -12.045 -17.572 18.880 1.00 87.00 387 GLU A C 1
ATOM 3102 O O . GLU A 1 387 ? -13.230 -17.249 18.876 1.00 87.00 387 GLU A O 1
ATOM 3107 N N . SER A 1 388 ? -11.662 -18.819 19.164 1.00 83.69 388 SER A N 1
ATOM 3108 C CA . SER A 1 388 ? -12.595 -19.916 19.430 1.00 83.69 388 SER A CA 1
ATOM 3109 C C . SER A 1 388 ? -13.448 -19.735 20.688 1.00 83.69 388 SER A C 1
ATOM 3111 O O . SER A 1 388 ? -14.437 -20.448 20.841 1.00 83.69 388 SER A O 1
ATOM 3113 N N . SER A 1 389 ? -13.073 -18.845 21.618 1.00 81.81 389 SER A N 1
ATOM 3114 C CA . SER A 1 389 ? -13.923 -18.517 22.771 1.00 81.81 389 SER A CA 1
ATOM 3115 C C . SER A 1 389 ? -14.916 -17.392 22.479 1.00 81.81 389 SER A C 1
ATOM 3117 O O . SER A 1 389 ? -15.705 -17.048 23.355 1.00 81.81 389 SER A O 1
ATOM 3119 N N . LEU A 1 390 ? -14.869 -16.792 21.287 1.00 79.56 390 LEU A N 1
ATOM 3120 C CA . LEU A 1 390 ? -15.827 -15.786 20.847 1.00 79.56 390 LEU A CA 1
ATOM 3121 C C . LEU A 1 390 ? -17.024 -16.502 20.212 1.00 79.56 390 LEU A C 1
ATOM 3123 O O . LEU A 1 390 ? -16.858 -17.378 19.362 1.00 79.56 390 LEU A O 1
ATOM 3127 N N . THR A 1 391 ? -18.243 -16.166 20.632 1.00 65.06 391 THR A N 1
ATOM 3128 C CA . THR A 1 391 ? -19.457 -16.782 20.082 1.00 65.06 391 THR A CA 1
ATOM 3129 C C . THR A 1 391 ? -19.569 -16.516 18.579 1.00 65.06 391 THR A C 1
ATOM 3131 O O . THR A 1 391 ? -19.233 -15.434 18.101 1.00 65.06 391 THR A O 1
ATOM 3134 N N . TYR A 1 392 ? -20.033 -17.504 17.808 1.00 54.25 392 TYR A N 1
ATOM 3135 C CA . TYR A 1 392 ? -20.150 -17.369 16.351 1.00 54.25 392 TYR A CA 1
ATOM 3136 C C . TYR A 1 392 ? -21.131 -16.254 15.947 1.00 54.25 392 TYR A C 1
ATOM 3138 O O . TYR A 1 392 ? -20.850 -15.530 14.992 1.00 54.25 392 TYR A O 1
ATOM 3146 N N . ASP A 1 393 ? -22.213 -16.094 16.719 1.00 57.91 393 ASP A N 1
ATOM 3147 C CA . ASP A 1 393 ? -23.374 -15.259 16.377 1.00 57.91 393 ASP A CA 1
ATOM 3148 C C . ASP A 1 393 ? -23.167 -13.757 16.630 1.00 57.91 393 ASP A C 1
ATOM 3150 O O . ASP A 1 393 ? -23.733 -12.928 15.920 1.00 57.91 393 ASP A O 1
ATOM 3154 N N . ASP A 1 394 ? -22.300 -13.400 17.580 1.00 59.94 394 ASP A N 1
ATOM 3155 C CA . ASP A 1 394 ? -21.880 -12.023 17.822 1.00 59.94 394 ASP A CA 1
ATOM 3156 C C . ASP A 1 394 ? -20.434 -11.893 17.352 1.00 59.94 394 ASP A C 1
ATOM 3158 O O . ASP A 1 394 ? -19.525 -12.454 17.955 1.00 59.94 394 ASP A O 1
ATOM 3162 N N . PHE A 1 395 ? -20.185 -11.142 16.277 1.00 77.19 395 PHE A N 1
ATOM 3163 C CA . PHE A 1 395 ? -18.846 -10.863 15.725 1.00 77.19 395 PHE A CA 1
ATOM 3164 C C . PHE A 1 395 ? -17.902 -10.105 16.689 1.00 77.19 395 PHE A C 1
ATOM 3166 O O . PHE A 1 395 ? -16.945 -9.471 16.246 1.00 77.19 395 PHE A O 1
ATOM 3173 N N . TYR A 1 396 ? -18.169 -10.141 17.992 1.00 85.00 396 TYR A N 1
ATOM 3174 C CA . TYR A 1 396 ? -17.540 -9.357 19.031 1.00 85.00 396 TYR A CA 1
ATOM 3175 C C . TYR A 1 396 ? -17.007 -10.228 20.169 1.00 85.00 396 TYR A C 1
ATOM 3177 O O . TYR A 1 396 ? -17.680 -11.136 20.648 1.00 85.00 396 TYR A O 1
ATOM 3185 N N . GLY A 1 397 ? -15.813 -9.883 20.644 1.00 86.31 397 GLY A N 1
ATOM 3186 C CA . GLY A 1 397 ? -15.306 -10.269 21.955 1.00 86.31 397 GLY A CA 1
ATOM 3187 C C . GLY A 1 397 ? -15.359 -9.105 22.936 1.00 86.31 397 GLY A C 1
ATOM 3188 O O . GLY A 1 397 ? -15.581 -7.957 22.542 1.00 86.31 397 GLY A O 1
ATOM 3189 N N . TYR A 1 398 ? -15.156 -9.396 24.219 1.00 87.19 398 TYR A N 1
ATOM 3190 C CA . TYR A 1 398 ? -15.038 -8.367 25.247 1.00 87.19 398 TYR A CA 1
ATOM 3191 C C . TYR A 1 398 ? -14.050 -8.764 26.347 1.00 87.19 398 TYR A C 1
ATOM 3193 O O . TYR A 1 398 ? -13.809 -9.946 26.601 1.00 87.19 398 TYR A O 1
ATOM 3201 N N . HIS A 1 399 ? -13.483 -7.759 27.009 1.00 88.06 399 HIS A N 1
ATOM 3202 C CA . HIS A 1 399 ? -12.676 -7.909 28.214 1.00 88.06 399 HIS A CA 1
ATOM 3203 C C . HIS A 1 399 ? -12.984 -6.775 29.190 1.00 88.06 399 HIS A C 1
ATOM 3205 O O . HIS A 1 399 ? -13.207 -5.641 28.772 1.00 88.06 399 HIS A O 1
ATOM 3211 N N . ILE A 1 400 ? -12.984 -7.071 30.488 1.00 87.94 400 ILE A N 1
ATOM 3212 C CA . ILE A 1 400 ? -13.209 -6.071 31.533 1.00 87.94 400 ILE A CA 1
ATOM 3213 C C . ILE A 1 400 ? -11.871 -5.754 32.187 1.00 87.94 400 ILE A C 1
ATOM 3215 O O . ILE A 1 400 ? -11.217 -6.645 32.728 1.00 87.94 400 ILE A O 1
ATOM 3219 N N . VAL A 1 401 ? -11.504 -4.479 32.170 1.00 88.69 401 VAL A N 1
ATOM 3220 C CA . VAL A 1 401 ? -10.276 -3.952 32.763 1.00 88.69 401 VAL A CA 1
ATOM 3221 C C . VAL A 1 401 ? -10.623 -3.163 34.022 1.00 88.69 401 VAL A C 1
ATOM 3223 O O . VAL A 1 401 ? -11.550 -2.351 34.018 1.00 88.69 401 VAL A O 1
ATOM 3226 N N . ASN A 1 402 ? -9.871 -3.390 35.100 1.00 86.75 402 ASN A N 1
ATOM 3227 C CA . ASN A 1 402 ? -9.964 -2.577 36.312 1.00 86.75 402 ASN A CA 1
ATOM 3228 C C . ASN A 1 402 ? -9.014 -1.382 36.196 1.00 86.75 402 ASN A C 1
ATOM 3230 O O . ASN A 1 402 ? -7.832 -1.564 35.918 1.00 86.75 402 ASN A O 1
ATOM 3234 N N . VAL A 1 403 ? -9.515 -0.181 36.466 1.00 84.94 403 VAL A N 1
ATOM 3235 C CA . VAL A 1 403 ? -8.755 1.070 36.401 1.00 84.94 403 VAL A CA 1
ATOM 3236 C C . VAL A 1 403 ? -8.767 1.743 37.762 1.00 84.94 403 VAL A C 1
ATOM 3238 O O . VAL A 1 403 ? -9.808 1.870 38.405 1.00 84.94 403 VAL A O 1
ATOM 3241 N N . ASN A 1 404 ? -7.608 2.226 38.198 1.00 80.94 404 ASN A N 1
ATOM 3242 C CA . ASN A 1 404 ? -7.506 2.937 39.462 1.00 80.94 404 ASN A CA 1
ATOM 3243 C C . ASN A 1 404 ? -7.992 4.390 39.321 1.00 80.94 404 ASN A C 1
ATOM 3245 O O . ASN A 1 404 ? -7.247 5.264 38.882 1.00 80.94 404 ASN A O 1
ATOM 3249 N N . VAL A 1 405 ? -9.242 4.651 39.709 1.00 78.62 405 VAL A N 1
ATOM 3250 C CA . VAL A 1 405 ? -9.833 5.997 39.715 1.00 78.62 405 VAL A CA 1
ATOM 3251 C C . VAL A 1 405 ? -9.855 6.531 41.147 1.00 78.62 405 VAL A C 1
ATOM 3253 O O . VAL A 1 405 ? -10.675 6.123 41.965 1.00 78.62 405 VAL A O 1
ATOM 3256 N N . THR A 1 406 ? -8.934 7.442 41.466 1.00 70.94 406 THR A N 1
ATOM 3257 C CA . THR A 1 406 ? -8.740 7.984 42.827 1.00 70.94 406 THR A CA 1
ATOM 3258 C C . THR A 1 406 ? -9.374 9.362 43.052 1.00 70.94 406 THR A C 1
ATOM 3260 O O . THR A 1 406 ? -9.312 9.884 44.165 1.00 70.94 406 THR A O 1
ATOM 3263 N N . GLY A 1 407 ? -9.998 9.958 42.029 1.00 70.44 407 GLY A N 1
ATOM 3264 C CA . GLY A 1 407 ? -10.570 11.307 42.083 1.00 70.44 407 GLY A CA 1
ATOM 3265 C C . GLY A 1 407 ? -11.863 11.470 41.280 1.00 70.44 407 GLY A C 1
ATOM 3266 O O . GLY A 1 407 ? -12.472 10.498 40.847 1.00 70.44 407 GLY A O 1
ATOM 3267 N N . ASN A 1 408 ? -12.267 12.725 41.065 1.00 75.81 408 ASN A N 1
ATOM 3268 C CA . ASN A 1 408 ? -13.504 13.087 40.353 1.00 75.81 408 ASN A CA 1
ATOM 3269 C C . ASN A 1 408 ? -13.315 13.207 38.829 1.00 75.81 408 ASN A C 1
ATOM 3271 O O . ASN A 1 408 ? -14.159 13.779 38.145 1.00 75.81 408 ASN A O 1
ATOM 3275 N N . THR A 1 409 ? -12.184 12.737 38.309 1.00 82.69 409 THR A N 1
ATOM 3276 C CA . THR A 1 409 ? -11.811 12.771 36.892 1.00 82.69 409 THR A CA 1
ATOM 3277 C C . THR A 1 409 ? -11.208 11.431 36.509 1.00 82.69 409 THR A C 1
ATOM 3279 O O . THR A 1 409 ? -10.530 10.802 37.324 1.00 82.69 409 THR A O 1
ATOM 3282 N N . ASN A 1 410 ? -11.419 11.007 35.264 1.00 88.56 410 ASN A N 1
ATOM 3283 C CA . ASN A 1 410 ? -10.751 9.822 34.748 1.00 88.56 410 ASN A CA 1
ATOM 3284 C C . ASN A 1 410 ? -9.235 10.095 34.657 1.00 88.56 410 ASN A C 1
ATOM 3286 O O . ASN A 1 410 ? -8.843 11.188 34.223 1.00 88.56 410 ASN A O 1
ATOM 3290 N N . PRO A 1 411 ? -8.379 9.148 35.084 1.00 90.50 411 PRO A N 1
ATOM 3291 C CA . PRO A 1 411 ? -6.945 9.257 34.860 1.00 90.50 411 PRO A CA 1
ATOM 3292 C C . PRO A 1 411 ? -6.641 9.172 33.362 1.00 90.50 411 PRO A C 1
ATOM 3294 O O . PRO A 1 411 ? -7.453 8.674 32.580 1.00 90.50 411 PRO A O 1
ATOM 3297 N N . GLU A 1 412 ? -5.457 9.637 32.976 1.00 93.06 412 GLU A N 1
ATOM 3298 C CA . GLU A 1 412 ? -4.887 9.268 31.685 1.00 93.06 412 GLU A CA 1
ATOM 3299 C C . GLU A 1 412 ? -4.662 7.750 31.688 1.00 93.06 412 GLU A C 1
ATOM 3301 O O . GLU A 1 412 ? -3.944 7.219 32.537 1.00 93.06 412 GLU A O 1
ATOM 3306 N N . TRP A 1 413 ? -5.374 7.049 30.809 1.00 94.00 413 TRP A N 1
ATOM 3307 C CA . TRP A 1 413 ? -5.311 5.597 30.693 1.00 94.00 413 TRP A CA 1
ATOM 3308 C C . TRP A 1 413 ? -5.756 5.201 29.295 1.00 94.00 413 TRP A C 1
ATOM 3310 O O . TRP A 1 413 ? -6.856 5.548 28.876 1.00 94.00 413 TRP A O 1
ATOM 3320 N N . TYR A 1 414 ? -4.920 4.489 28.563 1.00 95.56 414 TYR A N 1
ATOM 3321 C CA . TYR A 1 414 ? -5.160 4.120 27.179 1.00 95.56 414 TYR A CA 1
ATOM 3322 C C . TYR A 1 414 ? -5.557 2.657 27.077 1.00 95.56 414 TYR A C 1
ATOM 3324 O O . TYR A 1 414 ? -5.024 1.818 27.800 1.00 95.56 414 TYR A O 1
ATOM 3332 N N . PHE A 1 415 ? -6.449 2.357 26.138 1.00 96.12 415 PHE A N 1
ATOM 3333 C CA . PHE A 1 415 ? -6.861 1.002 25.784 1.00 96.12 415 PHE A CA 1
ATOM 3334 C C . PHE A 1 415 ? -6.643 0.769 24.299 1.00 96.12 415 PHE A C 1
ATOM 3336 O O . PHE A 1 415 ? -6.963 1.640 23.492 1.00 96.12 415 PHE A O 1
ATOM 3343 N N . ARG A 1 416 ? -6.169 -0.420 23.932 1.00 94.25 416 ARG A N 1
ATOM 3344 C CA . ARG A 1 416 ? -6.175 -0.911 22.551 1.00 94.25 416 ARG A CA 1
ATOM 3345 C C . ARG A 1 416 ? -6.358 -2.420 22.507 1.00 94.25 416 ARG A C 1
ATOM 3347 O O . ARG A 1 416 ? -6.211 -3.113 23.514 1.00 94.25 416 ARG A O 1
ATOM 3354 N N . VAL A 1 417 ? -6.615 -2.938 21.318 1.00 94.38 417 VAL A N 1
ATOM 3355 C CA . VAL A 1 417 ? -6.752 -4.368 21.054 1.00 94.38 417 VAL A CA 1
ATOM 3356 C C . VAL A 1 417 ? -5.716 -4.783 20.029 1.00 94.38 417 VAL A C 1
ATOM 3358 O O . VAL A 1 417 ? -5.541 -4.139 19.000 1.00 94.38 417 VAL A O 1
ATOM 3361 N N . VAL A 1 418 ? -5.007 -5.864 20.318 1.00 92.88 418 VAL A N 1
ATOM 3362 C CA . VAL A 1 418 ? -3.930 -6.383 19.478 1.00 92.88 418 VAL A CA 1
ATOM 3363 C C . VAL A 1 418 ? -4.258 -7.811 19.076 1.00 92.88 418 VAL A C 1
ATOM 3365 O O . VAL A 1 418 ? -4.738 -8.589 19.900 1.00 92.88 418 VAL A O 1
ATOM 3368 N N . VAL A 1 419 ? -4.006 -8.157 17.816 1.00 91.25 419 VAL A N 1
ATOM 3369 C CA . VAL A 1 419 ? -4.287 -9.490 17.276 1.00 91.25 419 VAL A CA 1
ATOM 3370 C C . VAL A 1 419 ? -3.000 -10.209 16.948 1.00 91.25 419 VAL A C 1
ATOM 3372 O O . VAL A 1 419 ? -2.112 -9.652 16.311 1.00 91.25 419 VAL A O 1
ATOM 3375 N N . TYR A 1 420 ? -2.932 -11.464 17.369 1.00 89.19 420 TYR A N 1
ATOM 3376 C CA . TYR A 1 420 ? -1.845 -12.388 17.099 1.00 89.19 420 TYR A CA 1
ATOM 3377 C C . TYR A 1 420 ? -2.358 -13.529 16.235 1.00 89.19 420 TYR A C 1
ATOM 3379 O O . TYR A 1 420 ? -3.448 -14.053 16.473 1.00 89.19 420 TYR A O 1
ATOM 3387 N N . ASP A 1 421 ? -1.529 -13.935 15.288 1.00 86.19 421 ASP A N 1
ATOM 3388 C CA . ASP A 1 421 ? -1.627 -15.238 14.651 1.00 86.19 421 ASP A CA 1
ATOM 3389 C C . ASP A 1 421 ? -0.950 -16.275 15.567 1.00 86.19 421 ASP A C 1
ATOM 3391 O O . ASP A 1 421 ? 0.109 -16.008 16.137 1.00 86.19 421 ASP A O 1
ATOM 3395 N N . SER A 1 422 ? -1.551 -17.455 15.737 1.00 83.62 422 SER A N 1
ATOM 3396 C CA . SER A 1 422 ? -0.951 -18.600 16.435 1.00 83.62 422 SER A CA 1
ATOM 3397 C C . SER A 1 422 ? 0.455 -18.977 15.957 1.00 83.62 422 SER A C 1
ATOM 3399 O O . SER A 1 422 ? 1.212 -19.576 16.720 1.00 83.62 422 SER A O 1
ATOM 3401 N N . GLU A 1 423 ? 0.809 -18.636 14.718 1.00 82.38 423 GLU A N 1
ATOM 3402 C CA . GLU A 1 423 ? 2.115 -18.930 14.129 1.00 82.38 423 GLU A CA 1
ATOM 3403 C C . GLU A 1 423 ? 3.194 -17.902 14.504 1.00 82.38 423 GLU A C 1
ATOM 3405 O O . GLU A 1 423 ? 4.383 -18.157 14.293 1.00 82.38 423 GLU A O 1
ATOM 3410 N N . THR A 1 424 ? 2.820 -16.746 15.069 1.00 76.12 424 THR A N 1
ATOM 3411 C CA . THR A 1 424 ? 3.752 -15.643 15.336 1.00 76.12 424 THR A CA 1
ATOM 3412 C C . THR A 1 424 ? 3.674 -15.134 16.772 1.00 76.12 424 THR A C 1
ATOM 3414 O O . THR A 1 424 ? 2.621 -14.802 17.310 1.00 76.12 424 THR A O 1
ATOM 3417 N N . GLU A 1 425 ? 4.834 -14.954 17.405 1.00 77.69 425 GLU A N 1
ATOM 3418 C CA . GLU A 1 425 ? 4.904 -14.304 18.723 1.00 77.69 425 GLU A CA 1
ATOM 3419 C C . GLU A 1 425 ? 4.637 -12.795 18.649 1.00 77.69 425 GLU A C 1
ATOM 3421 O O . GLU A 1 425 ? 4.278 -12.171 19.650 1.00 77.69 425 GLU A O 1
ATOM 3426 N N . ARG A 1 426 ? 4.801 -12.207 17.459 1.00 80.56 426 ARG A N 1
ATOM 3427 C CA . ARG A 1 426 ? 4.524 -10.796 17.200 1.00 80.56 426 ARG A CA 1
ATOM 3428 C C . ARG A 1 426 ? 3.069 -10.600 16.789 1.00 80.56 426 ARG A C 1
ATOM 3430 O O . ARG A 1 426 ? 2.503 -11.491 16.153 1.00 80.56 426 ARG A O 1
ATOM 3437 N N . PRO A 1 427 ? 2.470 -9.447 17.125 1.00 85.50 427 PRO A N 1
ATOM 3438 C CA . PRO A 1 427 ? 1.160 -9.107 16.605 1.00 85.50 427 PRO A CA 1
ATOM 3439 C C . PRO A 1 427 ? 1.118 -9.129 15.076 1.00 85.50 427 PRO A C 1
ATOM 3441 O O . PRO A 1 427 ? 2.083 -8.775 14.410 1.00 85.50 427 PRO A O 1
ATOM 3444 N N . MET A 1 428 ? -0.024 -9.506 14.525 1.00 86.44 428 MET A N 1
ATOM 3445 C CA . MET A 1 428 ? -0.323 -9.362 13.106 1.00 86.44 428 MET A CA 1
ATOM 3446 C C . MET A 1 428 ? -0.863 -7.960 12.810 1.00 86.44 428 MET A C 1
ATOM 3448 O O . MET A 1 428 ? -0.435 -7.313 11.861 1.00 86.44 428 MET A O 1
ATOM 3452 N N . THR A 1 429 ? -1.808 -7.490 13.628 1.00 89.62 429 THR A N 1
ATOM 3453 C CA . THR A 1 429 ? -2.457 -6.179 13.484 1.00 89.62 429 THR A CA 1
ATOM 3454 C C . THR A 1 429 ? -2.987 -5.671 14.833 1.00 89.62 429 THR A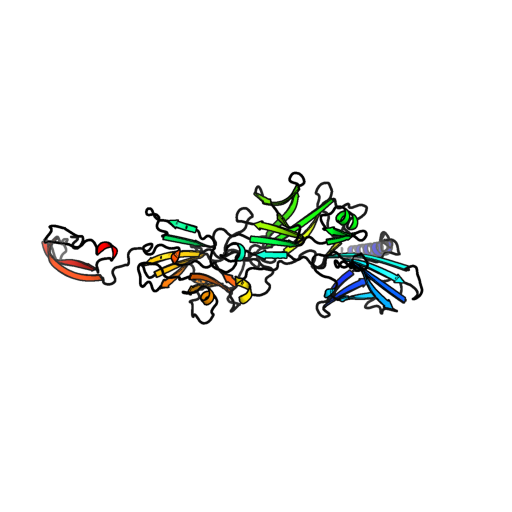 C 1
ATOM 3456 O O . THR A 1 429 ? -2.880 -6.366 15.849 1.00 89.62 429 THR A O 1
ATOM 3459 N N . SER A 1 430 ? -3.547 -4.461 14.873 1.00 92.62 430 SER A N 1
ATOM 3460 C CA . SER A 1 430 ? -4.122 -3.858 16.080 1.00 92.62 430 SER A CA 1
ATOM 3461 C C . SER A 1 430 ? -5.327 -2.953 15.794 1.00 92.62 430 SER A C 1
ATOM 3463 O O . SER A 1 430 ? -5.708 -2.713 14.651 1.00 92.62 430 SER A O 1
ATOM 3465 N N . SER A 1 431 ? -5.949 -2.439 16.849 1.00 95.19 431 SER A N 1
ATOM 3466 C CA . SER A 1 431 ? -6.779 -1.236 16.813 1.00 95.19 431 SER A CA 1
ATOM 3467 C C . SER A 1 431 ? -5.916 0.020 16.997 1.00 95.19 431 SER A C 1
ATOM 3469 O O . SER A 1 431 ? -4.725 -0.075 17.320 1.00 95.19 431 SER A O 1
ATOM 3471 N N . LEU A 1 432 ? -6.531 1.193 16.838 1.00 96.00 432 LEU A N 1
ATOM 3472 C CA . LEU A 1 432 ? -6.030 2.433 17.438 1.00 96.00 432 LEU A CA 1
ATOM 3473 C C . LEU A 1 432 ? -6.212 2.375 18.966 1.00 96.00 432 LEU A C 1
ATOM 3475 O O . LEU A 1 432 ? -6.896 1.491 19.490 1.00 96.00 432 LEU A O 1
ATOM 3479 N N . ALA A 1 433 ? -5.571 3.284 19.689 1.00 96.12 433 ALA A N 1
ATOM 3480 C CA . ALA A 1 433 ? -5.697 3.427 21.130 1.00 96.12 433 ALA A CA 1
ATOM 3481 C C . ALA A 1 433 ? -6.686 4.543 21.479 1.00 96.12 433 ALA A C 1
ATOM 3483 O O . ALA A 1 433 ? -6.714 5.583 20.828 1.00 96.12 433 ALA A O 1
ATOM 3484 N N . VAL A 1 434 ? -7.470 4.352 22.536 1.00 97.44 434 VAL A N 1
ATOM 3485 C CA . VAL A 1 434 ? -8.415 5.358 23.040 1.00 97.44 434 VAL A CA 1
ATOM 3486 C C . VAL A 1 434 ? -8.076 5.689 24.486 1.00 97.44 434 VAL A C 1
ATOM 3488 O O . VAL A 1 434 ? -7.849 4.787 25.293 1.00 97.44 434 VAL A O 1
ATOM 3491 N N . ASN A 1 435 ? -8.060 6.982 24.811 1.00 95.75 435 ASN A N 1
ATOM 3492 C CA . ASN A 1 435 ? -7.856 7.485 26.165 1.00 95.75 435 ASN A CA 1
ATOM 3493 C C . ASN A 1 435 ? -9.169 7.435 26.975 1.00 95.75 435 ASN A C 1
ATOM 3495 O O . ASN A 1 435 ? -10.216 7.885 26.515 1.00 95.75 435 ASN A O 1
ATOM 3499 N N . LEU A 1 436 ? -9.117 6.942 28.214 1.00 94.81 436 LEU A N 1
ATOM 3500 C CA . LEU A 1 436 ? -10.234 6.888 29.161 1.00 94.81 436 LEU A CA 1
ATOM 3501 C C . LEU A 1 436 ? -10.858 8.258 29.436 1.00 94.81 436 LEU A C 1
ATOM 3503 O O . LEU A 1 436 ? -12.039 8.347 29.772 1.00 94.81 436 LEU A O 1
ATOM 3507 N N . GLN A 1 437 ? -10.073 9.326 29.318 1.00 94.06 437 GLN A N 1
ATOM 3508 C CA . GLN A 1 437 ? -10.541 10.698 29.499 1.00 94.06 437 GLN A CA 1
ATOM 3509 C C . GLN A 1 437 ? -11.601 11.111 28.466 1.00 94.06 437 GLN A C 1
ATOM 3511 O O . GLN A 1 437 ? -12.328 12.071 28.707 1.00 94.06 437 GLN A O 1
ATOM 3516 N N . GLU A 1 438 ? -11.737 10.368 27.363 1.00 93.81 438 GLU A N 1
ATOM 3517 C CA . GLU A 1 438 ? -12.808 10.552 26.379 1.00 93.81 438 GLU A CA 1
ATOM 3518 C C . GLU A 1 438 ? -14.184 10.107 26.916 1.00 93.81 438 GLU A C 1
ATOM 3520 O O . GLU A 1 438 ? -15.216 10.574 26.436 1.00 93.81 438 GLU A O 1
ATOM 3525 N N . LEU A 1 439 ? -14.224 9.232 27.931 1.00 92.00 439 LEU A N 1
ATOM 3526 C CA . LEU A 1 439 ? -15.451 8.832 28.626 1.00 92.00 439 LEU A CA 1
ATOM 3527 C C . LEU A 1 439 ? -15.747 9.766 29.804 1.00 92.00 439 LEU A C 1
ATOM 3529 O O . LEU A 1 439 ? -14.845 10.235 30.498 1.00 92.00 439 LEU A O 1
ATOM 3533 N N . ALA A 1 440 ? -17.030 9.968 30.108 1.00 88.12 440 ALA A N 1
ATOM 3534 C CA . ALA A 1 440 ? -17.420 10.639 31.343 1.00 88.12 440 ALA A CA 1
ATOM 3535 C C . ALA A 1 440 ? -17.103 9.764 32.571 1.00 88.12 440 ALA A C 1
ATOM 3537 O O . ALA A 1 440 ? -17.147 8.534 32.525 1.00 88.12 440 ALA A O 1
ATOM 3538 N N . VAL A 1 441 ? -16.805 10.397 33.707 1.00 82.06 441 VAL A N 1
ATOM 3539 C CA . VAL A 1 441 ? -16.453 9.691 34.956 1.00 82.06 441 VAL A CA 1
ATOM 3540 C C . VAL A 1 441 ? -17.604 8.816 35.447 1.00 82.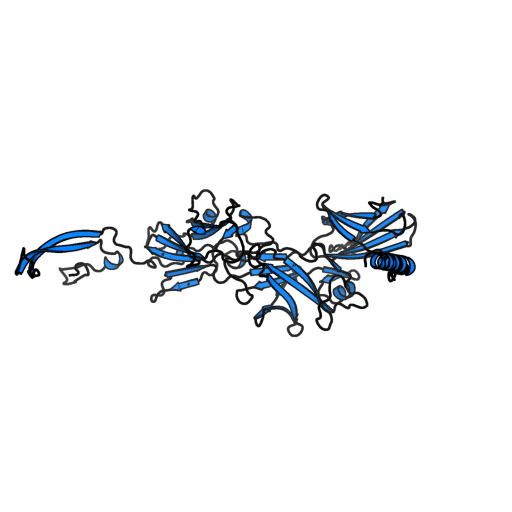06 441 VAL A C 1
ATOM 3542 O O . VAL A 1 441 ? -17.381 7.657 35.808 1.00 82.06 441 VAL A O 1
ATOM 3545 N N . ASP A 1 442 ? -18.820 9.357 35.359 1.00 74.25 442 ASP A N 1
ATOM 3546 C CA . ASP A 1 442 ? -20.078 8.738 35.785 1.00 74.25 442 ASP A CA 1
ATOM 3547 C C . ASP A 1 442 ? -20.822 8.051 34.625 1.00 74.25 442 ASP A C 1
ATOM 3549 O O . ASP A 1 442 ? -22.011 7.765 34.733 1.00 74.25 442 ASP A O 1
ATOM 3553 N N . ALA A 1 443 ? -20.135 7.780 33.506 1.00 72.31 443 ALA A N 1
ATOM 3554 C CA . ALA A 1 443 ? -20.695 7.049 32.363 1.00 72.31 443 ALA A CA 1
ATOM 3555 C C . ALA A 1 443 ? -21.110 5.606 32.699 1.00 72.31 443 ALA A C 1
ATOM 3557 O O . ALA A 1 443 ? -21.828 4.972 31.928 1.00 72.31 443 ALA A O 1
ATOM 3558 N N . GLY A 1 444 ? -20.618 5.075 33.822 1.00 62.88 444 GLY A N 1
ATOM 3559 C CA . GLY A 1 444 ? -20.892 3.716 34.257 1.00 62.88 444 GLY A CA 1
ATOM 3560 C C . GLY A 1 444 ? -22.344 3.501 34.661 1.00 62.88 444 GLY A C 1
ATOM 3561 O O . GLY A 1 444 ? -23.029 4.412 35.132 1.00 62.88 444 GLY A O 1
ATOM 3562 N N . ARG A 1 445 ? -22.806 2.250 34.565 1.00 57.12 445 ARG A N 1
ATOM 3563 C CA . ARG A 1 445 ? -23.986 1.841 35.338 1.00 57.12 445 ARG A CA 1
ATOM 3564 C C . ARG A 1 445 ? -23.693 2.098 36.826 1.00 57.12 445 ARG A C 1
ATOM 3566 O O . ARG A 1 445 ? -22.537 1.972 37.233 1.00 57.12 445 ARG A O 1
ATOM 3573 N N . PRO A 1 446 ? -24.696 2.467 37.646 1.00 49.75 446 PRO A N 1
ATOM 3574 C CA . PRO A 1 446 ? -24.472 2.656 39.073 1.00 49.75 446 PRO A CA 1
ATOM 3575 C C . PRO A 1 446 ? -23.794 1.404 39.651 1.00 49.75 446 PRO A C 1
ATOM 3577 O O . PRO A 1 446 ? -24.268 0.304 39.344 1.00 49.75 446 PRO A O 1
ATOM 3580 N N . PRO A 1 447 ? -22.719 1.538 40.451 1.00 47.78 447 PRO A N 1
ATOM 3581 C CA . PRO A 1 447 ? -22.064 0.389 41.061 1.00 47.78 447 PRO A CA 1
ATOM 3582 C C . PRO A 1 447 ? -23.094 -0.481 41.774 1.00 47.78 447 PRO A C 1
ATOM 3584 O O . PRO A 1 447 ? -23.938 0.028 42.520 1.00 47.78 447 PRO A O 1
ATOM 3587 N N . MET A 1 448 ? -23.009 -1.797 41.571 1.00 47.62 448 MET A N 1
ATOM 3588 C CA . MET A 1 448 ? -23.724 -2.743 42.424 1.00 47.62 448 MET A CA 1
ATOM 3589 C C . MET A 1 448 ? -23.293 -2.498 43.880 1.00 47.62 448 MET A C 1
ATOM 3591 O O . MET A 1 448 ? -22.091 -2.349 44.127 1.00 47.62 448 MET A O 1
ATOM 3595 N N . PRO A 1 449 ? -24.225 -2.443 44.851 1.00 54.94 449 PRO A N 1
ATOM 3596 C CA . PRO A 1 449 ? -23.859 -2.267 46.250 1.00 54.94 449 PRO A CA 1
ATOM 3597 C C . PRO A 1 449 ? -22.853 -3.336 46.684 1.00 54.94 449 PRO A C 1
ATOM 3599 O O . PRO A 1 449 ? -23.077 -4.526 46.460 1.00 54.94 449 PRO A O 1
ATOM 3602 N N . LYS A 1 450 ? -21.739 -2.908 47.290 1.00 51.25 450 LYS A N 1
ATOM 3603 C CA . LYS A 1 450 ? -20.626 -3.799 47.667 1.00 51.25 450 LYS A CA 1
ATOM 3604 C C . LYS A 1 450 ? -21.030 -4.834 48.715 1.00 51.25 450 LYS A C 1
ATOM 3606 O O . LYS A 1 450 ? -20.473 -5.926 48.751 1.00 51.25 450 LYS A O 1
ATOM 3611 N N . GLU A 1 451 ? -22.022 -4.501 49.533 1.00 59.06 451 GLU A N 1
ATOM 3612 C CA . GLU A 1 451 ? -22.589 -5.378 50.546 1.00 59.06 451 GLU A CA 1
ATOM 3613 C C . GLU A 1 451 ? -24.096 -5.499 50.325 1.00 59.06 451 GLU A C 1
ATOM 3615 O O . GLU A 1 451 ? -24.815 -4.499 50.334 1.00 59.06 451 GLU A O 1
ATOM 3620 N N . ILE A 1 452 ? -24.568 -6.733 50.140 1.00 65.94 452 ILE A N 1
ATOM 3621 C CA . ILE A 1 452 ? -25.988 -7.082 50.162 1.00 65.94 452 ILE A CA 1
ATOM 3622 C C . ILE A 1 452 ? -26.182 -8.031 51.337 1.00 65.94 452 ILE A C 1
ATOM 3624 O O . ILE A 1 452 ? -25.651 -9.143 51.345 1.00 65.94 452 ILE A O 1
ATOM 3628 N N . LYS A 1 453 ? -26.945 -7.598 52.336 1.00 73.81 453 LYS A N 1
ATOM 3629 C CA . LYS A 1 453 ? -27.298 -8.418 53.488 1.00 73.81 453 LYS A CA 1
ATOM 3630 C C . LYS A 1 453 ? -28.752 -8.851 53.375 1.00 73.81 453 LYS A C 1
ATOM 3632 O O . LYS A 1 453 ? -29.653 -8.023 53.261 1.00 73.81 453 LYS A O 1
ATOM 3637 N N . VAL A 1 454 ? -28.967 -10.162 53.453 1.00 75.38 454 VAL A N 1
ATOM 3638 C CA . VAL A 1 454 ? -30.300 -10.772 53.497 1.00 75.38 454 VAL A CA 1
ATOM 3639 C C . VAL A 1 454 ? -30.535 -11.298 54.904 1.00 75.38 454 VAL A C 1
ATOM 3641 O O . VAL A 1 454 ? -29.791 -12.162 55.368 1.00 75.38 454 VAL A O 1
ATOM 3644 N N . THR A 1 455 ? -31.562 -10.795 55.585 1.00 79.88 455 THR A N 1
ATOM 3645 C CA . THR A 1 455 ? -31.932 -11.268 56.924 1.00 79.88 455 THR A CA 1
ATOM 3646 C C . THR A 1 455 ? -33.355 -11.827 56.893 1.00 79.88 455 THR A C 1
ATOM 3648 O O . THR A 1 455 ? -34.275 -11.117 56.481 1.00 79.88 455 THR A O 1
ATOM 3651 N N . PRO A 1 456 ? -33.582 -13.088 57.305 1.00 73.19 456 PRO A N 1
ATOM 3652 C CA . PRO A 1 456 ? -34.933 -13.602 57.457 1.00 73.19 456 PRO A CA 1
ATOM 3653 C C . PRO A 1 456 ? -35.589 -12.941 58.670 1.00 73.19 456 PRO A C 1
ATOM 3655 O O . PRO A 1 456 ? -35.071 -13.010 59.785 1.00 73.19 456 PRO A O 1
ATOM 3658 N N . ILE A 1 457 ? -36.751 -12.332 58.461 1.00 80.19 457 ILE A N 1
ATOM 3659 C CA . ILE A 1 457 ? -37.570 -11.762 59.529 1.00 80.19 457 ILE A CA 1
ATOM 3660 C C . ILE A 1 457 ? -38.824 -12.610 59.669 1.00 80.19 457 ILE A C 1
ATOM 3662 O O . ILE A 1 457 ? -39.491 -12.952 58.692 1.00 80.19 457 ILE A O 1
ATOM 3666 N N . TYR A 1 458 ? -39.157 -12.969 60.904 1.00 76.88 458 TYR A N 1
ATOM 3667 C CA . TYR A 1 458 ? -40.405 -13.661 61.181 1.00 76.88 458 TYR A CA 1
ATOM 3668 C C . TYR A 1 458 ? -41.591 -12.744 60.844 1.00 76.88 458 TYR A C 1
ATOM 3670 O O . TYR A 1 458 ? -41.810 -11.736 61.510 1.00 76.88 458 TYR A O 1
ATOM 3678 N N . GLY A 1 459 ? -42.350 -13.099 59.805 1.00 71.69 459 GLY A N 1
ATOM 3679 C CA . GLY A 1 459 ? -43.481 -12.321 59.291 1.00 71.69 459 GLY A CA 1
ATOM 3680 C C . GLY A 1 459 ? -44.803 -12.603 60.012 1.00 71.69 459 GLY A C 1
ATOM 3681 O O . GLY A 1 459 ? -45.843 -12.088 59.616 1.00 71.69 459 GLY A O 1
ATOM 3682 N N . GLY A 1 460 ? -44.786 -13.435 61.058 1.00 78.81 460 GLY A N 1
ATOM 3683 C CA . GLY A 1 460 ? -45.982 -13.886 61.767 1.00 78.81 460 GLY A CA 1
ATOM 3684 C C . GLY A 1 460 ? -46.482 -15.242 61.268 1.00 78.81 460 GLY A C 1
ATOM 3685 O O . GLY A 1 460 ? -45.715 -16.056 60.757 1.00 78.81 460 GLY A O 1
ATOM 3686 N N . ARG A 1 461 ? -47.776 -15.516 61.450 1.00 79.62 461 ARG A N 1
ATOM 3687 C CA . ARG A 1 461 ? -48.434 -16.715 60.909 1.00 79.62 461 ARG A CA 1
ATOM 3688 C C . ARG A 1 461 ? -49.563 -16.287 59.992 1.00 79.62 461 ARG A C 1
ATOM 3690 O O . ARG A 1 461 ? -50.304 -15.373 60.342 1.00 79.62 461 ARG A O 1
ATOM 3697 N N . THR A 1 462 ? -49.715 -16.975 58.870 1.00 79.94 462 THR A N 1
ATOM 3698 C CA . THR A 1 462 ? -50.861 -16.787 57.981 1.00 79.94 462 THR A CA 1
ATOM 3699 C C . THR A 1 462 ? -51.710 -18.046 57.940 1.00 79.94 462 THR A C 1
ATOM 3701 O O . THR A 1 462 ? -51.201 -19.163 58.089 1.00 79.94 462 THR A O 1
ATOM 3704 N N . LYS A 1 463 ? -53.013 -17.858 57.741 1.00 81.56 463 LYS A N 1
ATOM 3705 C CA . LYS A 1 463 ? -53.937 -18.957 57.488 1.00 81.56 463 LYS A CA 1
ATOM 3706 C C . LYS A 1 463 ? -53.794 -19.390 56.039 1.00 81.56 463 LYS A C 1
ATOM 3708 O O . LYS A 1 463 ? -54.035 -18.601 55.130 1.00 81.56 463 LYS A O 1
ATOM 3713 N N . VAL A 1 464 ? -53.449 -20.651 55.830 1.00 75.75 464 VAL A N 1
ATOM 3714 C CA . VAL A 1 464 ? -53.512 -21.293 54.517 1.00 75.75 464 VAL A CA 1
ATOM 3715 C C . VAL A 1 464 ? -54.568 -22.385 54.539 1.00 75.75 464 VAL A C 1
ATOM 3717 O O . VAL A 1 464 ? -54.687 -23.140 55.505 1.00 75.75 464 VAL A O 1
ATOM 3720 N N . THR A 1 465 ? -55.347 -22.459 53.466 1.00 77.44 465 THR A N 1
ATOM 3721 C CA . THR A 1 465 ? -56.280 -23.566 53.253 1.00 77.44 465 THR A CA 1
ATOM 3722 C C . THR A 1 465 ? -55.513 -24.691 52.579 1.00 77.44 465 THR A C 1
ATOM 3724 O O . THR A 1 465 ? -55.003 -24.510 51.473 1.00 77.44 465 THR A O 1
ATOM 3727 N N . VAL A 1 466 ? -55.397 -25.836 53.249 1.00 70.75 466 VAL A N 1
ATOM 3728 C CA . VAL A 1 466 ? -54.724 -27.006 52.674 1.00 70.75 466 VAL A CA 1
ATOM 3729 C C . VAL A 1 466 ? -55.764 -27.828 51.900 1.00 70.75 466 VAL A C 1
ATOM 3731 O O . VAL A 1 466 ? -56.847 -28.082 52.439 1.00 70.75 466 VAL A O 1
ATOM 3734 N N . PRO A 1 467 ? -55.485 -28.232 50.644 1.00 66.38 467 PRO A N 1
ATOM 3735 C CA . PRO A 1 467 ? -56.374 -29.102 49.879 1.00 66.38 467 PRO A CA 1
ATOM 3736 C C . PRO A 1 467 ? -56.663 -30.394 50.645 1.00 66.38 467 PRO A C 1
ATOM 3738 O O . PRO A 1 467 ? -55.764 -30.964 51.261 1.00 66.38 467 PRO A O 1
ATOM 3741 N N . SER A 1 468 ? -57.912 -30.856 50.608 1.00 73.56 468 SER A N 1
ATOM 3742 C CA . SER A 1 468 ? -58.311 -32.042 51.366 1.00 73.56 468 SER A CA 1
ATOM 3743 C C . SER A 1 468 ? -57.622 -33.297 50.829 1.00 73.56 468 SER A C 1
ATOM 3745 O O . SER A 1 468 ? -57.804 -33.658 49.668 1.00 73.56 468 SER A O 1
ATOM 3747 N N . THR A 1 469 ? -56.848 -33.955 51.687 1.00 67.50 469 THR A N 1
ATOM 3748 C CA . THR A 1 469 ? -56.255 -35.279 51.455 1.00 67.50 469 THR A CA 1
ATOM 3749 C C . THR A 1 469 ? -56.729 -36.243 52.543 1.00 67.50 469 THR A C 1
ATOM 3751 O O . THR A 1 469 ? -57.233 -35.802 53.576 1.00 67.50 469 THR A O 1
ATOM 3754 N N . ASP A 1 470 ? -56.511 -37.550 52.368 1.00 66.19 470 ASP A N 1
ATOM 3755 C CA . ASP A 1 470 ? -56.858 -38.576 53.371 1.00 66.19 470 ASP A CA 1
ATOM 3756 C C . ASP A 1 470 ? -56.140 -38.386 54.728 1.00 66.19 470 ASP A C 1
ATOM 3758 O O . ASP A 1 470 ? -56.493 -39.025 55.718 1.00 66.19 470 ASP A O 1
ATOM 3762 N N . LEU A 1 471 ? -55.130 -37.504 54.788 1.00 59.38 471 LEU A N 1
ATOM 3763 C CA . LEU A 1 471 ? -54.308 -37.225 55.969 1.00 59.38 471 LEU A CA 1
ATOM 3764 C C . LEU A 1 471 ? -54.536 -35.828 56.578 1.00 59.38 471 LEU A C 1
ATOM 3766 O O . LEU A 1 471 ? -54.165 -35.616 57.732 1.00 59.38 471 LEU A O 1
ATOM 3770 N N . SER A 1 472 ? -55.125 -34.866 55.853 1.00 61.44 472 SER A N 1
ATOM 3771 C CA . SER A 1 472 ? -55.419 -33.528 56.395 1.00 61.44 472 SER A CA 1
ATOM 3772 C C . SER A 1 472 ? -56.466 -32.755 55.583 1.00 61.44 472 SER A C 1
ATOM 3774 O O . SER A 1 472 ? -56.477 -32.790 54.352 1.00 61.44 472 SER A O 1
ATOM 3776 N N . THR A 1 473 ? -57.343 -32.026 56.285 1.00 63.00 473 THR A N 1
ATOM 3777 C CA . THR A 1 473 ? -58.330 -31.093 55.710 1.00 63.00 473 THR A CA 1
ATOM 3778 C C . THR A 1 473 ? -58.501 -29.883 56.649 1.00 63.00 473 THR A C 1
ATOM 3780 O O . THR A 1 473 ? -58.446 -30.051 57.868 1.00 63.00 473 THR A O 1
ATOM 3783 N N . GLY A 1 474 ? -58.671 -28.665 56.112 1.00 71.94 474 GLY A N 1
ATOM 3784 C CA . GLY A 1 474 ? -58.984 -27.452 56.895 1.00 71.94 474 GLY A CA 1
ATOM 3785 C C . GLY A 1 474 ? -57.988 -26.285 56.772 1.00 71.94 474 GLY A C 1
ATOM 3786 O O . GLY A 1 474 ? -57.051 -26.313 55.971 1.00 71.94 474 GLY A O 1
ATOM 3787 N N . GLU A 1 475 ? -58.222 -25.226 57.558 1.00 74.12 475 GLU A N 1
ATOM 3788 C CA . GLU A 1 475 ? -57.344 -24.049 57.652 1.00 74.12 475 GLU A CA 1
ATOM 3789 C C . GLU A 1 475 ? -56.223 -24.274 58.672 1.00 74.12 475 GLU A C 1
ATOM 3791 O O . GLU A 1 475 ? -56.481 -24.583 59.837 1.00 74.12 475 GLU A O 1
ATOM 3796 N N . PHE A 1 476 ? -54.978 -24.036 58.263 1.00 73.56 476 PHE A N 1
ATOM 3797 C CA . PHE A 1 476 ? -53.809 -24.151 59.132 1.00 73.56 476 PHE A CA 1
ATOM 3798 C C . PHE A 1 476 ? -53.060 -22.824 59.228 1.00 73.56 476 PHE A C 1
ATOM 3800 O O . PHE A 1 476 ? -52.863 -22.128 58.235 1.00 73.56 476 PHE A O 1
ATOM 3807 N N . ASN A 1 477 ? -52.594 -22.491 60.435 1.00 75.69 477 ASN A N 1
ATOM 3808 C CA . ASN A 1 477 ? -51.719 -21.342 60.664 1.00 75.69 477 ASN A CA 1
ATOM 3809 C C . ASN A 1 477 ? -50.259 -21.746 60.458 1.00 75.69 477 ASN A C 1
ATOM 3811 O O . ASN A 1 477 ? -49.631 -22.287 61.380 1.00 75.69 477 ASN A O 1
ATOM 3815 N N . ILE A 1 478 ? -49.699 -21.441 59.291 1.00 76.19 478 ILE A N 1
ATOM 3816 C CA . ILE A 1 478 ? -48.276 -21.657 59.018 1.00 76.19 478 ILE A CA 1
ATOM 3817 C C . ILE A 1 478 ? -47.473 -20.393 59.345 1.00 76.19 478 ILE A C 1
ATOM 3819 O O . ILE A 1 478 ? -47.968 -19.286 59.122 1.00 76.19 478 ILE A O 1
ATOM 3823 N N . PRO A 1 479 ? -46.260 -20.520 59.909 1.00 75.44 479 PRO A N 1
ATOM 3824 C CA . PRO A 1 479 ? -45.353 -19.388 60.025 1.00 75.44 479 PRO A CA 1
ATOM 3825 C C . PRO A 1 479 ? -44.972 -18.884 58.631 1.00 75.44 479 PRO A C 1
ATOM 3827 O O . PRO A 1 479 ? -44.708 -19.682 57.734 1.00 75.44 479 PRO A O 1
ATOM 3830 N N . ILE A 1 480 ? -44.936 -17.565 58.465 1.00 77.25 480 ILE A N 1
ATOM 3831 C CA . ILE A 1 480 ? -44.408 -16.915 57.268 1.00 77.25 480 ILE A CA 1
ATOM 3832 C C . ILE A 1 480 ? -43.097 -16.219 57.611 1.00 77.25 480 ILE A C 1
ATOM 3834 O O . ILE A 1 480 ? -42.918 -15.666 58.699 1.00 77.25 480 ILE A O 1
ATOM 3838 N N . THR A 1 481 ? -42.163 -16.265 56.673 1.00 72.00 481 THR A N 1
ATOM 3839 C CA . THR A 1 481 ? -40.868 -15.597 56.774 1.00 72.00 481 THR A CA 1
ATOM 3840 C C . THR A 1 481 ? -40.826 -14.527 55.698 1.00 72.00 481 THR A C 1
ATOM 3842 O O . THR A 1 481 ? -41.072 -14.817 54.530 1.00 72.00 481 THR A O 1
ATOM 3845 N N . HIS A 1 482 ? -40.546 -13.291 56.095 1.00 75.62 482 HIS A N 1
ATOM 3846 C CA . HIS A 1 482 ? -40.202 -12.218 55.174 1.00 75.62 482 HIS A CA 1
ATOM 3847 C C . HIS A 1 482 ? -38.682 -12.174 55.004 1.00 75.62 482 HIS A C 1
ATOM 3849 O O . HIS A 1 482 ? -37.933 -12.625 55.873 1.00 75.62 482 HIS A O 1
ATOM 3855 N N . LEU A 1 483 ? -38.224 -11.627 53.883 1.00 72.50 483 LEU A N 1
ATOM 3856 C CA . LEU A 1 483 ? -36.813 -11.348 53.651 1.00 72.50 483 LEU A CA 1
ATOM 3857 C C . LEU A 1 483 ? -36.613 -9.840 53.730 1.00 72.50 483 LEU A C 1
ATOM 3859 O O . LEU A 1 483 ? -37.239 -9.100 52.977 1.00 72.50 483 LEU A O 1
ATOM 3863 N N . GLU A 1 484 ? -35.746 -9.397 54.634 1.00 77.38 484 GLU A N 1
ATOM 3864 C CA . GLU A 1 484 ? -35.244 -8.028 54.633 1.00 77.38 484 GLU A CA 1
ATOM 3865 C C . GLU A 1 484 ? -33.934 -7.987 53.853 1.00 77.38 484 GLU A C 1
ATOM 3867 O O . GLU A 1 484 ? -32.980 -8.711 54.160 1.00 77.38 484 GLU A O 1
ATOM 3872 N N . LEU A 1 485 ? -33.916 -7.145 52.824 1.00 68.50 485 LEU A N 1
ATOM 3873 C CA . LEU A 1 485 ? -32.757 -6.861 51.992 1.00 68.50 485 LEU A CA 1
ATOM 3874 C C . LEU A 1 485 ? -32.219 -5.493 52.403 1.00 68.50 485 LEU A C 1
ATOM 3876 O O . LEU A 1 485 ? -32.923 -4.495 52.284 1.00 68.50 485 LEU A O 1
ATOM 3880 N N . SER A 1 486 ? -30.974 -5.439 52.866 1.00 71.94 486 SER A N 1
ATOM 3881 C CA . SER A 1 486 ? -30.257 -4.179 53.089 1.00 71.94 486 SER A CA 1
ATOM 3882 C C . SER A 1 486 ? -29.003 -4.132 52.228 1.00 71.94 486 SER A C 1
ATOM 3884 O O . SER A 1 486 ? -28.341 -5.148 52.012 1.00 71.94 486 SER A O 1
ATOM 3886 N N . PHE A 1 487 ? -28.697 -2.949 51.707 1.00 69.69 487 PHE A N 1
ATOM 3887 C CA . PHE A 1 487 ? -27.549 -2.713 50.843 1.00 69.69 487 PHE A CA 1
ATOM 3888 C C . PHE A 1 487 ? -26.862 -1.395 51.200 1.00 69.69 487 PHE A C 1
ATOM 3890 O O . PHE A 1 487 ? -27.503 -0.475 51.713 1.00 69.69 487 PH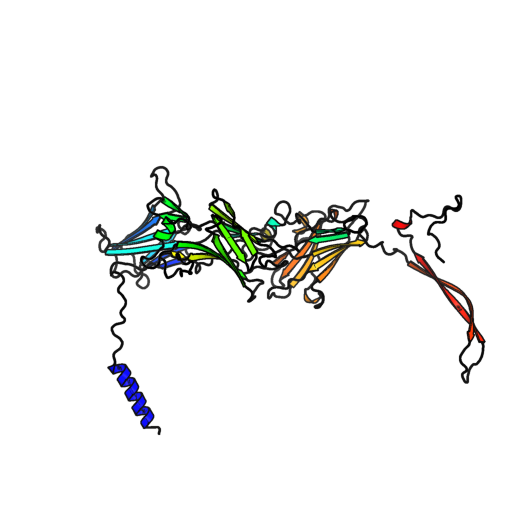E A O 1
ATOM 3897 N N . GLU A 1 488 ? -25.556 -1.296 50.932 1.00 67.12 488 GLU A N 1
ATOM 3898 C CA . GLU A 1 488 ? -24.851 -0.015 51.042 1.00 67.12 488 GLU A CA 1
ATOM 3899 C C . GLU A 1 488 ? -25.528 1.019 50.131 1.00 67.12 488 GLU A C 1
ATOM 3901 O O . GLU A 1 488 ? -25.800 0.759 48.956 1.00 67.12 488 GLU A O 1
ATOM 3906 N N . LYS A 1 489 ? -25.793 2.211 50.673 1.00 62.66 489 LYS A N 1
ATOM 3907 C CA . LYS A 1 489 ? -26.418 3.298 49.923 1.00 62.66 489 LYS A CA 1
ATOM 3908 C C . LYS A 1 489 ? -25.539 3.698 48.724 1.00 62.66 489 LYS A C 1
ATOM 3910 O O . LYS A 1 489 ? -24.392 4.107 48.942 1.00 62.66 489 LYS A O 1
ATOM 3915 N N . PRO A 1 490 ? -26.061 3.654 47.480 1.00 60.38 490 PRO A N 1
ATOM 3916 C CA . PRO A 1 490 ? -25.306 4.052 46.295 1.00 60.38 490 PRO A CA 1
ATOM 3917 C C . PRO A 1 490 ? -24.739 5.469 46.428 1.00 60.38 490 PRO A C 1
ATOM 3919 O O . PRO A 1 490 ? -25.385 6.353 46.994 1.00 60.38 490 PRO A O 1
ATOM 3922 N N . ILE A 1 491 ? -23.546 5.713 45.873 1.00 57.72 491 ILE A N 1
ATOM 3923 C CA . ILE A 1 491 ? -22.861 7.020 45.952 1.00 57.72 491 ILE A CA 1
ATOM 3924 C C . ILE A 1 491 ? -23.763 8.152 45.439 1.00 57.72 491 ILE A C 1
ATOM 3926 O O . ILE A 1 491 ? -23.881 9.192 46.085 1.00 57.72 491 ILE A O 1
ATOM 3930 N N . SER A 1 492 ? -24.481 7.916 44.340 1.00 55.66 492 SER A N 1
ATOM 3931 C CA . SER A 1 492 ? -25.439 8.862 43.753 1.00 55.66 492 SER A CA 1
ATOM 3932 C C . SER A 1 492 ? -26.611 9.215 44.678 1.00 55.66 492 SER A C 1
ATOM 3934 O O . SER A 1 492 ? -27.233 10.267 44.510 1.00 55.66 492 SER A O 1
ATOM 3936 N N . TRP A 1 493 ? -26.910 8.360 45.660 1.00 60.25 493 TRP A N 1
ATOM 3937 C CA . TRP A 1 493 ? -27.999 8.531 46.620 1.00 60.25 493 TRP A CA 1
ATOM 3938 C C . TRP A 1 493 ? -27.524 9.078 47.962 1.00 60.25 493 TRP A C 1
ATOM 3940 O O . TRP A 1 493 ? -28.357 9.523 48.751 1.00 60.25 493 TRP A O 1
ATOM 3950 N N . LYS A 1 494 ? -26.208 9.115 48.227 1.00 62.12 494 LYS A N 1
ATOM 3951 C CA . LYS A 1 494 ? -25.663 9.642 49.490 1.00 62.12 494 LYS A CA 1
ATOM 3952 C C . LYS A 1 494 ? -26.155 11.061 49.776 1.00 62.12 494 LYS A C 1
ATOM 3954 O O . LYS A 1 494 ? -26.470 11.348 50.911 1.00 62.12 494 LYS A O 1
ATOM 3959 N N . LYS A 1 495 ? -26.387 11.900 48.764 1.00 58.22 495 LYS A N 1
ATOM 3960 C CA . LYS A 1 495 ? -26.955 13.251 48.949 1.00 58.22 495 LYS A CA 1
ATOM 3961 C C . LYS A 1 495 ? -28.389 13.311 49.510 1.00 58.22 495 LYS A C 1
ATOM 3963 O O . LYS A 1 495 ? -28.804 14.378 49.939 1.00 58.22 495 LYS A O 1
ATOM 3968 N N . TYR A 1 496 ? -29.149 12.216 49.493 1.00 59.31 496 TYR A N 1
ATOM 3969 C CA . TYR A 1 496 ? -30.550 12.181 49.929 1.00 59.31 496 TYR A CA 1
ATOM 3970 C C . TYR A 1 496 ? -30.697 11.543 51.312 1.00 59.31 496 TYR A C 1
ATOM 3972 O O . TYR A 1 496 ? -31.203 10.427 51.417 1.00 59.31 496 TYR A O 1
ATOM 3980 N N . HIS A 1 497 ? -30.190 12.182 52.362 1.00 60.91 497 HIS A N 1
ATOM 3981 C CA . HIS A 1 497 ? -30.308 11.679 53.736 1.00 60.91 497 HIS A CA 1
ATOM 3982 C C . HIS A 1 497 ? -31.648 12.058 54.371 1.00 60.91 497 HIS A C 1
ATOM 3984 O O . HIS A 1 497 ? -32.177 13.127 54.094 1.00 60.91 497 HIS A O 1
ATOM 3990 N N . ASN A 1 498 ? -32.168 11.202 55.250 1.00 59.22 498 ASN A N 1
ATOM 3991 C CA . ASN A 1 498 ? -33.222 11.587 56.182 1.00 59.22 498 ASN A CA 1
ATOM 3992 C C . ASN A 1 498 ? -32.676 12.598 57.200 1.00 59.22 498 ASN A C 1
ATOM 3994 O O . ASN A 1 498 ? -31.872 12.230 58.060 1.00 59.22 498 ASN A O 1
ATOM 3998 N N . ASP A 1 499 ? -33.162 13.837 57.161 1.00 61.50 499 ASP A N 1
ATOM 3999 C CA . ASP A 1 499 ? -32.993 14.791 58.257 1.00 61.50 499 ASP A CA 1
ATOM 4000 C C . ASP A 1 499 ? -34.318 14.935 59.007 1.00 61.50 499 ASP A C 1
ATOM 4002 O O . ASP A 1 499 ? -35.137 15.821 58.755 1.00 61.50 499 ASP A O 1
ATOM 4006 N N . ARG A 1 500 ? -34.527 14.026 59.966 1.00 56.53 500 ARG A N 1
ATOM 4007 C CA . ARG A 1 500 ? -35.743 13.989 60.795 1.00 56.53 500 ARG A CA 1
ATOM 4008 C C . ARG A 1 500 ? -35.938 15.250 61.646 1.00 56.53 500 ARG A C 1
ATOM 4010 O O . ARG A 1 500 ? -37.022 15.426 62.190 1.00 56.53 500 ARG A O 1
ATOM 4017 N N . ILE A 1 501 ? -34.919 16.099 61.796 1.00 59.78 501 ILE A N 1
ATOM 4018 C CA . ILE A 1 501 ? -35.024 17.364 62.539 1.00 59.78 501 ILE A CA 1
ATOM 4019 C C . ILE A 1 501 ? -35.650 18.455 61.658 1.00 59.78 501 ILE A C 1
ATOM 4021 O O . ILE A 1 501 ? -36.350 19.322 62.176 1.00 59.78 501 ILE A O 1
ATOM 4025 N N . ASN A 1 502 ? -35.453 18.374 60.340 1.00 63.84 502 ASN A N 1
ATOM 4026 C CA . ASN A 1 502 ? -35.949 19.341 59.359 1.00 63.84 502 ASN A CA 1
ATOM 4027 C C . ASN A 1 502 ? -37.130 18.817 58.518 1.00 63.84 502 ASN A C 1
ATOM 4029 O O . ASN A 1 502 ? -37.502 19.456 57.538 1.00 63.84 502 ASN A O 1
ATOM 4033 N N . ASP A 1 503 ? -37.730 17.685 58.911 1.00 56.69 503 ASP A N 1
ATOM 4034 C CA . ASP A 1 503 ? -38.841 17.024 58.201 1.00 56.69 503 ASP A CA 1
ATOM 4035 C C . ASP A 1 503 ? -38.494 16.664 56.734 1.00 56.69 503 ASP A C 1
ATOM 4037 O O . ASP A 1 503 ? -39.363 16.597 55.863 1.00 56.69 503 ASP A O 1
ATOM 4041 N N . ASP A 1 504 ? -37.205 16.425 56.458 1.00 58.19 504 ASP A N 1
ATOM 4042 C CA . ASP A 1 504 ? -36.705 16.050 55.134 1.00 58.19 504 ASP A CA 1
ATOM 4043 C C . ASP A 1 504 ? -36.618 14.519 55.032 1.00 58.19 504 ASP A C 1
ATOM 4045 O O . ASP A 1 504 ? -35.762 13.872 55.652 1.00 58.19 504 ASP A O 1
ATOM 4049 N N . TYR A 1 505 ? -37.561 13.930 54.293 1.00 56.44 505 TYR A N 1
ATOM 4050 C CA . TYR A 1 505 ? -37.680 12.483 54.104 1.00 56.44 505 TYR A CA 1
ATOM 4051 C C . TYR A 1 505 ? -36.842 12.045 52.891 1.00 56.44 505 TYR A C 1
ATOM 4053 O O . TYR A 1 505 ? -37.287 12.078 51.744 1.00 56.44 505 TYR A O 1
ATOM 4061 N N . GLY A 1 506 ? -35.602 11.644 53.157 1.00 60.38 506 GLY A N 1
ATOM 4062 C CA . GLY A 1 506 ? -34.682 11.031 52.207 1.00 60.38 506 GLY A CA 1
ATOM 4063 C C . GLY A 1 506 ? -35.012 9.571 51.862 1.00 60.38 506 GLY A C 1
ATOM 4064 O O . GLY A 1 506 ? -35.945 8.952 52.368 1.00 60.38 506 GLY A O 1
ATOM 4065 N N . TRP A 1 507 ? -34.196 8.991 50.983 1.00 60.53 507 TRP A N 1
ATOM 4066 C CA . TRP A 1 507 ? -34.419 7.679 50.351 1.00 60.53 507 TRP A CA 1
ATOM 4067 C C . TRP A 1 507 ? -33.834 6.520 51.186 1.00 60.53 507 TRP A C 1
ATOM 4069 O O . TRP A 1 507 ? -33.286 5.570 50.633 1.00 60.53 507 TRP A O 1
ATOM 4079 N N . ASP A 1 508 ? -33.877 6.621 52.519 1.00 59.06 508 ASP A N 1
ATOM 4080 C CA . ASP A 1 508 ? -33.230 5.652 53.423 1.00 59.06 508 ASP A CA 1
ATOM 4081 C C . ASP A 1 508 ? -34.132 4.453 53.791 1.00 59.06 508 ASP A C 1
ATOM 4083 O O . ASP A 1 508 ? -33.632 3.453 54.300 1.00 59.06 508 ASP A O 1
ATOM 4087 N N . GLU A 1 509 ? -35.440 4.516 53.514 1.00 56.50 509 GLU A N 1
ATOM 4088 C CA . GLU A 1 509 ? -36.400 3.431 53.773 1.00 56.50 509 GLU A CA 1
ATOM 4089 C C . GLU A 1 509 ? -37.387 3.285 52.594 1.00 56.50 509 GLU A C 1
ATOM 4091 O O . GLU A 1 509 ? -38.162 4.197 52.313 1.00 56.50 509 GLU A O 1
ATOM 4096 N N . PHE A 1 510 ? -37.396 2.122 51.928 1.00 56.56 510 PHE A N 1
ATOM 4097 C CA . PHE A 1 510 ? -38.454 1.701 50.994 1.00 56.56 510 PHE A CA 1
ATOM 4098 C C . PHE A 1 510 ? -39.184 0.510 51.605 1.00 56.56 510 PHE A C 1
ATOM 4100 O O . PHE A 1 510 ? -38.535 -0.447 52.026 1.00 56.56 510 PHE A O 1
ATOM 4107 N N . ARG A 1 511 ? -40.514 0.586 51.696 1.00 49.66 511 ARG A N 1
ATOM 4108 C CA . ARG A 1 511 ? -41.362 -0.496 52.215 1.00 49.66 511 ARG A CA 1
ATOM 4109 C C . ARG A 1 511 ? -42.049 -1.261 51.104 1.00 49.66 511 ARG A C 1
ATOM 4111 O O . ARG A 1 511 ? -42.508 -0.596 50.150 1.00 49.66 511 ARG A O 1
#

=== Feature glossary ===
Key to the feature types in this record:

pLDDT. pLDDT is the predicted lDDT-Cα score: AlphaFold's confidence that the local environment of each residue (all inter-atomic distances within 15 Å) is correctly placed. It is a per-residue number between 0 and 100, with higher meaning more reliable.

Radius of gyration, Cα contacts, bounding box. The geometric summary reports three shape descriptors. Rg (radius of gyration) measures how spread out the Cα atoms are about their centre of mass; compact globular proteins have small Rg, elongated or unfolded ones large. Cα contacts (<8 Å, |i−j|>4) count long-range residue pairs in spatial proximity — high for tightly packed folds, near zero for rods or random coil. The bounding-box extents give the protein's footprint along x, y, z in Å.

Backbone torsions (φ/ψ). Backbone dihedral angles. Every residue except chain termini has a φ (preceding-C → N → Cα → C) and a ψ (N → Cα → C → next-N). They are reported in degrees following the IUPAC sign convention. Secondary structure is essentially a statement about which (φ, ψ) basin each residue occupies.

Contact-map, Ramachandran, and PAE plots. Plot images: a contact map (which residues are close in 3D, as an N×N binary image), a Ramachandran scatter (backbone torsion angles, revealing secondary-structure composition at a glance), and — for AlphaFold structures — a PAE heatmap (pairwise prediction confidence).

Predicted aligned error. Predicted Aligned Error (PAE) is an AlphaFold confidence matrix: entry (i, j) is the expected error in the position of residue j, in ångströms, when the prediction is superimposed on the true structure at residue i. Low PAE within a block of residues means that block is internally rigid and well-predicted; high PAE between two blocks means their relative placement is uncertain even if each block individually is confident.

Secondary structure (3-state, P-SEA). Three-state secondary structure (P-SEA) collapses the eight DSSP classes into helix (a), strand (b), and coil (c). P-SEA assigns these from Cα geometry alone — distances and angles — without requiring backbone oxygens, so it works on any Cα trace.

Solvent-accessible surface area. Solvent-accessible surface area (SASA) is the area in Å² traced out by the centre of a 1.4 Å probe sphere (a water molecule) rolled over the protein's van der Waals surface (Shrake–Rupley / Lee–Richards construction). Buried residues have near-zero SASA; fully exposed residues can exceed 200 Å². The total SASA scales roughly with the number of surface residues.

Foldseek 3Di. The Foldseek 3Di string encodes local tertiary geometry as a 20-letter alphabet — one character per residue — derived from the relative positions of nearby Cα atoms. Unlike the amino-acid sequence, 3Di is a direct function of the 3D structure, so two proteins with the same fold have similar 3Di strings even at low sequence identity.

B-factor. For experimental (PDB) structures, the B-factor (temperature factor) quantifies the positional spread of each atom in the crystal — a combination of thermal vibration and static disorder — in units of Å². High B-factors mark flexible loops or poorly resolved regions; low B-factors mark the rigid, well-ordered core.

mmCIF coordinates. The mmCIF block holds the 3D Cartesian coordinates of each backbone atom (N, Cα, C, O) in ångströms. mmCIF is the PDB's canonical archive format — a tagged-loop text representation of the atomic model.

InterPro / GO / CATH / organism. Functional annotations link the protein to curated databases. InterPro entries identify conserved domains and families by matching the sequence against member-database signatures (Pfam, PROSITE, CDD, …). Gene Ontology (GO) terms describe molecular function, biological process, and cellular component in a controlled vocabulary. CATH places the structure in a hierarchical fold classification (Class/Architecture/Topology/Homologous-superfamily). The organism is the source species.

Rendered structure images. Structure images are PyMOL renders from six orthogonal camera directions. Cartoon representation draws helices as coils and strands as arrows; sticks shows the backbone as bonds; surface shows the solvent-excluded envelope. Rainbow coloring maps sequence position to hue (blue→red, N→C); chain coloring assigns a distinct color per polypeptide.

Sequence. This is the polypeptide sequence — one letter per residue, N-terminus first. Length ranges from a few dozen residues for small domains to over a thousand for large multi-domain proteins.

Secondary structure (8-state, DSSP). The SS8 string is DSSP's per-residue secondary-structure call. α-helix (H) means an i→i+4 H-bond ladder; β-strand (E) means the residue participates in a β-sheet; 3₁₀ (G) and π (I) are tighter and wider helices; T/S are turns/bends; '-' is loop.

Nearest PDB structures. Structural nearest neighbors (via Foldseek easy-search vs the PDB). Reported per hit: target PDB id, E-value, and alignment TM-score. A TM-score above ~0.5 is the conventional threshold for 'same fold'.